Protein AF-A0A6B2RZ34-F1 (afdb_monomer)

Structure (mmCIF, N/CA/C/O backbone):
data_AF-A0A6B2RZ34-F1
#
_entry.id   AF-A0A6B2RZ34-F1
#
loop_
_atom_site.group_PDB
_atom_site.id
_atom_site.type_symbol
_atom_site.label_atom_id
_atom_site.label_alt_id
_atom_site.label_comp_id
_atom_site.label_asym_id
_atom_site.label_entity_id
_atom_site.label_seq_id
_atom_site.pdbx_PDB_ins_code
_atom_site.Cartn_x
_atom_site.Cartn_y
_atom_site.Cartn_z
_atom_site.occupancy
_atom_site.B_iso_or_equiv
_atom_site.auth_seq_id
_atom_site.auth_comp_id
_atom_site.auth_asym_id
_atom_site.auth_atom_id
_atom_site.pdbx_PDB_model_num
ATOM 1 N N . MET A 1 1 ? -0.725 2.834 29.414 1.00 51.84 1 MET A N 1
ATOM 2 C CA . MET A 1 1 ? -1.672 3.782 30.046 1.00 51.84 1 MET A CA 1
ATOM 3 C C . MET A 1 1 ? -1.219 4.079 31.477 1.00 51.84 1 MET A C 1
ATOM 5 O O . MET A 1 1 ? -1.923 3.788 32.427 1.00 51.84 1 MET A O 1
ATOM 9 N N . THR A 1 2 ? -0.010 4.624 31.629 1.00 51.22 2 THR A N 1
ATOM 10 C CA . THR A 1 2 ? 0.683 4.869 32.912 1.00 51.22 2 THR A CA 1
ATOM 11 C C . THR A 1 2 ? 1.041 6.356 33.060 1.00 51.22 2 THR A C 1
ATOM 13 O O . THR A 1 2 ? 2.120 6.701 33.518 1.00 51.22 2 THR A O 1
ATOM 16 N N . GLY A 1 3 ? 0.182 7.255 32.559 1.00 54.38 3 GLY A N 1
ATOM 17 C CA . GLY A 1 3 ? 0.502 8.689 32.447 1.00 54.38 3 GLY A CA 1
ATOM 18 C C . GLY A 1 3 ? 1.488 9.038 31.320 1.00 54.38 3 GLY A C 1
ATOM 19 O O . GLY A 1 3 ? 2.044 10.127 31.305 1.00 54.38 3 GLY A O 1
ATOM 20 N N . HIS A 1 4 ? 1.735 8.115 30.385 1.00 61.62 4 HIS A N 1
ATOM 21 C CA . HIS A 1 4 ? 2.674 8.291 29.261 1.00 61.62 4 HIS A CA 1
ATOM 22 C C . HIS A 1 4 ? 1.990 8.286 27.887 1.00 61.62 4 HIS A C 1
ATOM 24 O O . HIS A 1 4 ? 2.655 8.189 26.861 1.00 61.62 4 HIS A O 1
ATOM 30 N N . THR A 1 5 ? 0.654 8.324 27.848 1.00 70.38 5 THR A N 1
ATOM 31 C CA . THR A 1 5 ? -0.047 8.505 26.572 1.00 70.38 5 THR A CA 1
ATOM 32 C C . THR A 1 5 ? 0.059 9.978 26.168 1.00 70.38 5 THR A C 1
ATOM 34 O O . THR A 1 5 ? -0.217 10.833 27.008 1.00 70.38 5 THR A O 1
ATOM 37 N N . PRO A 1 6 ? 0.440 10.301 24.920 1.00 80.62 6 PRO A N 1
ATOM 38 C CA . PRO A 1 6 ? 0.421 11.679 24.429 1.00 80.62 6 PRO A CA 1
ATOM 39 C C . PRO A 1 6 ? -1.008 12.184 24.160 1.00 80.62 6 PRO A C 1
ATOM 41 O O . PRO A 1 6 ? -1.195 13.336 23.786 1.00 80.62 6 PRO A O 1
ATOM 44 N N . LEU A 1 7 ? -2.017 11.319 24.306 1.00 87.25 7 LEU A N 1
ATOM 45 C CA . LEU A 1 7 ? -3.415 11.622 24.023 1.00 87.25 7 LEU A CA 1
ATOM 46 C C . LEU A 1 7 ? -4.155 12.085 25.278 1.00 87.25 7 LEU A C 1
ATOM 48 O O . LEU A 1 7 ? -3.903 11.599 26.382 1.00 87.25 7 LEU A O 1
ATOM 52 N N . THR A 1 8 ? -5.145 12.955 25.084 1.00 91.56 8 THR A N 1
ATOM 53 C CA . THR A 1 8 ? -6.102 13.329 26.131 1.00 91.56 8 THR A CA 1
ATOM 54 C C . THR A 1 8 ? -6.842 12.093 26.662 1.00 91.56 8 THR A C 1
ATOM 56 O O . THR A 1 8 ? -6.937 11.065 25.971 1.00 91.56 8 THR A O 1
ATOM 59 N N . PRO A 1 9 ? -7.407 12.147 27.883 1.00 91.81 9 PRO A N 1
ATOM 60 C CA . PRO A 1 9 ? -8.259 11.075 28.386 1.00 91.81 9 PRO A CA 1
ATOM 61 C C . PRO A 1 9 ? -9.428 10.743 27.446 1.00 91.81 9 PRO A C 1
ATOM 63 O O . PRO A 1 9 ? -9.697 9.562 27.234 1.00 91.81 9 PRO A O 1
ATOM 66 N N . GLY A 1 10 ? -10.062 11.747 26.826 1.00 93.00 10 GLY A N 1
ATOM 67 C CA . GLY A 1 10 ? -11.171 11.558 25.887 1.00 93.00 10 GLY A CA 1
ATOM 68 C C . GLY A 1 10 ? -10.770 10.857 24.586 1.00 93.00 10 GLY A C 1
ATOM 69 O O . GLY A 1 10 ? -11.451 9.923 24.153 1.00 93.00 10 GLY A O 1
ATOM 70 N N . ALA A 1 11 ? -9.630 11.223 23.991 1.00 90.69 11 ALA A N 1
ATOM 71 C CA . ALA A 1 11 ? -9.105 10.546 22.800 1.00 90.69 11 ALA A CA 1
ATOM 72 C C . ALA A 1 11 ? -8.615 9.124 23.125 1.00 90.69 11 ALA A C 1
ATOM 74 O O . ALA A 1 11 ? -8.838 8.173 22.371 1.00 90.69 11 ALA A O 1
ATOM 75 N N . THR A 1 12 ? -8.003 8.949 24.298 1.00 90.31 12 THR A N 1
ATOM 76 C CA . THR A 1 12 ? -7.606 7.632 24.807 1.00 90.31 12 THR A CA 1
ATOM 77 C C . THR A 1 12 ? -8.830 6.727 25.004 1.00 90.31 12 THR A C 1
ATOM 79 O O . THR A 1 12 ? -8.806 5.562 24.598 1.00 90.31 12 THR A O 1
ATOM 82 N N . ARG A 1 13 ? -9.925 7.265 25.562 1.00 90.38 13 ARG A N 1
ATOM 83 C CA . ARG A 1 13 ? -11.213 6.570 25.685 1.00 90.38 13 ARG A CA 1
ATOM 84 C C . ARG A 1 13 ? -11.746 6.147 24.324 1.00 90.38 13 ARG A C 1
ATOM 86 O O . ARG A 1 13 ? -12.102 4.987 24.152 1.00 90.38 13 ARG A O 1
ATOM 93 N N . ARG A 1 14 ? -11.748 7.054 23.341 1.00 89.81 14 ARG A N 1
ATOM 94 C CA . ARG A 1 14 ? -12.237 6.787 21.981 1.00 89.81 14 ARG A CA 1
ATOM 95 C C . ARG A 1 14 ? -11.513 5.610 21.315 1.00 89.81 14 ARG A C 1
ATOM 97 O O . ARG A 1 14 ? -12.180 4.785 20.684 1.00 89.81 14 ARG A O 1
ATOM 104 N N . LEU A 1 15 ? -10.189 5.502 21.487 1.00 87.38 15 LEU A N 1
ATOM 105 C CA . LEU A 1 15 ? -9.386 4.359 21.020 1.00 87.38 15 LEU A CA 1
ATOM 106 C C . LEU A 1 15 ? -9.736 3.057 21.750 1.00 87.38 15 LEU A C 1
ATOM 108 O O . LEU A 1 15 ? -9.961 2.028 21.105 1.00 87.38 15 LEU A O 1
ATOM 112 N N . ALA A 1 16 ? -9.790 3.094 23.084 1.00 86.19 16 ALA A N 1
ATOM 113 C CA . ALA A 1 16 ? -10.106 1.923 23.901 1.00 86.19 16 ALA A CA 1
ATOM 114 C C . ALA A 1 16 ? -11.516 1.390 23.592 1.00 86.19 16 ALA A C 1
ATOM 116 O O . ALA A 1 16 ? -11.672 0.216 23.256 1.00 86.19 16 ALA A O 1
ATOM 117 N N . SER A 1 17 ? -12.525 2.268 23.586 1.00 84.50 17 SER A N 1
ATOM 118 C CA . SER A 1 17 ? -13.897 1.948 23.181 1.00 84.50 17 SER A CA 1
ATOM 119 C C . SER A 1 17 ? -13.950 1.371 21.767 1.00 84.50 17 SER A C 1
ATOM 121 O O . SER A 1 17 ? -14.640 0.385 21.539 1.00 84.50 17 SER A O 1
ATOM 123 N N . GLY A 1 18 ? -13.210 1.947 20.811 1.00 81.19 18 GLY A N 1
ATOM 124 C CA . GLY A 1 18 ? -13.146 1.439 19.436 1.00 81.19 18 GLY A CA 1
ATOM 125 C C . GLY A 1 18 ? -12.593 0.013 19.340 1.00 81.19 18 GLY A C 1
ATOM 126 O O . GLY A 1 18 ? -13.120 -0.801 18.586 1.00 81.19 18 GLY A O 1
ATOM 127 N N . THR A 1 19 ? -11.581 -0.306 20.151 1.00 81.81 19 THR A N 1
ATOM 128 C CA . THR A 1 19 ? -10.984 -1.649 20.218 1.00 81.81 19 THR A CA 1
ATOM 129 C C . THR A 1 19 ? -11.956 -2.661 20.823 1.00 81.81 19 THR A C 1
ATOM 131 O O . THR A 1 19 ? -12.107 -3.758 20.296 1.00 81.81 19 THR A O 1
ATOM 134 N N . LEU A 1 20 ? -12.664 -2.286 21.892 1.00 82.12 20 LEU A N 1
ATOM 135 C CA . LEU A 1 20 ? -13.646 -3.153 22.551 1.00 82.12 20 LEU A CA 1
ATOM 136 C C . LEU A 1 20 ? -14.896 -3.380 21.692 1.00 82.12 20 LEU A C 1
ATOM 138 O O . LEU A 1 20 ? -15.390 -4.505 21.621 1.00 82.12 20 LEU A O 1
ATOM 142 N N . ARG A 1 21 ? -15.365 -2.340 20.983 1.00 79.44 21 ARG A N 1
ATOM 143 C CA . ARG A 1 21 ? -16.498 -2.430 20.047 1.00 79.44 21 ARG A CA 1
ATOM 144 C C . ARG A 1 21 ? -16.295 -3.545 19.028 1.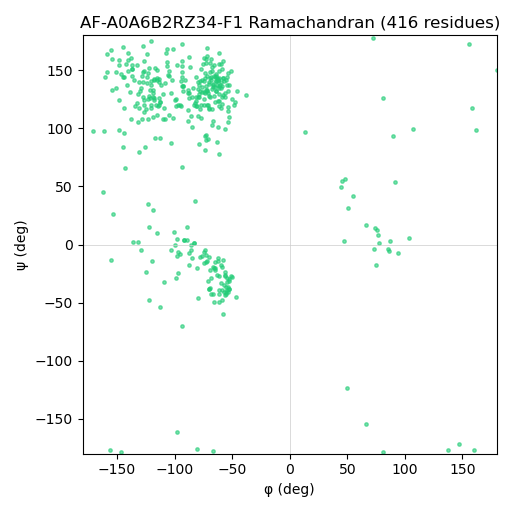00 79.44 21 ARG A C 1
ATOM 146 O O . ARG A 1 21 ? -17.231 -4.287 18.786 1.00 79.44 21 ARG A O 1
ATOM 153 N N . TYR A 1 22 ? -15.072 -3.764 18.533 1.00 76.38 22 TYR A N 1
ATOM 154 C CA . TYR A 1 22 ? -14.780 -4.884 17.629 1.00 76.38 22 TYR A CA 1
ATOM 155 C C . TYR A 1 22 ? -15.359 -6.228 18.107 1.00 76.38 22 TYR A C 1
ATOM 157 O O . TYR A 1 22 ? -15.946 -6.951 17.300 1.00 76.38 22 TYR A O 1
ATOM 165 N N . PHE A 1 23 ? -15.195 -6.538 19.397 1.00 77.06 23 PHE A N 1
ATOM 166 C CA . PHE A 1 23 ? -15.643 -7.788 20.008 1.00 77.06 23 PHE A CA 1
ATOM 167 C C . PHE A 1 23 ? -17.142 -7.761 20.326 1.00 77.06 23 PHE A C 1
ATOM 169 O O . PHE A 1 23 ? -17.855 -8.693 19.959 1.00 77.06 23 PHE A O 1
ATOM 176 N N . LEU A 1 24 ? -17.631 -6.671 20.927 1.00 73.06 24 LEU A N 1
ATOM 177 C CA . LEU A 1 24 ? -19.050 -6.503 21.277 1.00 73.06 24 LEU A CA 1
ATOM 178 C C . LEU A 1 24 ? -19.965 -6.590 20.050 1.00 73.06 24 LEU A C 1
ATOM 180 O O . LEU A 1 24 ? -21.021 -7.209 20.074 1.00 73.06 24 LEU A O 1
ATOM 184 N N . ASP A 1 25 ? -19.510 -6.012 18.947 1.00 69.56 25 ASP A N 1
ATOM 185 C CA . ASP A 1 25 ? -20.252 -5.896 17.698 1.00 69.56 25 ASP A CA 1
ATOM 186 C C . ASP A 1 25 ? -20.270 -7.186 16.867 1.00 69.56 25 ASP A C 1
ATOM 188 O O . ASP A 1 25 ? -20.956 -7.273 15.844 1.00 69.56 25 ASP A O 1
ATOM 192 N N . ARG A 1 26 ? -19.442 -8.165 17.245 1.00 67.94 26 ARG A N 1
ATOM 193 C CA . ARG A 1 26 ? -19.228 -9.421 16.508 1.00 67.94 26 ARG A CA 1
ATOM 194 C C . ARG A 1 26 ? -19.616 -10.641 17.325 1.00 67.94 26 ARG A C 1
ATOM 196 O O . ARG A 1 26 ? -19.074 -11.724 17.093 1.00 67.94 26 ARG A O 1
ATOM 203 N N . ASP A 1 27 ? -20.591 -10.437 18.207 1.00 62.00 27 ASP A N 1
ATOM 204 C CA . ASP A 1 27 ? -21.232 -11.460 19.021 1.00 62.00 27 ASP A CA 1
ATOM 205 C C . ASP A 1 27 ? -20.219 -12.279 19.841 1.00 62.00 27 ASP A C 1
ATOM 207 O O . ASP A 1 27 ? -20.333 -13.504 19.927 1.00 62.00 27 ASP A O 1
ATOM 211 N N . VAL A 1 28 ? -19.203 -11.622 20.425 1.00 55.44 28 VAL A N 1
ATOM 212 C CA . VAL A 1 28 ? -18.519 -12.224 21.575 1.00 55.44 28 VAL A CA 1
ATOM 213 C C . VAL A 1 28 ? -19.540 -12.257 22.696 1.00 55.44 28 VAL A C 1
ATOM 215 O O . VAL A 1 28 ? -19.911 -11.210 23.224 1.00 55.44 28 VAL A O 1
ATOM 218 N N . ASP A 1 29 ? -20.042 -13.455 22.972 1.00 49.03 29 ASP A N 1
ATOM 219 C CA . ASP A 1 29 ? -21.050 -13.669 23.992 1.00 49.03 29 ASP A CA 1
ATOM 220 C C . ASP A 1 29 ? -20.499 -13.211 25.346 1.00 49.03 29 ASP A C 1
ATOM 222 O O . ASP A 1 29 ? -19.458 -13.690 25.802 1.00 49.03 29 ASP A O 1
ATOM 226 N N . LEU A 1 30 ? -21.147 -12.208 25.935 1.00 50.09 30 LEU A N 1
ATOM 227 C CA . LEU A 1 30 ? -20.793 -11.707 27.259 1.00 50.09 30 LEU A CA 1
ATOM 228 C C . LEU A 1 30 ? -21.483 -12.5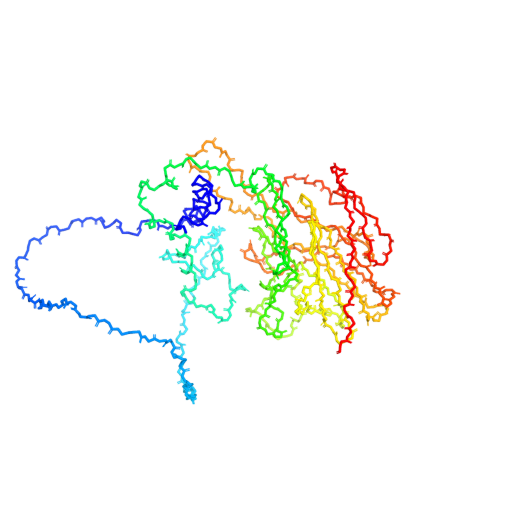08 28.367 1.00 50.09 30 LEU A C 1
ATOM 230 O O . LEU A 1 30 ? -21.173 -12.279 29.534 1.00 50.09 30 LEU A O 1
ATOM 234 N N . ASP A 1 31 ? -22.364 -13.451 28.023 1.00 44.44 31 ASP A N 1
ATOM 235 C CA . ASP A 1 31 ? -23.047 -14.338 28.970 1.00 44.44 31 ASP A CA 1
ATOM 236 C C . ASP A 1 31 ? -22.172 -15.542 29.369 1.00 44.44 31 ASP A C 1
ATOM 238 O O . ASP A 1 31 ? -22.631 -16.664 29.575 1.00 44.44 31 ASP A O 1
ATOM 242 N N . LEU A 1 32 ? -20.865 -15.308 29.524 1.00 44.28 32 LEU A N 1
ATOM 243 C CA . LEU A 1 32 ? -19.989 -16.234 30.233 1.00 44.28 32 LEU A CA 1
ATOM 244 C C . LEU A 1 32 ? -20.288 -16.126 31.737 1.00 44.28 32 LEU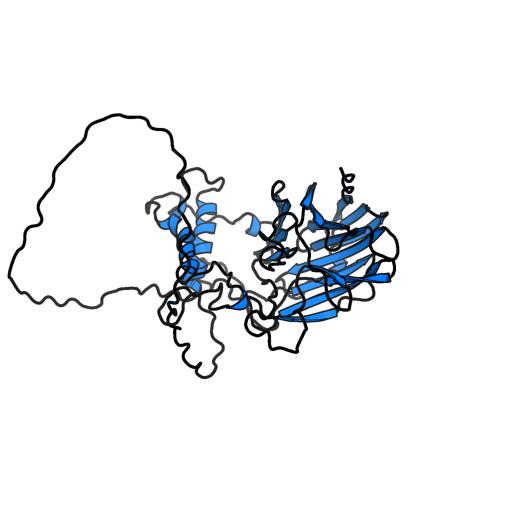 A C 1
ATOM 246 O O . LEU A 1 32 ? -19.587 -15.435 32.473 1.00 44.28 32 LEU A O 1
ATOM 250 N N . GLY A 1 33 ? -21.347 -16.813 32.173 1.00 41.84 33 GLY A N 1
ATOM 251 C CA . GLY A 1 33 ? -21.578 -17.153 33.576 1.00 41.84 33 GLY A CA 1
ATOM 252 C C . GLY A 1 33 ? -22.402 -16.156 34.388 1.00 41.84 33 GLY A C 1
ATOM 253 O O . GLY A 1 33 ? -22.004 -15.786 35.491 1.00 41.84 33 GLY A O 1
ATOM 254 N N . ARG A 1 34 ? -23.603 -15.792 33.924 1.00 38.81 34 ARG A N 1
ATOM 255 C CA . ARG A 1 34 ? -24.705 -15.745 34.891 1.00 38.81 34 ARG A CA 1
ATOM 256 C C . ARG A 1 34 ? -25.056 -17.193 35.196 1.00 38.81 34 ARG A C 1
ATOM 258 O O . ARG A 1 34 ? -25.804 -17.809 34.446 1.00 38.81 34 ARG A O 1
ATOM 265 N N . ASP A 1 35 ? -24.456 -17.735 36.252 1.00 39.28 35 ASP A N 1
ATOM 266 C CA . ASP A 1 35 ? -25.034 -18.890 36.930 1.00 39.28 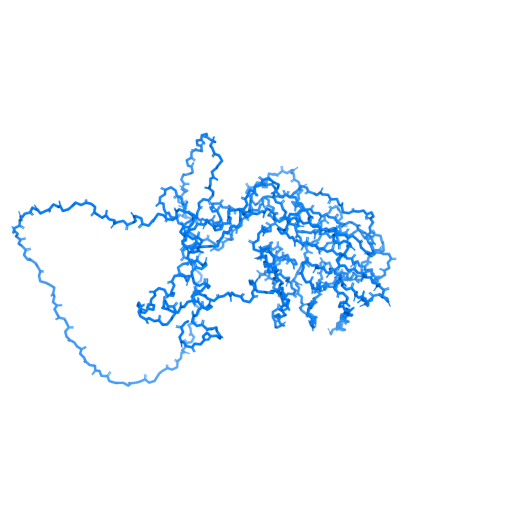35 ASP A CA 1
ATOM 267 C C . ASP A 1 35 ? -26.456 -18.481 37.333 1.00 39.28 35 ASP A C 1
ATOM 269 O O . ASP A 1 35 ? -26.673 -17.715 38.274 1.00 39.28 35 ASP A O 1
ATOM 273 N N . GLU A 1 36 ? -27.432 -18.900 36.534 1.00 38.91 36 GLU A N 1
ATOM 274 C CA . GLU A 1 36 ? -28.816 -18.930 36.961 1.00 38.91 36 GLU A CA 1
ATOM 275 C C . GLU A 1 36 ? -28.945 -20.046 37.998 1.00 38.91 36 GLU A C 1
ATOM 277 O O . GLU A 1 36 ? -28.765 -21.219 37.680 1.00 38.91 36 GLU A O 1
ATOM 282 N N . GLY A 1 37 ? -29.307 -19.669 39.223 1.00 35.03 37 GLY A N 1
ATOM 283 C CA . GLY A 1 37 ? -29.969 -20.574 40.156 1.00 35.03 37 GLY A CA 1
ATOM 284 C C . GLY A 1 37 ? -29.106 -21.055 41.311 1.00 35.03 37 GLY A C 1
ATOM 285 O O . GLY A 1 37 ? -28.370 -22.031 41.213 1.00 35.03 37 GLY A O 1
ATOM 286 N N . GLU A 1 38 ? -29.306 -20.388 42.443 1.00 40.00 38 GLU A N 1
ATOM 287 C CA . GLU A 1 38 ? -29.200 -20.952 43.783 1.00 40.00 38 GLU A CA 1
ATOM 288 C C . GLU A 1 38 ? -29.745 -22.392 43.828 1.00 40.00 38 GLU A C 1
ATOM 290 O O . GLU A 1 38 ? -30.888 -22.640 43.453 1.00 40.00 38 GLU A O 1
ATOM 295 N N . ASN A 1 39 ? -28.953 -23.318 44.363 1.00 30.70 39 ASN A N 1
ATOM 296 C CA . ASN A 1 39 ? -29.489 -24.385 45.199 1.00 30.70 39 ASN A CA 1
ATOM 297 C C . ASN A 1 39 ? -28.856 -24.190 46.576 1.00 30.70 39 ASN A C 1
ATOM 299 O O . ASN A 1 39 ? -27.749 -24.656 46.845 1.00 30.70 39 ASN A O 1
ATOM 303 N N . GLU A 1 40 ? -29.552 -23.433 47.425 1.00 39.66 40 GLU A N 1
ATOM 304 C CA . GLU A 1 40 ? -29.448 -23.621 48.866 1.00 39.66 40 GLU A CA 1
ATOM 305 C C . GLU A 1 40 ? -29.943 -25.038 49.168 1.00 39.66 40 GLU A C 1
ATOM 307 O O . GLU A 1 40 ? -31.143 -25.283 49.204 1.00 39.66 40 GLU A O 1
ATOM 312 N N . ASP A 1 41 ? -29.020 -25.971 49.375 1.00 32.69 41 ASP A N 1
ATOM 313 C CA . ASP A 1 41 ? -29.303 -27.175 50.145 1.00 32.69 41 ASP A CA 1
ATOM 314 C C . ASP A 1 41 ? -28.241 -27.286 51.235 1.00 32.69 41 ASP A C 1
ATOM 316 O O . ASP A 1 41 ? -27.039 -27.404 50.982 1.00 32.69 41 ASP A O 1
ATOM 320 N N . GLY A 1 42 ? -28.714 -27.156 52.472 1.00 38.34 42 GLY A N 1
ATOM 321 C CA . GLY A 1 42 ? -27.913 -27.289 53.672 1.00 38.34 42 GLY A CA 1
ATOM 322 C C . GLY A 1 42 ? -27.373 -28.707 53.825 1.00 38.34 42 GLY A C 1
ATOM 323 O O . GLY A 1 42 ? -28.096 -29.691 53.693 1.00 38.34 42 GLY A O 1
ATOM 324 N N . GLY A 1 43 ? -26.095 -28.789 54.174 1.00 28.34 43 GLY A N 1
ATOM 325 C CA . GLY A 1 43 ? -25.437 -30.014 54.595 1.00 28.34 43 GLY A CA 1
ATOM 326 C C . GLY A 1 43 ? -24.155 -29.669 55.336 1.00 28.34 43 GLY A C 1
ATOM 327 O O . GLY A 1 43 ? -23.135 -29.379 54.717 1.00 28.34 43 GLY A O 1
ATOM 328 N N . GLU A 1 44 ? -24.229 -29.658 56.665 1.00 37.44 44 GLU A N 1
ATOM 329 C CA . GLU A 1 44 ? -23.060 -29.760 57.538 1.00 37.44 44 GLU A CA 1
ATOM 330 C C . GLU A 1 44 ? -22.323 -31.074 57.231 1.00 37.44 44 GLU A C 1
ATOM 332 O O . GLU A 1 44 ? -22.959 -32.122 57.261 1.00 37.44 44 GLU A O 1
ATOM 337 N N . ASP A 1 45 ? -21.017 -31.033 56.943 1.00 30.36 45 ASP A N 1
ATOM 338 C CA . ASP A 1 45 ? -20.005 -31.778 57.712 1.00 30.36 45 ASP A CA 1
ATOM 339 C C . ASP A 1 45 ? -18.570 -31.576 57.187 1.00 30.36 45 ASP A C 1
ATOM 341 O O . ASP A 1 45 ? -18.332 -31.438 55.989 1.00 30.36 45 ASP A O 1
ATOM 345 N N . GLY A 1 46 ? -17.606 -31.675 58.110 1.00 28.34 46 GLY A N 1
ATOM 346 C CA . GLY A 1 46 ? -16.259 -32.193 57.829 1.00 28.34 46 GLY A CA 1
ATOM 347 C C . GLY A 1 46 ? -15.188 -31.193 57.385 1.00 28.34 46 GLY A C 1
ATOM 348 O O . GLY A 1 46 ? -15.001 -30.930 56.202 1.00 28.34 46 GLY A O 1
ATOM 349 N N . GLY A 1 47 ? -14.415 -30.687 58.348 1.00 27.42 47 GLY A N 1
ATOM 350 C CA . GLY A 1 47 ? -13.264 -29.821 58.097 1.00 27.42 47 GLY A CA 1
ATOM 351 C C . GLY A 1 47 ? -12.035 -30.517 57.506 1.00 27.42 47 GLY A C 1
ATOM 352 O O . GLY A 1 47 ? -11.816 -31.704 57.711 1.00 27.42 47 GLY A O 1
ATOM 353 N N . GLU A 1 48 ? -11.156 -29.724 56.892 1.00 28.50 48 GLU A N 1
ATOM 354 C CA . GLU A 1 48 ? -9.717 -29.977 56.935 1.00 28.50 48 GLU A CA 1
ATOM 355 C C . GLU A 1 48 ? -8.934 -28.661 56.820 1.00 28.50 48 GLU A C 1
ATOM 357 O O . GLU A 1 48 ? -9.252 -27.757 56.049 1.00 28.50 48 GLU A O 1
ATOM 362 N N . VAL A 1 49 ? -7.940 -28.543 57.692 1.00 29.33 49 VAL A N 1
ATOM 363 C CA . VAL A 1 49 ? -7.146 -27.354 57.997 1.00 29.33 49 VAL A CA 1
ATOM 364 C C . VAL A 1 49 ? -5.988 -27.236 57.003 1.00 29.33 49 VAL A C 1
ATOM 366 O O . VAL A 1 49 ? -5.178 -28.152 56.898 1.00 29.33 49 VAL A O 1
ATOM 369 N N . LEU A 1 50 ? -5.834 -26.085 56.340 1.00 30.97 50 LEU A N 1
ATOM 370 C CA . LEU A 1 50 ? -4.584 -25.720 55.659 1.00 30.97 50 LEU A CA 1
ATOM 371 C C . LEU A 1 50 ? -3.699 -24.895 56.612 1.00 30.97 50 LEU A C 1
ATOM 373 O O . LEU A 1 50 ? -4.197 -23.951 57.231 1.00 30.97 50 LEU A O 1
ATOM 377 N N . PRO A 1 51 ? -2.398 -25.206 56.763 1.00 32.69 51 PRO A N 1
ATOM 378 C CA . PRO A 1 51 ? -1.553 -24.503 57.715 1.00 32.69 51 PRO A CA 1
ATOM 379 C C . PRO A 1 51 ? -1.120 -23.127 57.196 1.00 32.69 51 PRO A C 1
ATOM 381 O O . PRO A 1 51 ? -0.595 -22.976 56.092 1.00 32.69 51 PRO A O 1
ATOM 384 N N . ASN A 1 52 ? -1.283 -22.131 58.067 1.00 26.80 52 ASN A N 1
ATOM 385 C CA . ASN A 1 52 ? -0.659 -20.816 57.985 1.00 26.80 52 ASN A CA 1
ATOM 386 C C . ASN A 1 52 ? 0.872 -20.938 58.064 1.00 26.80 52 ASN A C 1
ATOM 388 O O . ASN A 1 52 ? 1.410 -21.427 59.056 1.00 26.80 52 ASN A O 1
ATOM 392 N N . GLY A 1 53 ? 1.569 -20.411 57.058 1.00 27.83 53 GLY A N 1
ATOM 393 C CA . GLY A 1 53 ? 3.011 -20.176 57.079 1.00 27.83 53 GLY A CA 1
ATOM 394 C C . GLY A 1 53 ? 3.312 -18.680 57.071 1.00 27.83 53 GLY A C 1
ATOM 395 O O . GLY A 1 53 ? 3.414 -18.062 56.017 1.00 27.83 53 GLY A O 1
ATOM 396 N N . SER A 1 54 ? 3.444 -18.099 58.260 1.00 27.89 54 SER A N 1
ATOM 397 C CA . SER A 1 54 ? 3.926 -16.739 58.501 1.00 27.89 54 SER A CA 1
ATOM 398 C C . SER A 1 54 ? 5.435 -16.618 58.250 1.00 27.89 54 SER A C 1
ATOM 400 O O . SER A 1 54 ? 6.210 -17.384 58.820 1.00 27.89 54 SER A O 1
ATOM 402 N N . GLY A 1 55 ? 5.868 -15.601 57.500 1.00 26.62 55 GLY A N 1
ATOM 403 C CA . GLY A 1 55 ? 7.283 -15.229 57.398 1.00 26.62 55 GLY A CA 1
ATOM 404 C C . GLY A 1 55 ? 7.497 -13.907 56.661 1.00 26.62 55 GLY A C 1
ATOM 405 O O . GLY A 1 55 ? 7.520 -13.872 55.437 1.00 26.62 55 GLY A O 1
ATOM 406 N N . GLN A 1 56 ? 7.651 -12.817 57.416 1.00 27.47 56 GLN A N 1
ATOM 407 C CA . GLN A 1 56 ? 8.094 -11.499 56.935 1.00 27.47 56 GLN A CA 1
ATOM 408 C C . GLN A 1 56 ? 9.638 -11.339 57.083 1.00 27.47 56 GLN A C 1
ATOM 410 O O . GLN A 1 56 ? 10.286 -12.237 57.622 1.00 27.47 56 GLN A O 1
ATOM 415 N N . PRO A 1 57 ? 10.269 -10.263 56.557 1.00 38.28 57 PRO A N 1
ATOM 416 C CA . PRO A 1 57 ? 11.349 -10.341 55.564 1.00 38.28 57 PRO A CA 1
ATOM 417 C C . PRO A 1 57 ? 12.770 -10.145 56.126 1.00 38.28 57 PRO A C 1
ATOM 419 O O . PRO A 1 57 ? 12.954 -9.636 57.231 1.00 38.28 57 PRO A O 1
ATOM 422 N N . LYS A 1 58 ? 13.801 -10.440 55.314 1.00 26.23 58 LYS A N 1
ATOM 423 C CA . LYS A 1 58 ? 15.167 -9.912 55.501 1.00 26.23 58 LYS A CA 1
ATOM 424 C C . LYS A 1 58 ? 15.789 -9.424 54.186 1.00 26.23 58 LYS A C 1
ATOM 426 O O . LYS A 1 58 ? 15.580 -9.999 53.125 1.00 26.23 58 LYS A O 1
ATOM 431 N N . HIS A 1 59 ? 16.515 -8.317 54.316 1.00 27.08 59 HIS A N 1
ATOM 432 C CA . HIS A 1 59 ? 17.084 -7.446 53.288 1.00 27.08 59 HIS A CA 1
ATOM 433 C C . HIS A 1 59 ? 18.322 -7.986 52.539 1.00 27.08 59 HIS A C 1
ATOM 435 O O . HIS A 1 59 ? 19.121 -8.738 53.087 1.00 27.08 59 HIS A O 1
ATOM 441 N N . SER A 1 60 ? 18.538 -7.360 51.371 1.00 27.66 60 SER A N 1
ATOM 442 C CA . SER A 1 60 ? 19.807 -6.979 50.711 1.00 27.66 60 SER A CA 1
ATOM 443 C C . SER A 1 60 ? 20.600 -8.021 49.909 1.00 27.66 60 SER A C 1
ATOM 445 O O . SER A 1 60 ? 21.017 -9.050 50.422 1.00 27.66 60 SER A O 1
ATOM 447 N N . GLY A 1 61 ? 20.885 -7.662 48.651 1.00 25.31 61 GLY A N 1
ATOM 448 C CA . GLY A 1 61 ? 21.864 -8.314 47.779 1.00 25.31 61 GLY A CA 1
ATOM 449 C C . GLY A 1 61 ? 21.631 -7.972 46.305 1.00 25.31 61 GLY A C 1
ATOM 450 O O . GLY A 1 61 ? 20.757 -8.549 45.670 1.00 25.31 61 GLY A O 1
ATOM 451 N N . GLN A 1 62 ? 22.385 -7.008 45.771 1.00 29.91 62 GLN A N 1
ATOM 452 C CA . GLN A 1 62 ? 22.467 -6.715 44.334 1.00 29.91 62 GLN A CA 1
ATOM 453 C C . GLN A 1 62 ? 23.009 -7.933 43.566 1.00 29.91 62 GLN A C 1
ATOM 455 O O . GLN A 1 62 ? 24.015 -8.505 43.978 1.00 29.91 62 GLN A O 1
ATOM 460 N N . ALA A 1 63 ? 22.414 -8.273 42.418 1.00 27.41 63 ALA A N 1
ATOM 461 C CA . ALA A 1 63 ? 23.034 -9.151 41.424 1.00 27.41 63 ALA A CA 1
ATOM 462 C C . ALA A 1 63 ? 22.590 -8.776 39.996 1.00 27.41 63 ALA A C 1
ATOM 464 O O . ALA A 1 63 ? 21.398 -8.714 39.698 1.00 27.41 63 ALA A O 1
ATOM 465 N N . SER A 1 64 ? 23.577 -8.506 39.137 1.00 27.75 64 SER A N 1
ATOM 466 C CA . SER A 1 64 ? 23.455 -8.291 37.686 1.00 27.75 64 SER A CA 1
ATOM 467 C C . SER A 1 64 ? 22.906 -9.524 36.950 1.00 27.75 64 SER A C 1
ATOM 469 O O . SER A 1 64 ? 23.118 -10.646 37.413 1.00 27.75 64 SER A O 1
ATOM 471 N N . PRO A 1 65 ? 22.270 -9.366 35.771 1.00 31.30 65 PRO A N 1
ATOM 472 C CA . PRO A 1 65 ? 21.733 -10.497 35.023 1.00 31.30 65 PRO A CA 1
ATOM 473 C C . PRO A 1 65 ? 22.845 -11.252 34.280 1.00 31.30 65 PRO A C 1
ATOM 475 O O . PRO A 1 65 ? 23.490 -10.715 33.379 1.00 31.30 65 PRO A O 1
ATOM 478 N N . ALA A 1 66 ? 23.052 -12.515 34.655 1.00 28.14 66 ALA A N 1
ATOM 479 C CA . ALA A 1 66 ? 23.848 -13.477 33.901 1.00 28.14 66 ALA A CA 1
ATOM 480 C C . ALA A 1 66 ? 23.038 -14.036 32.715 1.00 28.14 66 ALA A C 1
ATOM 482 O O . ALA A 1 66 ? 21.858 -14.363 32.851 1.00 28.14 66 ALA A O 1
ATOM 483 N N . GLN A 1 67 ? 23.686 -14.152 31.555 1.00 30.31 67 GLN A N 1
ATOM 484 C CA . GLN A 1 67 ? 23.177 -14.859 30.377 1.00 30.31 67 GLN A CA 1
ATOM 485 C C . GLN A 1 67 ? 23.011 -16.363 30.672 1.00 30.31 67 GLN A C 1
ATOM 487 O O . GLN A 1 67 ? 23.900 -16.943 31.300 1.00 30.31 67 GLN A O 1
ATOM 492 N N . PRO A 1 68 ? 21.949 -17.036 30.192 1.00 31.95 68 PRO A N 1
ATOM 493 C CA . PRO A 1 68 ? 21.884 -18.490 30.254 1.00 31.95 68 PRO A CA 1
ATOM 494 C C . PRO A 1 68 ? 22.713 -19.138 29.130 1.00 31.95 68 PRO A C 1
ATOM 496 O O . PRO A 1 68 ? 22.635 -18.751 27.964 1.00 31.95 68 PRO A O 1
ATOM 499 N N . ALA A 1 69 ? 23.505 -20.138 29.521 1.00 26.73 69 ALA A N 1
ATOM 500 C CA . ALA A 1 69 ? 24.308 -21.022 28.675 1.00 26.73 69 ALA A CA 1
ATOM 501 C C . ALA A 1 69 ? 23.433 -21.970 27.813 1.00 26.73 69 ALA A C 1
ATOM 503 O O . ALA A 1 69 ? 22.269 -22.202 28.153 1.00 26.73 69 ALA A O 1
ATOM 504 N N . PRO A 1 70 ? 23.960 -22.535 26.705 1.00 27.11 70 PRO A N 1
ATOM 505 C CA . PRO A 1 70 ? 23.163 -23.293 25.743 1.00 27.11 70 PRO A CA 1
ATOM 506 C C . PRO A 1 70 ? 22.812 -24.696 26.258 1.00 27.11 70 PRO A C 1
ATOM 508 O O . PRO A 1 70 ? 23.670 -25.421 26.759 1.00 27.11 70 PRO A O 1
ATOM 511 N N . VAL A 1 71 ? 21.552 -25.096 26.078 1.00 29.72 71 VAL A N 1
ATOM 512 C CA . VAL A 1 71 ? 21.074 -26.466 26.316 1.00 29.72 71 VAL A CA 1
ATOM 513 C C . VAL A 1 71 ? 21.263 -27.294 25.041 1.00 29.72 71 VAL A C 1
ATOM 515 O O . VAL A 1 71 ? 20.940 -26.847 23.940 1.00 29.72 71 VAL A O 1
ATOM 518 N N . ALA A 1 72 ? 21.824 -28.493 25.203 1.00 27.38 72 ALA A N 1
ATOM 519 C CA . ALA A 1 72 ? 22.119 -29.446 24.139 1.00 27.38 72 ALA A CA 1
ATOM 520 C C . ALA A 1 72 ? 20.849 -29.952 23.423 1.00 27.38 72 ALA A C 1
ATOM 522 O O . ALA A 1 72 ? 19.816 -30.182 24.047 1.00 27.38 72 ALA A O 1
ATOM 523 N N . LYS A 1 73 ? 20.954 -30.148 22.101 1.00 27.89 73 LYS A N 1
ATOM 524 C CA . LYS A 1 73 ? 19.932 -30.780 21.252 1.00 27.89 73 LYS A CA 1
ATOM 525 C C . LYS A 1 73 ? 19.841 -32.280 21.554 1.00 27.89 73 LYS A C 1
ATOM 527 O O . LYS A 1 73 ? 20.776 -33.010 21.238 1.00 27.89 73 LYS A O 1
ATOM 532 N N . GLU A 1 74 ? 18.696 -32.741 22.047 1.00 27.27 74 GLU A N 1
ATOM 533 C CA . GLU A 1 74 ? 18.253 -34.130 21.870 1.00 27.27 74 GLU A CA 1
ATOM 534 C C . GLU A 1 74 ? 17.394 -34.250 20.600 1.00 27.27 74 GLU A C 1
ATOM 536 O O . GLU A 1 74 ? 16.635 -33.344 20.251 1.00 27.27 74 GLU A O 1
ATOM 541 N N . ALA A 1 75 ? 17.566 -35.356 19.873 1.00 28.98 75 ALA A N 1
ATOM 542 C CA . ALA A 1 75 ? 16.864 -35.656 18.626 1.00 28.98 75 ALA A CA 1
ATOM 543 C C . ALA A 1 75 ? 15.376 -35.994 18.875 1.00 28.98 75 ALA A C 1
ATOM 545 O O . ALA A 1 75 ? 15.065 -36.635 19.881 1.00 28.98 75 ALA A O 1
ATOM 546 N N . PRO A 1 76 ? 14.443 -35.614 17.979 1.00 32.78 76 PRO A N 1
ATOM 547 C CA . PRO A 1 76 ? 13.023 -35.857 18.201 1.00 32.78 76 PRO A CA 1
ATOM 548 C C . PRO A 1 76 ? 12.665 -37.322 17.926 1.00 32.78 76 PRO A C 1
ATOM 550 O O . PRO A 1 76 ? 12.829 -37.821 16.814 1.00 32.78 76 PRO A O 1
ATOM 553 N N . GLY A 1 77 ? 12.156 -37.998 18.956 1.00 27.03 77 GLY A N 1
ATOM 554 C CA . GLY A 1 77 ? 11.457 -39.272 18.833 1.00 27.03 77 GLY A CA 1
ATOM 555 C C . GLY A 1 77 ? 10.034 -39.077 18.306 1.00 27.03 77 GLY A C 1
ATOM 556 O O . GLY A 1 77 ? 9.341 -38.131 18.683 1.00 27.03 77 GLY A O 1
ATOM 557 N N . ASP A 1 78 ? 9.616 -39.999 17.446 1.00 32.00 78 ASP A N 1
ATOM 558 C CA . ASP A 1 78 ? 8.292 -40.103 16.835 1.00 32.00 78 ASP A CA 1
ATOM 559 C C . ASP A 1 78 ? 7.174 -40.105 17.900 1.00 32.00 78 ASP A C 1
ATOM 561 O O . ASP A 1 78 ? 6.948 -41.092 18.607 1.00 32.00 78 ASP A O 1
ATOM 565 N N . ARG A 1 79 ? 6.450 -38.990 18.031 1.00 28.81 79 ARG A N 1
ATOM 566 C CA . ARG A 1 79 ? 5.146 -38.936 18.707 1.00 28.81 79 ARG A CA 1
ATOM 567 C C . ARG A 1 79 ? 4.172 -38.179 17.821 1.00 28.81 79 ARG A C 1
ATOM 569 O O . ARG A 1 79 ? 4.228 -36.959 17.719 1.00 28.81 79 ARG A O 1
ATOM 576 N N . ALA A 1 80 ? 3.273 -38.929 17.191 1.00 28.69 80 ALA A N 1
ATOM 577 C CA . ALA A 1 80 ? 2.158 -38.392 16.430 1.00 28.69 80 ALA A CA 1
ATOM 578 C C . ALA A 1 80 ? 1.261 -37.517 17.324 1.00 28.69 80 ALA A C 1
ATOM 580 O O . ALA A 1 80 ? 0.712 -37.978 18.327 1.00 28.69 80 ALA A O 1
ATOM 581 N N . THR A 1 81 ? 1.104 -36.251 16.948 1.00 29.59 81 THR A N 1
ATOM 582 C CA . THR A 1 81 ? 0.118 -35.328 17.519 1.00 29.59 81 THR A CA 1
ATOM 583 C C . THR A 1 81 ? -1.283 -35.748 17.050 1.00 29.59 81 THR A C 1
ATOM 585 O O . THR A 1 81 ? -1.467 -35.946 15.847 1.00 29.59 81 THR A O 1
ATOM 588 N N . PRO A 1 82 ? -2.293 -35.894 17.927 1.00 25.59 82 PRO A N 1
ATOM 589 C CA . PRO A 1 82 ? -3.630 -36.271 17.482 1.00 25.59 82 PRO A CA 1
ATOM 590 C C . PRO A 1 82 ? -4.282 -35.119 16.703 1.00 25.59 82 PRO A C 1
ATOM 592 O O . PRO A 1 82 ? -4.345 -33.985 17.178 1.00 25.59 82 PRO A O 1
ATOM 595 N N . ALA A 1 83 ? -4.771 -35.421 15.500 1.00 27.22 83 ALA A N 1
ATOM 596 C CA . ALA A 1 83 ? -5.540 -34.496 14.676 1.00 27.22 83 ALA A CA 1
ATOM 597 C C . ALA A 1 83 ? -6.905 -34.195 15.322 1.00 27.22 83 ALA A C 1
ATOM 599 O O . ALA A 1 83 ? -7.618 -35.106 15.745 1.00 27.22 83 ALA A O 1
ATOM 600 N N . ILE A 1 84 ? -7.283 -32.915 15.376 1.00 31.66 84 ILE A N 1
ATOM 601 C CA . ILE A 1 84 ? -8.613 -32.479 15.822 1.00 31.66 84 ILE A CA 1
ATOM 602 C C . ILE A 1 84 ? -9.601 -32.680 14.656 1.00 31.66 84 ILE A C 1
ATOM 604 O O . ILE A 1 84 ? -9.331 -32.176 13.563 1.00 31.66 84 ILE A O 1
ATOM 608 N N . PRO A 1 85 ? -10.742 -33.373 14.836 1.00 25.52 85 PRO A N 1
ATOM 609 C CA . PRO A 1 85 ? -11.702 -33.578 13.756 1.00 25.52 85 PRO A CA 1
ATOM 610 C C . PRO A 1 85 ? -12.398 -32.266 13.377 1.00 25.52 85 PRO A C 1
ATOM 612 O O . PRO A 1 85 ? -12.998 -31.598 14.220 1.00 25.52 85 PRO A O 1
ATOM 615 N N . VAL A 1 86 ? -12.372 -31.925 12.089 1.00 34.03 86 VAL A N 1
ATOM 616 C CA . VAL A 1 86 ? -13.215 -30.878 11.501 1.00 34.03 86 VAL A CA 1
ATOM 617 C C . VAL A 1 86 ? -14.559 -31.518 11.140 1.00 34.03 86 VAL A C 1
ATOM 619 O O . VAL A 1 86 ? -14.626 -32.368 10.255 1.00 34.03 86 VAL A O 1
ATOM 622 N N . GLY A 1 87 ? -15.627 -31.159 11.856 1.00 28.69 87 GLY A N 1
ATOM 623 C CA . GLY A 1 87 ? -16.986 -31.632 11.563 1.00 28.69 87 GLY A CA 1
ATOM 624 C C . GLY A 1 87 ? -17.545 -31.055 10.248 1.00 28.69 87 GLY A C 1
ATOM 625 O O . GLY A 1 87 ? -17.098 -29.994 9.806 1.00 28.69 87 GLY A O 1
ATOM 626 N N . PRO A 1 88 ? -18.523 -31.723 9.605 1.00 27.33 88 PRO A N 1
ATOM 627 C CA . PRO A 1 88 ? -19.055 -31.292 8.316 1.00 27.33 88 PRO A CA 1
ATOM 628 C C . PRO A 1 88 ? -19.885 -30.005 8.437 1.00 27.33 88 PRO A C 1
ATOM 630 O O . PRO A 1 88 ? -20.691 -29.840 9.352 1.00 27.33 88 PRO A O 1
ATOM 633 N N . ALA A 1 89 ? -19.704 -29.099 7.475 1.00 33.06 89 ALA A N 1
ATOM 634 C CA . ALA A 1 89 ? -20.462 -27.857 7.365 1.00 33.06 89 ALA A CA 1
ATOM 635 C C . ALA A 1 89 ? -21.913 -28.128 6.917 1.00 33.06 89 ALA A C 1
ATOM 637 O O . ALA A 1 89 ? -22.144 -28.661 5.832 1.00 33.06 89 ALA A O 1
ATOM 638 N N . GLY A 1 90 ? -22.890 -27.745 7.744 1.00 29.22 90 GLY A N 1
ATOM 639 C CA . GLY A 1 90 ? -24.315 -27.738 7.389 1.00 29.22 90 GLY A CA 1
ATOM 640 C C . GLY A 1 90 ? -24.691 -26.624 6.390 1.00 29.22 90 GLY A C 1
ATOM 641 O O . GLY A 1 90 ? -23.885 -25.729 6.120 1.00 29.22 90 GLY A O 1
ATOM 642 N N . PRO A 1 91 ? -25.910 -26.655 5.814 1.00 30.42 91 PRO A N 1
ATOM 643 C CA . PRO A 1 91 ? -26.266 -25.828 4.666 1.00 30.42 91 PRO A CA 1
ATOM 644 C C . PRO A 1 91 ? -26.498 -24.345 5.013 1.00 30.42 91 PRO A C 1
ATOM 646 O O . PRO A 1 91 ? -27.381 -23.978 5.780 1.00 30.42 91 PRO A O 1
ATOM 649 N N . SER A 1 92 ? -25.674 -23.516 4.370 1.00 37.72 92 SER A N 1
ATOM 650 C CA . SER A 1 92 ? -25.852 -22.138 3.881 1.00 37.72 92 SER A CA 1
ATOM 651 C C . SER A 1 92 ? -27.069 -21.311 4.350 1.00 37.72 92 SER A C 1
ATOM 653 O O . SER A 1 92 ? -28.111 -21.259 3.698 1.00 37.72 92 SER A O 1
ATOM 655 N N . SER A 1 93 ? -26.840 -20.486 5.372 1.00 31.03 93 SER A N 1
ATOM 656 C CA . SER A 1 93 ? -27.156 -19.050 5.314 1.00 31.03 93 SER A CA 1
ATOM 657 C C . SER A 1 93 ? -25.816 -18.312 5.421 1.00 31.03 93 SER A C 1
ATOM 659 O O . SER A 1 93 ? -24.925 -18.804 6.110 1.00 31.03 93 SER A O 1
ATOM 661 N N . SER A 1 94 ? -25.595 -17.211 4.689 1.00 37.06 94 SER A N 1
ATOM 662 C CA . SER A 1 94 ? -24.268 -16.570 4.616 1.00 37.06 94 SER A CA 1
ATOM 663 C C . SER A 1 94 ? -23.731 -16.286 6.030 1.00 37.06 94 SER A C 1
ATOM 665 O O . SER A 1 94 ? -24.296 -15.421 6.711 1.00 37.06 94 SER A O 1
ATOM 667 N N . PRO A 1 95 ? -22.687 -16.986 6.509 1.00 41.75 95 PRO A N 1
ATOM 668 C CA . PRO A 1 95 ? -22.341 -16.909 7.913 1.00 41.75 95 PRO A CA 1
ATOM 669 C C . PRO A 1 95 ? -21.762 -15.524 8.178 1.00 41.75 95 PRO A C 1
ATOM 671 O O . PRO A 1 95 ? -20.756 -15.119 7.582 1.00 41.75 95 PRO A O 1
ATOM 674 N N . ARG A 1 96 ? -22.410 -14.777 9.077 1.00 51.62 96 ARG A N 1
ATOM 675 C CA . ARG A 1 96 ? -21.770 -13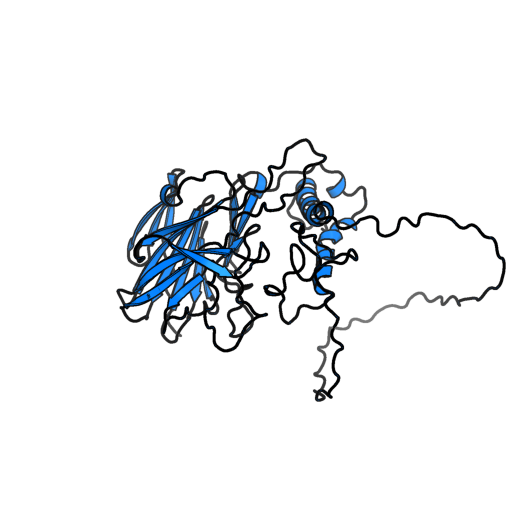.632 9.721 1.00 51.62 96 ARG A CA 1
ATOM 676 C C . ARG A 1 96 ? -20.470 -14.158 10.314 1.00 51.62 96 ARG A C 1
ATOM 678 O O . ARG A 1 96 ? -20.472 -15.072 11.131 1.00 51.62 96 ARG A O 1
ATOM 685 N N . ARG A 1 97 ? -19.353 -13.625 9.837 1.00 56.81 97 ARG A N 1
ATOM 686 C CA . ARG A 1 97 ? -18.019 -13.995 10.301 1.00 56.81 97 ARG A CA 1
ATOM 687 C C . ARG A 1 97 ? -17.833 -13.389 11.695 1.00 56.81 97 ARG A C 1
ATOM 689 O O . ARG A 1 97 ? -17.454 -12.224 11.814 1.00 56.81 97 ARG A O 1
ATOM 696 N N . ARG A 1 98 ? -18.213 -14.159 12.715 1.00 68.44 98 ARG A N 1
ATOM 697 C CA . ARG A 1 98 ? -18.042 -13.843 14.139 1.00 68.44 98 ARG A CA 1
ATOM 698 C C . ARG A 1 98 ? -16.559 -13.863 14.497 1.00 68.44 98 ARG A C 1
ATOM 700 O O . ARG A 1 98 ? -15.771 -14.529 13.828 1.00 68.44 98 ARG A O 1
ATOM 707 N N . ALA A 1 99 ? -16.175 -13.098 15.517 1.00 75.44 99 ALA A N 1
ATOM 708 C CA . ALA A 1 99 ? -14.810 -13.166 16.047 1.00 75.44 99 ALA A CA 1
ATOM 709 C C . ALA A 1 99 ? -14.554 -14.520 16.743 1.00 75.44 99 ALA A C 1
ATOM 711 O O . ALA A 1 99 ? -13.429 -15.029 16.735 1.00 75.44 99 ALA A O 1
ATOM 712 N N . THR A 1 100 ? -15.620 -15.108 17.288 1.00 82.69 100 THR A N 1
ATOM 713 C CA . THR A 1 100 ? -15.636 -16.365 18.033 1.00 82.69 100 THR A CA 1
ATOM 714 C C . THR A 1 100 ? -16.247 -17.522 17.237 1.00 82.69 100 THR A C 1
ATOM 716 O O . THR A 1 100 ? -17.012 -17.315 16.290 1.00 82.69 100 THR A O 1
ATOM 719 N N . ASP A 1 101 ? -15.887 -18.753 17.602 1.00 83.81 101 ASP A N 1
ATOM 720 C CA . ASP A 1 101 ? -16.542 -19.974 17.131 1.00 83.81 101 ASP A CA 1
ATOM 721 C C . ASP A 1 101 ? -17.846 -20.261 17.903 1.00 83.81 101 ASP A C 1
ATOM 723 O O . ASP A 1 101 ? -18.277 -19.487 18.757 1.00 83.81 101 ASP A O 1
ATOM 727 N N . ALA A 1 102 ? -18.485 -21.397 17.608 1.00 82.75 102 ALA A N 1
ATOM 728 C CA . ALA A 1 102 ? -19.722 -21.822 18.266 1.00 82.75 102 ALA A CA 1
ATOM 729 C C . ALA A 1 102 ? -19.584 -22.075 19.783 1.00 82.75 102 ALA A C 1
ATOM 731 O O . ALA A 1 102 ? -20.595 -22.224 20.459 1.00 82.75 102 ALA A O 1
ATOM 732 N N . ARG A 1 103 ? -18.357 -22.133 20.318 1.00 83.31 103 ARG A N 1
ATOM 733 C CA . ARG A 1 103 ? -18.063 -22.287 21.751 1.00 83.31 103 ARG A CA 1
ATOM 734 C C . ARG A 1 103 ? -17.745 -20.946 22.420 1.00 83.31 103 ARG A C 1
ATOM 736 O O . ARG A 1 103 ? -17.324 -20.930 23.570 1.00 83.31 103 ARG A O 1
ATOM 743 N N . GLY A 1 104 ? -17.864 -19.832 21.693 1.00 82.56 104 GLY A N 1
ATOM 744 C CA . GLY A 1 104 ? -17.486 -18.509 22.189 1.00 82.56 104 GLY A CA 1
ATOM 745 C C . GLY A 1 104 ? -15.972 -18.261 22.216 1.00 82.56 104 GLY A C 1
ATOM 746 O O . GLY A 1 104 ? -15.533 -17.271 22.795 1.00 82.56 104 GLY A O 1
ATOM 747 N N . LEU A 1 105 ? -15.152 -19.113 21.585 1.00 86.06 105 LEU A N 1
ATOM 748 C CA . LEU A 1 105 ? -13.689 -18.992 21.612 1.00 86.06 105 LEU A CA 1
ATOM 749 C C . LEU A 1 105 ? -13.164 -18.224 20.400 1.00 86.06 105 LEU A C 1
ATOM 751 O O . LEU A 1 105 ? -13.647 -18.416 19.285 1.00 86.06 105 LEU A O 1
ATOM 755 N N . LEU A 1 106 ? -12.151 -17.373 20.596 1.00 88.62 106 LEU A N 1
ATOM 756 C CA . LEU A 1 106 ? -11.527 -16.627 19.500 1.00 88.62 106 LEU A CA 1
ATOM 757 C C . LEU A 1 106 ? -10.902 -17.580 18.476 1.00 88.62 106 LEU A C 1
ATOM 759 O O . LEU A 1 106 ? -10.202 -18.530 18.823 1.00 88.62 106 LEU A O 1
ATOM 763 N N . THR A 1 107 ? -11.142 -17.301 17.198 1.00 87.69 107 THR A N 1
ATOM 764 C CA . THR A 1 107 ? -10.701 -18.171 16.098 1.00 87.69 107 THR A CA 1
ATOM 765 C C . THR A 1 107 ? -9.346 -17.763 15.522 1.00 87.69 107 THR A C 1
ATOM 767 O O . THR A 1 107 ? -8.932 -16.610 15.627 1.00 87.69 107 THR A O 1
ATOM 770 N N . LEU A 1 108 ? -8.659 -18.706 14.865 1.00 88.62 108 LEU A N 1
ATOM 771 C CA . LEU A 1 108 ? -7.469 -18.418 14.059 1.00 88.62 108 LEU A CA 1
ATOM 772 C C . LEU A 1 108 ? -7.871 -17.674 12.779 1.00 88.62 108 LEU A C 1
ATOM 774 O O . LEU A 1 108 ? -8.221 -18.263 11.753 1.00 88.62 108 LEU A O 1
ATOM 778 N N . GLY A 1 109 ? -7.867 -16.351 12.881 1.00 84.19 109 GLY A N 1
ATOM 779 C CA . GLY A 1 109 ? -8.211 -15.420 11.822 1.00 84.19 109 GLY A CA 1
ATOM 780 C C . GLY A 1 109 ? -8.579 -14.057 12.400 1.00 84.19 109 GLY A C 1
ATOM 781 O O . GLY A 1 109 ? -8.500 -13.833 13.605 1.00 84.19 109 GLY A O 1
ATOM 782 N N . TRP A 1 110 ? -8.976 -13.127 11.534 1.00 78.44 110 TRP A N 1
ATOM 783 C CA . TRP A 1 110 ? -9.416 -11.800 11.971 1.00 78.44 110 TRP A CA 1
ATOM 784 C C . TRP A 1 110 ? -10.936 -11.779 12.141 1.00 78.44 110 TRP A C 1
ATOM 786 O O . TRP A 1 110 ? -11.457 -11.786 13.252 1.00 78.44 110 TRP A O 1
ATOM 796 N N . HIS A 1 111 ? -11.670 -11.851 11.030 1.00 76.75 111 HIS A N 1
ATOM 797 C CA . HIS A 1 111 ? -13.128 -11.952 11.018 1.00 76.75 111 HIS A CA 1
ATOM 798 C C . HIS A 1 111 ? -13.549 -13.425 10.942 1.00 76.75 111 HIS A C 1
ATOM 800 O O . HIS A 1 111 ? -14.038 -13.876 9.908 1.00 76.75 111 HIS A O 1
ATOM 806 N N . GLY A 1 112 ? -13.290 -14.210 11.980 1.00 81.38 112 GLY A N 1
ATOM 807 C CA . GLY A 1 112 ? -13.524 -15.656 11.957 1.00 81.38 112 GLY A CA 1
ATOM 808 C C . GLY A 1 112 ? -12.397 -16.446 11.270 1.00 81.38 112 GLY A C 1
ATOM 809 O O . GLY A 1 112 ? -11.451 -15.837 10.757 1.00 81.38 112 GLY A O 1
ATOM 810 N N . PRO A 1 113 ? -12.519 -17.786 11.172 1.00 84.50 113 PRO A N 1
ATOM 811 C CA . PRO A 1 113 ? -11.450 -18.660 10.693 1.00 84.50 113 PRO A CA 1
ATOM 812 C C . PRO A 1 113 ? -10.938 -18.273 9.303 1.00 84.50 113 PRO A C 1
ATOM 814 O O . PRO A 1 113 ? -11.717 -18.120 8.352 1.00 84.50 113 PRO A O 1
ATOM 817 N N . CYS A 1 114 ? -9.631 -18.083 9.174 1.00 83.81 114 CYS A N 1
ATOM 818 C CA . CYS A 1 114 ? -8.987 -17.737 7.913 1.00 83.81 114 CYS A CA 1
ATOM 819 C C . CYS A 1 114 ? -7.620 -18.415 7.850 1.00 83.81 114 CYS A C 1
ATOM 821 O O . CYS A 1 114 ? -6.604 -17.822 8.187 1.00 83.81 114 CYS A O 1
ATOM 823 N N . GLU A 1 115 ? -7.620 -19.673 7.420 1.00 82.94 115 GLU A N 1
ATOM 824 C CA . GLU A 1 115 ? -6.411 -20.492 7.315 1.00 82.94 115 GLU A CA 1
ATOM 825 C C . GLU A 1 115 ? -5.282 -19.850 6.489 1.00 82.94 115 GLU A C 1
ATOM 827 O O . GLU A 1 115 ? -4.150 -19.857 6.964 1.00 82.94 115 GLU A O 1
ATOM 832 N N . PRO A 1 116 ? -5.543 -19.188 5.341 1.00 79.62 116 PRO A N 1
ATOM 833 C CA . PRO A 1 116 ? -4.458 -18.661 4.513 1.00 79.62 116 PRO A CA 1
ATOM 834 C C . PRO A 1 116 ? -3.617 -17.542 5.146 1.00 79.62 116 PRO A C 1
ATOM 836 O O . PRO A 1 116 ? -2.559 -17.217 4.618 1.00 79.62 116 PRO A O 1
ATOM 839 N N . ILE A 1 117 ? -4.082 -16.917 6.236 1.00 82.19 117 ILE A N 1
ATOM 840 C CA . ILE A 1 117 ? -3.324 -15.873 6.951 1.00 82.19 117 ILE A CA 1
ATOM 841 C C . ILE A 1 117 ? -2.613 -16.407 8.202 1.00 82.19 117 ILE A C 1
ATOM 843 O O . ILE A 1 117 ? -1.978 -15.632 8.918 1.00 82.19 117 ILE A O 1
ATOM 847 N N . ILE A 1 118 ? -2.756 -17.701 8.505 1.00 86.25 118 ILE A N 1
ATOM 848 C CA . ILE A 1 118 ? -2.118 -18.334 9.657 1.00 86.25 118 ILE A CA 1
ATOM 849 C C . ILE A 1 118 ? -0.628 -18.494 9.360 1.00 86.25 118 ILE A C 1
ATOM 851 O O . ILE A 1 118 ? -0.232 -19.003 8.317 1.00 86.25 118 ILE A O 1
ATOM 855 N N . GLN A 1 119 ? 0.193 -18.060 10.308 1.00 85.00 119 GLN A N 1
ATOM 856 C CA . GLN A 1 119 ? 1.647 -18.156 10.227 1.00 85.00 119 GLN A CA 1
ATOM 857 C C . GLN A 1 119 ? 2.148 -19.442 10.903 1.00 85.00 119 GLN A C 1
ATOM 859 O O . GLN A 1 119 ? 1.496 -19.882 11.853 1.00 85.00 119 GLN A O 1
ATOM 864 N N . PRO A 1 120 ? 3.311 -20.011 10.523 1.00 84.06 120 PRO A N 1
ATOM 865 C CA . PRO A 1 120 ? 3.826 -21.264 11.098 1.00 84.06 120 PRO A CA 1
ATOM 866 C C . PRO A 1 120 ? 3.982 -21.254 12.626 1.00 84.06 120 PRO A C 1
ATOM 868 O O . PRO A 1 120 ? 3.888 -22.291 13.274 1.00 84.06 120 PRO A O 1
ATOM 871 N N . TYR A 1 121 ? 4.197 -20.075 13.213 1.00 84.62 121 TYR A N 1
ATOM 872 C CA . TYR A 1 121 ? 4.301 -19.882 14.661 1.00 84.62 121 TYR A CA 1
ATOM 873 C C . TYR A 1 121 ? 2.944 -19.688 15.365 1.00 84.62 121 TYR A C 1
ATOM 875 O O . TYR A 1 121 ? 2.895 -19.464 16.575 1.00 84.62 121 TYR A O 1
ATOM 883 N N . SER A 1 122 ? 1.832 -19.709 14.628 1.00 88.44 122 SER A N 1
ATOM 884 C CA . SER A 1 122 ? 0.496 -19.515 15.190 1.00 88.44 122 SER A CA 1
ATOM 885 C C . SER A 1 122 ? 0.017 -20.800 15.855 1.00 88.44 122 SER A C 1
ATOM 887 O O . SER A 1 122 ? -0.023 -21.857 15.233 1.00 88.44 122 SER A O 1
ATOM 889 N N . GLY A 1 123 ? -0.394 -20.698 17.115 1.00 89.94 123 GLY A N 1
ATOM 890 C CA . GLY A 1 123 ? -0.975 -21.798 17.875 1.00 89.94 123 GLY A CA 1
ATOM 891 C C . GLY A 1 123 ? -2.390 -21.477 18.361 1.00 89.94 123 GLY A C 1
ATOM 892 O O . GLY A 1 123 ? -2.846 -20.339 18.237 1.00 89.94 123 GLY A O 1
ATOM 893 N N . PRO A 1 124 ? -3.083 -22.443 18.987 1.00 88.50 124 PRO A N 1
ATOM 894 C CA . PRO A 1 124 ? -4.453 -22.261 19.480 1.00 88.50 124 PRO A CA 1
ATOM 895 C C . PRO A 1 124 ? -4.640 -21.054 20.415 1.00 88.50 124 PRO A C 1
ATOM 897 O O . PRO A 1 124 ? -5.710 -20.456 20.446 1.00 88.50 124 PRO A O 1
ATOM 900 N N . ALA A 1 125 ? -3.593 -20.663 21.150 1.00 91.19 125 ALA A N 1
ATOM 901 C CA . ALA A 1 125 ? -3.615 -19.513 22.052 1.00 91.19 125 ALA A CA 1
ATOM 902 C C . ALA A 1 125 ? -3.316 -18.162 21.365 1.00 91.19 125 ALA A C 1
ATOM 904 O O . ALA A 1 125 ? -3.527 -17.112 21.970 1.00 91.19 125 ALA A O 1
ATOM 905 N N . SER A 1 126 ? -2.837 -18.149 20.114 1.00 92.19 126 SER A N 1
ATOM 906 C CA . SER A 1 126 ? -2.445 -16.919 19.408 1.00 92.19 126 SER A CA 1
ATOM 907 C C . SER A 1 126 ? -3.551 -15.855 19.343 1.00 92.19 126 SER A C 1
ATOM 909 O O . SER A 1 126 ? -3.239 -14.690 19.601 1.00 92.19 126 SER A O 1
ATOM 911 N N . PRO A 1 127 ? -4.835 -16.192 19.098 1.00 91.00 127 PRO A N 1
ATOM 912 C CA . PRO A 1 127 ? -5.905 -15.192 19.087 1.00 91.00 127 PRO A CA 1
ATOM 913 C C . PRO A 1 127 ? -6.091 -14.461 20.428 1.00 91.00 127 PRO A C 1
ATOM 915 O O . PRO A 1 127 ? -6.495 -13.300 20.447 1.00 91.00 127 PRO A O 1
ATOM 918 N N . TYR A 1 128 ? -5.737 -15.085 21.557 1.00 90.06 128 TYR A N 1
ATOM 919 C CA . TYR A 1 128 ? -5.918 -14.511 22.896 1.00 90.06 128 TYR A CA 1
ATOM 920 C C . TYR A 1 128 ? -4.914 -13.405 23.243 1.00 90.06 128 TYR A C 1
ATOM 922 O O . TYR A 1 128 ? -5.104 -12.697 24.234 1.00 90.06 128 TYR A O 1
ATOM 930 N N . TRP A 1 129 ? -3.914 -13.144 22.392 1.00 89.00 129 TRP A N 1
ATOM 931 C CA . TRP A 1 129 ? -3.129 -11.902 22.464 1.00 89.00 129 TRP A CA 1
ATOM 932 C C . TRP A 1 129 ? -3.995 -10.643 22.288 1.00 89.00 129 TRP A C 1
ATOM 934 O O . TRP A 1 129 ? -3.590 -9.561 22.721 1.00 89.00 129 TRP A O 1
ATOM 944 N N . ALA A 1 130 ? -5.211 -10.787 21.745 1.00 87.69 130 ALA A N 1
ATOM 945 C CA . ALA A 1 130 ? -6.259 -9.769 21.770 1.00 87.69 130 ALA A CA 1
ATOM 946 C C . ALA A 1 130 ? -6.538 -9.203 23.176 1.00 87.69 130 ALA A C 1
ATOM 948 O O . ALA A 1 130 ? -6.920 -8.038 23.286 1.00 87.69 130 ALA A O 1
ATOM 949 N N . SER A 1 131 ? -6.281 -9.972 24.244 1.00 87.81 131 SER A N 1
ATOM 950 C CA . SER A 1 131 ? -6.373 -9.533 25.649 1.00 87.81 131 SER A CA 1
ATOM 951 C C . SER A 1 131 ? -5.622 -8.226 25.935 1.00 87.81 131 SER A C 1
ATOM 953 O O . SER A 1 131 ? -6.057 -7.439 26.774 1.00 87.81 131 SER A O 1
ATOM 955 N N . LYS A 1 132 ? -4.558 -7.914 25.179 1.00 87.62 132 LYS A N 1
ATOM 956 C CA . LYS A 1 132 ? -3.852 -6.624 25.260 1.00 87.62 132 LYS A CA 1
ATOM 957 C C . LYS A 1 132 ? -4.772 -5.419 25.051 1.00 87.62 132 LYS A C 1
ATOM 959 O O . LYS A 1 132 ? -4.594 -4.403 25.718 1.00 87.62 132 LYS A O 1
ATOM 964 N N . GLY A 1 133 ? -5.763 -5.535 24.165 1.00 84.19 133 GLY A N 1
ATOM 965 C CA . GLY A 1 133 ? -6.759 -4.487 23.922 1.00 84.19 133 GLY A CA 1
ATOM 966 C C . GLY A 1 133 ? -7.672 -4.224 25.123 1.00 84.19 133 GLY A C 1
ATOM 967 O O . GLY A 1 133 ? -8.239 -3.141 25.236 1.00 84.19 133 GLY A O 1
ATOM 968 N N . PHE A 1 134 ? -7.763 -5.180 26.051 1.00 85.88 134 PHE A N 1
ATOM 969 C CA . PHE A 1 134 ? -8.578 -5.102 27.262 1.00 85.88 134 PHE A CA 1
ATOM 970 C C . PHE A 1 134 ? -7.793 -4.613 28.483 1.00 85.88 134 PHE A C 1
ATOM 972 O O . PHE A 1 134 ? -8.408 -4.304 29.499 1.00 85.88 134 PHE A O 1
ATOM 979 N N . LEU A 1 135 ? -6.461 -4.467 28.400 1.00 85.69 135 LEU A N 1
ATOM 980 C CA . LEU A 1 135 ? -5.625 -4.019 29.527 1.00 85.69 135 LEU A CA 1
ATOM 981 C C . LEU A 1 135 ? -6.066 -2.671 30.105 1.00 85.69 135 LEU A C 1
ATOM 983 O O . LEU A 1 135 ? -5.850 -2.410 31.286 1.00 85.69 135 LEU A O 1
ATOM 987 N N . GLY A 1 136 ? -6.706 -1.825 29.291 1.00 83.31 136 GLY A N 1
ATOM 988 C CA . GLY A 1 136 ? -7.272 -0.569 29.765 1.00 83.31 136 GLY A CA 1
ATOM 989 C C . GLY A 1 136 ? -8.285 -0.763 30.898 1.00 83.31 136 GLY A C 1
ATOM 990 O O . GLY A 1 136 ? -8.298 0.042 31.824 1.00 83.31 136 GLY A O 1
ATOM 991 N N . LEU A 1 137 ? -9.063 -1.853 30.888 1.00 87.50 137 LEU A N 1
ATOM 992 C CA . LEU A 1 137 ? -10.101 -2.158 31.887 1.00 87.50 137 LEU A CA 1
ATOM 993 C C . LEU A 1 137 ? -9.563 -2.347 33.312 1.00 87.50 137 LEU A C 1
ATOM 995 O O . LEU A 1 137 ? -10.339 -2.300 34.258 1.00 87.50 137 LEU A O 1
ATOM 999 N N . LEU A 1 138 ? -8.247 -2.504 33.480 1.00 89.25 138 LEU A N 1
ATOM 1000 C CA . LEU A 1 138 ? -7.605 -2.541 34.796 1.00 89.25 138 LEU A CA 1
ATOM 1001 C C . LEU A 1 138 ? -7.574 -1.167 35.490 1.00 89.25 138 LEU A C 1
ATOM 1003 O O . LEU A 1 138 ? -7.288 -1.090 36.683 1.00 89.25 138 LEU A O 1
ATOM 1007 N N . MET A 1 139 ? -7.834 -0.071 34.769 1.00 88.56 139 MET A N 1
ATOM 1008 C CA . MET A 1 139 ? -7.904 1.259 35.375 1.00 88.56 139 MET A CA 1
ATOM 1009 C C . MET A 1 139 ? -9.158 1.392 36.257 1.00 88.56 139 MET A C 1
ATOM 1011 O O . MET A 1 139 ? -10.234 0.970 35.826 1.00 88.56 139 MET A O 1
ATOM 1015 N N . PRO A 1 140 ? -9.065 2.042 37.438 1.00 91.50 140 PRO A N 1
ATOM 1016 C CA . PRO A 1 140 ? -10.204 2.227 38.340 1.00 91.50 140 PRO A CA 1
ATOM 1017 C C . PRO A 1 140 ? -11.404 2.870 37.645 1.00 91.50 140 PRO A C 1
ATOM 1019 O O . PRO A 1 140 ? -11.221 3.746 36.805 1.00 91.50 140 PRO A O 1
ATOM 1022 N N . ALA A 1 141 ? -12.629 2.530 38.054 1.00 90.88 141 ALA A N 1
ATOM 1023 C CA . ALA A 1 141 ? -13.855 3.055 37.439 1.00 90.88 141 ALA A CA 1
ATOM 1024 C C . ALA A 1 141 ? -13.928 4.599 37.400 1.00 90.88 141 ALA A C 1
ATOM 1026 O O . ALA A 1 141 ? -14.466 5.167 36.455 1.00 90.88 141 ALA A O 1
ATOM 1027 N N . GLY A 1 142 ? -13.343 5.283 38.393 1.00 92.00 142 GLY A N 1
ATOM 1028 C CA . GLY A 1 142 ? -13.262 6.749 38.453 1.00 92.00 142 GLY A CA 1
ATOM 1029 C C . GLY A 1 142 ? -12.112 7.382 37.656 1.00 92.00 142 GLY A C 1
ATOM 1030 O O . GLY A 1 142 ? -11.944 8.599 37.703 1.00 92.00 142 GLY A O 1
ATOM 1031 N N . HIS A 1 143 ? -11.291 6.596 36.953 1.00 92.69 143 HIS A N 1
ATOM 1032 C CA . HIS A 1 143 ? -10.151 7.110 36.197 1.00 92.69 143 HIS A CA 1
ATOM 1033 C C . HIS A 1 143 ? -10.616 8.068 35.076 1.00 92.69 143 HIS A C 1
ATOM 1035 O O . HIS A 1 143 ? -11.593 7.755 34.390 1.00 92.69 143 HIS A O 1
ATOM 1041 N N . PRO A 1 144 ? -9.911 9.191 34.808 1.00 91.75 144 PRO A N 1
ATOM 1042 C CA . PRO A 1 144 ? -10.324 10.192 33.815 1.00 91.75 144 PRO A CA 1
ATOM 1043 C C . PRO A 1 144 ? -10.623 9.642 32.420 1.00 91.75 144 PRO A C 1
ATOM 1045 O O . PRO A 1 144 ? -11.456 10.177 31.703 1.00 91.75 144 PRO A O 1
ATOM 1048 N N . VAL A 1 145 ? -9.971 8.550 32.026 1.00 90.31 145 VAL A N 1
ATOM 1049 C CA . VAL A 1 145 ? -10.230 7.881 30.740 1.00 90.31 145 VAL A CA 1
ATOM 1050 C C . VAL A 1 145 ? -11.657 7.326 30.621 1.00 90.31 145 VAL A C 1
ATOM 1052 O O . VAL A 1 145 ? -12.158 7.173 29.519 1.00 90.31 145 VAL A O 1
ATOM 1055 N N . TRP A 1 146 ? -12.322 7.007 31.734 1.00 89.31 146 TRP A N 1
ATOM 1056 C CA . TRP A 1 146 ? -13.675 6.447 31.747 1.00 89.31 146 TRP A CA 1
ATOM 1057 C C . TRP A 1 146 ? -14.739 7.511 31.970 1.00 89.31 146 TRP A C 1
ATOM 1059 O O . TRP A 1 146 ? -15.884 7.339 31.552 1.00 89.31 146 TRP A O 1
ATOM 1069 N N . THR A 1 147 ? -14.361 8.622 32.596 1.00 92.00 147 THR A N 1
ATOM 1070 C CA . THR A 1 147 ? -15.277 9.705 32.955 1.00 92.00 147 THR A CA 1
ATOM 1071 C C . THR A 1 147 ? -15.245 10.868 31.963 1.00 92.00 147 THR A C 1
ATOM 1073 O O . THR A 1 147 ? -16.280 11.495 31.756 1.00 92.00 147 THR A O 1
ATOM 1076 N N . ALA A 1 148 ? -14.118 11.126 31.288 1.00 93.81 148 ALA A N 1
ATOM 1077 C CA . ALA A 1 148 ? -14.025 12.150 30.247 1.00 93.81 148 ALA A CA 1
ATOM 1078 C C . ALA A 1 148 ? -14.918 11.820 29.041 1.00 93.81 148 ALA A C 1
ATOM 1080 O O . ALA A 1 148 ? -15.091 10.652 28.678 1.00 93.81 148 ALA A O 1
ATOM 1081 N N . ALA A 1 149 ? -15.468 12.852 28.398 1.00 94.38 149 ALA A N 1
ATOM 1082 C CA . ALA A 1 149 ? -16.199 12.699 27.144 1.00 94.38 149 ALA A CA 1
ATOM 1083 C C . ALA A 1 149 ? -15.279 12.128 26.050 1.00 94.38 149 ALA A C 1
ATOM 1085 O O . ALA A 1 149 ? -14.097 12.459 26.005 1.00 94.38 149 ALA A O 1
ATOM 1086 N N . GLU A 1 150 ? -15.806 11.260 25.179 1.00 93.12 150 GLU A N 1
ATOM 1087 C CA . GLU A 1 150 ? -15.035 10.790 24.021 1.00 93.12 150 GLU A CA 1
ATOM 1088 C C . GLU A 1 150 ? -14.733 11.970 23.089 1.00 93.12 150 GLU A C 1
ATOM 1090 O O . GLU A 1 150 ? -15.626 12.736 22.728 1.00 93.12 150 GLU A O 1
ATOM 1095 N N . GLU A 1 151 ? -13.471 12.083 22.685 1.00 92.69 151 GLU A N 1
ATOM 1096 C CA . GLU A 1 151 ? -13.007 13.059 21.699 1.00 92.69 151 GLU A CA 1
ATOM 1097 C C . GLU A 1 151 ? -12.752 12.348 20.367 1.00 92.69 151 GLU A C 1
ATOM 1099 O O . GLU A 1 151 ? -12.393 11.167 20.346 1.00 92.69 151 GLU A O 1
ATOM 1104 N N . ALA A 1 152 ? -12.938 13.056 19.253 1.00 89.75 152 ALA A N 1
ATOM 1105 C CA . ALA A 1 152 ? -12.629 12.516 17.933 1.00 89.75 152 ALA A CA 1
ATOM 1106 C C . ALA A 1 152 ? -11.121 12.244 17.794 1.00 89.75 152 ALA A C 1
ATOM 1108 O O . ALA A 1 152 ? -10.289 13.032 18.249 1.00 89.75 152 ALA A O 1
ATOM 1109 N N . LEU A 1 153 ? -10.759 11.134 17.150 1.00 87.19 153 LEU A N 1
ATOM 1110 C CA . LEU A 1 153 ? -9.361 10.841 16.828 1.00 87.19 153 LEU A CA 1
ATOM 1111 C C . LEU A 1 153 ? -8.875 11.750 15.693 1.00 87.19 153 LEU A C 1
ATOM 1113 O O . LEU A 1 153 ? -9.687 12.151 14.862 1.00 87.19 153 LEU A O 1
ATOM 1117 N N . PRO A 1 154 ? -7.558 12.005 15.568 1.00 84.12 154 PRO A N 1
ATOM 1118 C CA . PRO A 1 154 ? -7.024 12.795 14.456 1.00 84.12 154 PRO A CA 1
ATOM 1119 C C . PRO A 1 154 ? -7.471 12.294 13.072 1.00 84.12 154 PRO A C 1
ATOM 1121 O O . PRO A 1 154 ? -7.827 13.086 12.210 1.00 84.12 154 PRO A O 1
ATOM 1124 N N . ALA A 1 155 ? -7.546 10.972 12.888 1.00 86.19 155 ALA A N 1
ATOM 1125 C CA . ALA A 1 155 ? -8.013 10.358 11.642 1.00 86.19 155 ALA A CA 1
ATOM 1126 C C . ALA A 1 155 ? -9.525 10.533 11.375 1.00 86.19 155 ALA A C 1
ATOM 1128 O O . ALA A 1 155 ? -9.996 10.190 10.297 1.00 86.19 155 ALA A O 1
ATOM 1129 N N . GLU A 1 156 ? -10.299 11.014 12.352 1.00 88.75 156 GLU A N 1
ATOM 1130 C CA . GLU A 1 156 ? -11.740 11.274 12.229 1.00 88.75 156 GLU A CA 1
ATOM 1131 C C . GLU A 1 156 ? -12.045 12.749 11.929 1.00 88.75 156 GLU A C 1
ATOM 1133 O O . GLU A 1 156 ? -13.198 13.084 11.653 1.00 88.75 156 GLU A O 1
ATOM 1138 N N . THR A 1 157 ? -11.048 13.637 12.013 1.00 90.75 157 THR A N 1
ATOM 1139 C CA . THR A 1 157 ? -11.234 15.086 11.847 1.00 90.75 157 THR A CA 1
ATOM 1140 C C . THR A 1 157 ? -10.644 15.624 10.552 1.00 90.75 157 THR A C 1
ATOM 1142 O O . THR A 1 157 ? -11.201 16.567 9.995 1.00 90.75 157 THR A O 1
ATOM 1145 N N . ALA A 1 158 ? -9.550 15.040 10.061 1.00 94.00 158 ALA A N 1
ATOM 1146 C CA . ALA A 1 158 ? -8.922 15.437 8.809 1.00 94.00 158 ALA A CA 1
ATOM 1147 C C . ALA A 1 158 ? -8.139 14.282 8.175 1.00 94.00 158 ALA A C 1
ATOM 1149 O O . ALA A 1 158 ? -7.737 13.327 8.847 1.00 94.00 158 ALA A O 1
ATOM 1150 N N . ASP A 1 159 ? -7.902 14.400 6.873 1.00 96.25 159 ASP A N 1
ATOM 1151 C CA . ASP A 1 159 ? -6.959 13.538 6.176 1.00 96.25 159 ASP A CA 1
ATOM 1152 C C . ASP A 1 159 ? -5.545 13.785 6.714 1.00 96.25 159 ASP A C 1
ATOM 1154 O O . ASP A 1 159 ? -5.169 14.912 7.046 1.00 96.25 159 ASP A O 1
ATOM 1158 N N . ALA A 1 160 ? -4.746 12.725 6.802 1.00 96.19 160 ALA A N 1
ATOM 1159 C CA . ALA A 1 160 ? -3.378 12.824 7.287 1.00 96.19 160 ALA A CA 1
ATOM 1160 C C . ALA A 1 160 ? -2.458 11.858 6.549 1.00 96.19 160 ALA A C 1
ATOM 1162 O O . ALA A 1 160 ? -2.832 10.726 6.236 1.00 96.19 160 ALA A O 1
ATOM 1163 N N . VAL A 1 161 ? -1.225 12.307 6.324 1.00 97.56 161 VAL A N 1
ATOM 1164 C CA . VAL A 1 161 ? -0.134 11.489 5.802 1.00 97.56 161 VAL A CA 1
ATOM 1165 C C . VAL A 1 161 ? 1.066 11.646 6.733 1.00 97.56 161 VAL A C 1
ATOM 1167 O O . VAL A 1 161 ? 1.706 12.694 6.780 1.00 97.56 161 VAL A O 1
ATOM 1170 N N . THR A 1 162 ? 1.360 10.595 7.491 1.00 96.19 162 THR A N 1
ATOM 1171 C CA . THR A 1 162 ? 2.365 10.588 8.556 1.00 96.19 162 THR A CA 1
ATOM 1172 C C . THR A 1 162 ? 3.508 9.653 8.198 1.00 96.19 162 THR A C 1
ATOM 1174 O O . THR A 1 162 ? 3.325 8.445 8.045 1.00 96.19 162 THR A O 1
ATOM 1177 N N . VAL A 1 163 ? 4.712 10.211 8.105 1.00 97.31 163 VAL A N 1
ATOM 1178 C CA . VAL A 1 163 ? 5.942 9.456 7.855 1.00 97.31 163 VAL A CA 1
ATOM 1179 C C . VAL A 1 163 ? 6.446 8.856 9.164 1.00 97.31 163 VAL A C 1
ATOM 1181 O O . VAL A 1 163 ? 6.682 9.566 10.140 1.00 97.31 163 VAL A O 1
ATOM 1184 N N . LEU A 1 164 ? 6.673 7.547 9.166 1.00 95.19 164 LEU A N 1
ATOM 1185 C CA . LEU A 1 164 ? 7.404 6.834 10.205 1.00 95.19 164 LEU A CA 1
ATOM 1186 C C . LEU A 1 164 ? 8.806 6.545 9.655 1.00 95.19 164 LEU A C 1
ATOM 1188 O O . LEU A 1 164 ? 9.043 5.507 9.038 1.00 95.19 164 LEU A O 1
ATOM 1192 N N . GLY A 1 165 ? 9.716 7.505 9.844 1.00 90.00 165 GLY A N 1
ATOM 1193 C CA . GLY A 1 165 ? 11.034 7.529 9.198 1.00 90.00 165 GLY A CA 1
ATOM 1194 C C . GLY A 1 165 ? 11.899 6.291 9.472 1.00 90.00 165 GLY A C 1
ATOM 1195 O O . GLY A 1 165 ? 12.227 5.590 8.520 1.00 90.00 165 GLY A O 1
ATOM 1196 N N . PRO A 1 166 ? 12.242 5.974 10.740 1.00 90.06 166 PRO A N 1
ATOM 1197 C CA . PRO A 1 166 ? 13.117 4.843 11.058 1.00 90.06 166 PRO A CA 1
ATOM 1198 C C . PRO A 1 166 ? 12.663 3.479 10.504 1.00 90.06 166 PRO A C 1
ATOM 1200 O O . PRO A 1 166 ? 13.510 2.764 9.976 1.00 90.06 166 PRO A O 1
ATOM 1203 N N . PRO A 1 167 ? 11.368 3.097 10.552 1.00 91.69 167 PRO A N 1
ATOM 1204 C CA . PRO A 1 167 ? 10.909 1.864 9.909 1.00 91.69 167 PRO A CA 1
ATOM 1205 C C . PRO A 1 167 ? 10.604 2.009 8.405 1.00 91.69 167 PRO A C 1
ATOM 1207 O O . PRO A 1 167 ? 10.143 1.046 7.798 1.00 91.69 167 PRO A O 1
ATOM 1210 N N . ALA A 1 168 ? 10.807 3.193 7.815 1.00 94.94 168 ALA A N 1
ATOM 1211 C CA . ALA A 1 168 ? 10.452 3.538 6.437 1.00 94.94 168 ALA A CA 1
ATOM 1212 C C . ALA A 1 168 ? 9.018 3.138 6.072 1.00 94.94 168 ALA A C 1
ATOM 1214 O O . ALA A 1 168 ? 8.759 2.390 5.127 1.00 94.94 168 ALA A O 1
ATOM 1215 N N . MET A 1 169 ? 8.070 3.638 6.858 1.00 97.44 169 MET A N 1
ATOM 1216 C CA . MET A 1 169 ? 6.646 3.422 6.630 1.00 97.44 169 MET A CA 1
ATOM 1217 C C . MET A 1 169 ? 5.916 4.754 6.479 1.00 97.44 169 MET A C 1
ATOM 1219 O O . MET A 1 169 ? 6.316 5.762 7.059 1.00 97.44 169 MET A O 1
ATOM 1223 N N . LEU A 1 170 ? 4.817 4.752 5.731 1.00 98.25 170 LEU A N 1
ATOM 1224 C CA . LEU A 1 170 ? 3.927 5.903 5.584 1.00 98.25 170 LEU A CA 1
ATOM 1225 C C . LEU A 1 170 ? 2.516 5.499 6.001 1.00 98.25 170 LEU A C 1
ATOM 1227 O O . LEU A 1 170 ? 1.970 4.533 5.473 1.00 98.25 170 LEU A O 1
ATOM 1231 N N . ILE A 1 171 ? 1.924 6.237 6.934 1.00 97.94 171 ILE A N 1
ATOM 1232 C CA . ILE A 1 171 ? 0.527 6.066 7.334 1.00 97.94 171 ILE A CA 1
ATOM 1233 C C . ILE A 1 171 ? -0.308 7.122 6.623 1.00 97.94 171 ILE A C 1
ATOM 1235 O O . ILE A 1 171 ? -0.036 8.308 6.763 1.00 97.94 171 ILE A O 1
ATOM 1239 N N . GLN A 1 172 ? -1.332 6.697 5.895 1.00 98.19 172 GLN A N 1
ATOM 1240 C CA . GLN A 1 172 ? -2.274 7.568 5.197 1.00 98.19 172 GLN A CA 1
ATOM 1241 C C . GLN A 1 172 ? -3.686 7.297 5.717 1.00 98.19 172 GLN A C 1
ATOM 1243 O O . GLN A 1 172 ? -4.179 6.174 5.591 1.00 98.19 172 GLN A O 1
ATOM 1248 N N . SER A 1 173 ? -4.347 8.310 6.271 1.00 96.81 173 SER A N 1
ATOM 1249 C CA . SER A 1 173 ? -5.732 8.225 6.737 1.00 96.81 173 SER A CA 1
ATOM 1250 C C . SER A 1 173 ? -6.634 9.221 6.026 1.00 96.81 173 SER A C 1
ATOM 1252 O O . SER A 1 173 ? -6.239 10.366 5.823 1.00 96.81 173 SER A O 1
ATOM 1254 N N . THR A 1 174 ? -7.849 8.786 5.708 1.00 95.62 174 THR A N 1
ATOM 1255 C CA . THR A 1 174 ? -8.891 9.605 5.081 1.00 95.62 174 THR A CA 1
ATOM 1256 C C . THR A 1 174 ? -10.077 9.751 6.031 1.00 95.62 174 THR A C 1
ATOM 1258 O O . THR A 1 174 ? -10.681 8.755 6.431 1.00 95.62 174 THR A O 1
ATOM 1261 N N . ALA A 1 175 ? -10.417 10.982 6.417 1.00 93.19 175 ALA A N 1
ATOM 1262 C CA . ALA A 1 175 ? -11.477 11.251 7.390 1.00 93.19 175 ALA A CA 1
ATOM 1263 C C . ALA A 1 175 ? -12.873 10.962 6.823 1.00 93.19 175 ALA A C 1
ATOM 1265 O O . ALA A 1 175 ? -13.761 10.535 7.561 1.00 93.19 175 ALA A O 1
ATOM 1266 N N . ALA A 1 176 ? -13.052 11.145 5.510 1.00 90.56 176 ALA A N 1
ATOM 1267 C CA . ALA A 1 176 ? -14.327 10.935 4.825 1.00 90.56 176 ALA A CA 1
ATOM 1268 C C . ALA A 1 176 ? -14.859 9.496 4.958 1.00 90.56 176 ALA A C 1
ATOM 1270 O O . ALA A 1 176 ? -16.069 9.285 5.028 1.00 90.56 176 ALA A O 1
ATOM 1271 N N . ASP A 1 177 ? -13.967 8.504 5.023 1.00 89.56 177 ASP A N 1
ATOM 1272 C CA . ASP A 1 177 ? -14.330 7.084 5.038 1.00 89.56 177 ASP A CA 1
ATOM 1273 C C . ASP A 1 177 ? -13.688 6.273 6.183 1.00 89.56 177 ASP A C 1
ATOM 1275 O O . ASP A 1 177 ? -14.007 5.090 6.378 1.00 89.56 177 ASP A O 1
ATOM 1279 N N . GLY A 1 178 ? -12.809 6.906 6.965 1.00 89.25 178 GLY A N 1
ATOM 1280 C CA . GLY A 1 178 ? -12.079 6.308 8.078 1.00 89.25 178 GLY A CA 1
ATOM 1281 C C . GLY A 1 178 ? -11.071 5.234 7.655 1.00 89.25 178 GLY A C 1
ATOM 1282 O O . GLY A 1 178 ? -10.684 4.404 8.484 1.00 89.25 178 GLY A O 1
ATOM 1283 N N . LEU A 1 179 ? -10.683 5.173 6.376 1.00 92.00 179 LEU A N 1
ATOM 1284 C CA . LEU A 1 179 ? -9.672 4.229 5.909 1.00 92.00 179 LEU A CA 1
ATOM 1285 C C . LEU A 1 179 ? -8.285 4.656 6.374 1.00 92.00 179 LEU A C 1
ATOM 1287 O O . LEU A 1 179 ? -7.897 5.813 6.236 1.00 92.00 179 LEU A O 1
ATOM 1291 N N . VAL A 1 180 ? -7.512 3.682 6.853 1.00 95.62 180 VAL A N 1
ATOM 1292 C CA . VAL A 1 180 ? -6.089 3.845 7.152 1.00 95.62 180 VAL A CA 1
ATOM 1293 C C . VAL A 1 180 ? -5.313 2.874 6.280 1.00 95.62 180 VAL A C 1
ATOM 1295 O O . VAL A 1 180 ? -5.646 1.688 6.210 1.00 95.62 180 VAL A O 1
ATOM 1298 N N . ARG A 1 181 ? -4.289 3.392 5.609 1.00 97.75 181 ARG A N 1
ATOM 1299 C CA . ARG A 1 181 ? -3.364 2.658 4.752 1.00 97.75 181 ARG A CA 1
ATOM 1300 C C . ARG A 1 181 ? -1.965 2.782 5.326 1.00 97.75 181 ARG A C 1
ATOM 1302 O O . ARG A 1 181 ? -1.578 3.839 5.819 1.00 97.75 181 ARG A O 1
ATOM 1309 N N . LEU A 1 182 ? -1.228 1.693 5.247 1.00 98.12 182 LEU A N 1
ATOM 1310 C CA . LEU A 1 182 ? 0.175 1.597 5.595 1.00 98.12 182 LEU A CA 1
ATOM 1311 C C . LEU A 1 182 ? 0.939 1.314 4.309 1.00 98.12 182 LEU A C 1
ATOM 1313 O O . LEU A 1 182 ? 0.701 0.270 3.710 1.00 98.12 182 LEU A O 1
ATOM 1317 N N . HIS A 1 183 ? 1.866 2.187 3.924 1.00 98.50 183 HIS A N 1
ATOM 1318 C CA . HIS A 1 183 ? 2.815 1.934 2.840 1.00 98.50 183 HIS A CA 1
ATOM 1319 C C . HIS A 1 183 ? 4.147 1.487 3.426 1.00 98.50 183 HIS A C 1
ATOM 1321 O O . HIS A 1 183 ? 4.711 2.158 4.292 1.00 98.50 183 HIS A O 1
ATOM 1327 N N . ASN A 1 184 ? 4.628 0.336 2.975 1.00 97.44 184 ASN A N 1
ATOM 1328 C CA . ASN A 1 184 ? 5.726 -0.403 3.572 1.00 97.44 184 ASN A CA 1
ATOM 1329 C C . ASN A 1 184 ? 6.973 -0.373 2.681 1.00 97.44 184 ASN A C 1
ATOM 1331 O O . ASN A 1 184 ? 7.043 -1.062 1.661 1.00 97.44 184 ASN A O 1
ATOM 1335 N N . HIS A 1 185 ? 7.980 0.375 3.126 1.00 97.44 185 HIS A N 1
ATOM 1336 C CA . HIS A 1 185 ? 9.276 0.529 2.469 1.00 97.44 185 HIS A CA 1
ATOM 1337 C C . HIS A 1 185 ? 10.449 0.106 3.378 1.00 97.44 185 HIS A C 1
ATOM 1339 O O . HIS A 1 185 ? 11.604 0.398 3.076 1.00 97.44 185 HIS A O 1
ATOM 1345 N N . GLY A 1 186 ? 10.186 -0.611 4.476 1.00 93.12 186 GLY A N 1
ATOM 1346 C CA . GLY A 1 186 ? 11.252 -1.045 5.390 1.00 93.12 186 GLY A CA 1
ATOM 1347 C C . GLY A 1 186 ? 10.965 -2.281 6.236 1.00 93.12 186 GLY A C 1
ATOM 1348 O O . GLY A 1 186 ? 11.898 -2.851 6.794 1.00 93.12 186 GLY A O 1
ATOM 1349 N N . SER A 1 187 ? 9.714 -2.740 6.320 1.00 89.06 187 SER A N 1
ATOM 1350 C CA . SER A 1 187 ? 9.387 -4.014 6.959 1.00 89.06 187 SER A CA 1
ATOM 1351 C C . SER A 1 187 ? 9.570 -5.168 5.978 1.00 89.06 187 SER A C 1
ATOM 1353 O O . SER A 1 187 ? 9.134 -5.092 4.823 1.00 89.06 187 SER A O 1
ATOM 1355 N N . ASN A 1 188 ? 10.211 -6.231 6.463 1.00 90.00 188 ASN A N 1
ATOM 1356 C CA . ASN A 1 188 ? 10.543 -7.441 5.724 1.00 90.00 188 ASN A CA 1
ATOM 1357 C C . ASN A 1 188 ? 10.261 -8.675 6.581 1.00 90.00 188 ASN A C 1
ATOM 1359 O O . ASN A 1 188 ? 10.295 -8.604 7.811 1.00 90.00 188 ASN A O 1
ATOM 1363 N N . HIS A 1 189 ? 10.013 -9.801 5.917 1.00 84.44 189 HIS A N 1
ATOM 1364 C CA . HIS A 1 189 ? 9.974 -11.100 6.573 1.00 84.44 189 HIS A CA 1
ATOM 1365 C C . HIS A 1 189 ? 11.390 -11.498 7.022 1.00 84.44 189 HIS A C 1
ATOM 1367 O O . HIS A 1 189 ? 12.378 -11.129 6.385 1.00 84.44 189 HIS A O 1
ATOM 1373 N N . VAL A 1 190 ? 11.496 -12.242 8.125 1.00 76.44 190 VAL A N 1
ATOM 1374 C CA . VAL A 1 190 ? 12.775 -12.805 8.570 1.00 76.44 190 VAL A CA 1
ATOM 1375 C C . VAL A 1 190 ? 12.993 -14.121 7.826 1.00 76.44 190 VAL A C 1
ATOM 1377 O O . VAL A 1 190 ? 12.398 -15.135 8.172 1.00 76.44 190 VAL A O 1
ATOM 1380 N N . GLY A 1 191 ? 13.832 -14.096 6.793 1.00 71.50 191 GLY A N 1
ATOM 1381 C CA . GLY A 1 191 ? 14.129 -15.249 5.940 1.00 71.50 191 GLY A CA 1
ATOM 1382 C C . GLY A 1 191 ? 14.164 -14.865 4.462 1.00 71.50 191 GLY A C 1
ATOM 1383 O O . GLY A 1 191 ? 14.028 -13.692 4.120 1.00 71.50 191 GLY A O 1
ATOM 1384 N N . GLU A 1 192 ? 14.354 -15.855 3.592 1.00 64.06 192 GLU A N 1
ATOM 1385 C CA . GLU A 1 192 ? 14.452 -15.639 2.139 1.00 64.06 192 GLU A CA 1
ATOM 1386 C C . GLU A 1 192 ? 13.082 -15.650 1.433 1.00 64.06 192 GLU A C 1
ATOM 1388 O O . GLU A 1 192 ? 12.953 -15.121 0.328 1.00 64.06 192 GLU A O 1
ATOM 1393 N N . ASP A 1 193 ? 12.044 -16.185 2.085 1.00 69.50 193 ASP A N 1
ATOM 1394 C CA . ASP A 1 193 ? 10.705 -16.320 1.507 1.00 69.50 193 ASP A CA 1
ATOM 1395 C C . ASP A 1 193 ? 9.898 -15.008 1.504 1.00 69.50 193 ASP A C 1
ATOM 1397 O O . ASP A 1 193 ? 9.879 -14.239 2.471 1.00 69.50 193 ASP A O 1
ATOM 1401 N N . ASP A 1 194 ? 9.162 -14.782 0.409 1.00 78.12 194 ASP A N 1
ATOM 1402 C CA . ASP A 1 194 ? 8.253 -13.644 0.230 1.00 78.12 194 ASP A CA 1
ATOM 1403 C C . ASP A 1 194 ? 6.923 -13.871 0.971 1.00 78.12 194 ASP A C 1
ATOM 1405 O O . ASP A 1 194 ? 5.949 -14.350 0.386 1.00 78.12 194 ASP A O 1
ATOM 1409 N N . ASP A 1 195 ? 6.866 -13.513 2.256 1.00 85.75 195 ASP A N 1
ATOM 1410 C CA . ASP A 1 195 ? 5.629 -13.597 3.040 1.00 85.75 195 ASP A CA 1
ATOM 1411 C C . ASP A 1 195 ? 4.711 -12.374 2.798 1.00 85.75 195 ASP A C 1
ATOM 1413 O O . ASP A 1 195 ? 5.120 -11.230 3.039 1.00 85.75 195 ASP A O 1
ATOM 1417 N N . PRO A 1 196 ? 3.448 -12.572 2.367 1.00 88.12 196 PRO A N 1
ATOM 1418 C CA . PRO A 1 196 ? 2.524 -11.483 2.049 1.00 88.12 196 PRO A CA 1
ATOM 1419 C C . PRO A 1 196 ? 2.128 -10.607 3.245 1.00 88.12 196 PRO A C 1
ATOM 1421 O O . PRO A 1 196 ? 1.672 -9.490 3.031 1.00 88.12 196 PRO A O 1
ATOM 1424 N N . GLY A 1 197 ? 2.281 -11.074 4.483 1.00 88.50 197 GLY A N 1
ATOM 1425 C CA . GLY A 1 197 ? 2.078 -10.279 5.693 1.00 88.50 197 GLY A CA 1
ATOM 1426 C C . GLY A 1 197 ? 3.190 -9.256 5.943 1.00 88.50 197 GLY A C 1
ATOM 1427 O O . GLY A 1 197 ? 2.992 -8.323 6.720 1.00 88.50 197 GLY A O 1
ATOM 1428 N N . TYR A 1 198 ? 4.334 -9.395 5.265 1.00 89.38 198 TYR A N 1
ATOM 1429 C CA . TYR A 1 198 ? 5.500 -8.528 5.445 1.00 89.38 198 TYR A CA 1
ATOM 1430 C C . TYR A 1 198 ? 5.988 -7.879 4.149 1.00 89.38 198 TYR A C 1
ATOM 1432 O O . TYR A 1 198 ? 6.615 -6.822 4.199 1.00 89.38 198 TYR A O 1
ATOM 1440 N N . SER A 1 199 ? 5.698 -8.462 2.985 1.00 90.44 199 SER A N 1
ATOM 1441 C CA . SER A 1 199 ? 6.345 -8.078 1.731 1.00 90.44 199 SER A CA 1
ATOM 1442 C C . SER A 1 199 ? 5.516 -7.206 0.793 1.00 90.44 199 SER A C 1
ATOM 1444 O O . SER A 1 199 ? 6.040 -6.755 -0.224 1.00 90.44 199 SER A O 1
ATOM 1446 N N . ARG A 1 200 ? 4.242 -6.917 1.086 1.00 94.31 200 ARG A N 1
ATOM 1447 C CA . ARG A 1 200 ? 3.462 -6.000 0.235 1.00 94.31 200 ARG A CA 1
ATOM 1448 C C . ARG A 1 200 ? 3.901 -4.559 0.431 1.00 94.31 200 ARG A C 1
ATOM 1450 O O . ARG A 1 200 ? 4.278 -4.163 1.535 1.00 94.31 200 ARG A O 1
ATOM 1457 N N . TYR A 1 201 ? 3.818 -3.767 -0.642 1.00 97.44 201 TYR A N 1
ATOM 1458 C CA . TYR A 1 201 ? 4.079 -2.327 -0.577 1.00 97.44 201 TYR A CA 1
ATOM 1459 C C . TYR A 1 201 ? 2.998 -1.578 0.193 1.00 97.44 201 TYR A C 1
ATOM 1461 O O . TYR A 1 201 ? 3.281 -0.488 0.676 1.00 97.44 201 TYR A O 1
ATOM 1469 N N . ALA A 1 202 ? 1.786 -2.127 0.328 1.00 97.69 202 ALA A N 1
ATOM 1470 C CA . ALA A 1 202 ? 0.733 -1.466 1.082 1.00 97.69 202 ALA A CA 1
ATOM 1471 C C . ALA A 1 202 ? -0.271 -2.428 1.737 1.00 97.69 202 ALA A C 1
ATOM 1473 O O . ALA A 1 202 ? -0.590 -3.483 1.187 1.00 97.69 202 ALA A O 1
ATOM 1474 N N . TYR A 1 203 ? -0.807 -2.011 2.887 1.00 96.62 203 TYR A N 1
ATOM 1475 C CA . TYR A 1 203 ? -1.863 -2.673 3.665 1.00 96.62 203 TYR A CA 1
ATOM 1476 C C . TYR A 1 203 ? -2.939 -1.660 4.061 1.00 96.62 203 TYR A C 1
ATOM 1478 O O . TYR A 1 203 ? -2.648 -0.472 4.173 1.00 96.62 203 TYR A O 1
ATOM 1486 N N . SER A 1 204 ? -4.177 -2.097 4.301 1.00 94.88 204 SER A N 1
ATOM 1487 C CA . SER A 1 204 ? -5.228 -1.195 4.785 1.00 94.88 204 SER A CA 1
ATOM 1488 C C . SER A 1 204 ? -6.128 -1.844 5.825 1.00 94.88 204 SER A C 1
ATOM 1490 O O . SER A 1 204 ? -6.173 -3.063 5.971 1.00 94.88 204 SER A O 1
ATOM 1492 N N . THR A 1 205 ? -6.898 -1.017 6.527 1.00 90.81 205 THR A N 1
ATOM 1493 C CA . THR A 1 205 ? -7.878 -1.475 7.519 1.00 90.81 205 THR A CA 1
ATOM 1494 C C . THR A 1 205 ? -9.123 -2.133 6.916 1.00 90.81 205 THR A C 1
ATOM 1496 O O . THR A 1 205 ? -9.918 -2.700 7.668 1.00 90.81 205 THR A O 1
ATOM 1499 N N . ARG A 1 206 ? -9.328 -2.084 5.588 1.00 88.12 206 ARG A N 1
ATOM 1500 C CA . ARG A 1 206 ? -10.520 -2.666 4.925 1.00 88.12 206 ARG A CA 1
ATOM 1501 C C . ARG A 1 206 ? -10.240 -3.548 3.711 1.00 88.12 206 ARG A C 1
ATOM 1503 O O . ARG A 1 206 ? -11.182 -4.058 3.107 1.00 88.12 206 ARG A O 1
ATOM 1510 N N . THR A 1 207 ? -8.977 -3.759 3.369 1.00 89.44 207 THR A N 1
ATOM 1511 C CA . THR A 1 207 ? -8.545 -4.731 2.360 1.00 89.44 207 THR A CA 1
ATOM 1512 C C . THR A 1 207 ? -7.558 -5.690 3.001 1.00 89.44 207 THR A C 1
ATOM 1514 O O . THR A 1 207 ? -6.801 -5.303 3.885 1.00 89.44 207 THR A O 1
ATOM 1517 N N . GLY A 1 208 ? -7.551 -6.943 2.561 1.00 86.44 208 GLY A N 1
ATOM 1518 C CA . GLY A 1 208 ? -6.595 -7.941 3.035 1.00 86.44 208 GLY A CA 1
ATOM 1519 C C . GLY A 1 208 ? -5.568 -8.222 1.956 1.00 86.44 208 GLY A C 1
ATOM 1520 O O . GLY A 1 208 ? -5.885 -8.088 0.775 1.00 86.44 208 GLY A O 1
ATOM 1521 N N . PHE A 1 209 ? -4.374 -8.643 2.362 1.00 89.56 209 PHE A N 1
ATOM 1522 C CA . PHE A 1 209 ? -3.399 -9.148 1.407 1.00 89.56 209 PHE A CA 1
ATOM 1523 C C . PHE A 1 209 ? -3.912 -10.443 0.776 1.00 89.56 209 PHE A C 1
ATOM 1525 O O . PHE A 1 209 ? -4.607 -11.258 1.393 1.00 89.56 209 PHE A O 1
ATOM 1532 N N . THR A 1 210 ? -3.576 -10.610 -0.490 1.00 89.00 210 THR A N 1
ATOM 1533 C CA . THR A 1 210 ? -3.845 -11.814 -1.263 1.00 89.00 210 THR A CA 1
ATOM 1534 C C . THR A 1 210 ? -2.897 -12.913 -0.829 1.00 89.00 210 THR A C 1
ATOM 1536 O O . THR A 1 210 ? -1.679 -12.729 -0.738 1.00 89.00 210 THR A O 1
ATOM 1539 N N . THR A 1 211 ? -3.477 -14.074 -0.568 1.00 78.19 211 THR A N 1
ATOM 1540 C CA . THR A 1 211 ? -2.734 -15.277 -0.215 1.00 78.19 211 THR A CA 1
ATOM 1541 C C . THR A 1 211 ? -2.664 -16.188 -1.433 1.00 78.19 211 THR A C 1
ATOM 1543 O O . THR A 1 211 ? -3.608 -16.287 -2.231 1.00 78.19 211 THR A O 1
ATOM 1546 N N . THR A 1 212 ? -1.517 -16.829 -1.623 1.00 64.81 212 THR A N 1
ATOM 1547 C CA . THR A 1 212 ? -1.479 -18.062 -2.402 1.00 64.81 212 THR A CA 1
ATOM 1548 C C . THR A 1 212 ? -2.202 -19.120 -1.580 1.00 64.81 212 THR A C 1
ATOM 1550 O O . THR A 1 212 ? -2.156 -19.091 -0.353 1.00 64.81 212 THR A O 1
ATOM 1553 N N . ASP A 1 213 ? -2.937 -20.007 -2.238 1.00 52.06 213 ASP A N 1
ATOM 1554 C CA . ASP A 1 213 ? -3.597 -21.119 -1.563 1.00 52.06 213 ASP A CA 1
ATOM 1555 C C . ASP A 1 213 ? -2.534 -22.040 -0.932 1.00 52.06 213 ASP A C 1
ATOM 1557 O O . ASP A 1 213 ? -2.042 -22.963 -1.574 1.00 52.06 213 ASP A O 1
ATOM 1561 N N . GLN A 1 214 ? -2.125 -21.749 0.307 1.00 42.31 214 GLN A N 1
ATOM 1562 C CA . GLN A 1 214 ? -1.230 -22.602 1.097 1.00 42.31 214 GLN A CA 1
ATOM 1563 C C . GLN A 1 214 ? -1.910 -23.945 1.426 1.00 42.31 214 GLN A C 1
ATOM 1565 O O . GLN A 1 214 ? -1.231 -24.940 1.648 1.00 42.31 214 GLN A O 1
ATOM 1570 N N . ALA A 1 215 ? -3.247 -24.003 1.386 1.00 36.28 215 ALA A N 1
ATOM 1571 C CA . ALA A 1 215 ? -4.044 -25.180 1.729 1.00 36.28 215 ALA A CA 1
ATOM 1572 C C . ALA A 1 215 ? -4.369 -26.088 0.521 1.00 36.28 215 ALA A C 1
ATOM 1574 O O . ALA A 1 215 ? -5.082 -27.083 0.664 1.00 36.28 215 ALA A O 1
ATOM 1575 N N . GLY A 1 216 ? -3.854 -25.782 -0.676 1.00 36.59 216 GLY A N 1
ATOM 1576 C CA . GLY A 1 216 ? -4.332 -26.417 -1.905 1.00 36.59 216 GLY A CA 1
ATOM 1577 C C . GLY A 1 216 ? -3.332 -26.496 -3.050 1.00 36.59 216 GLY A C 1
ATOM 1578 O O . GLY A 1 216 ? -3.761 -26.602 -4.202 1.00 36.59 216 GLY A O 1
ATOM 1579 N N . ALA A 1 217 ? -2.023 -26.504 -2.770 1.00 38.75 217 ALA A N 1
ATOM 1580 C CA . ALA A 1 217 ? -0.993 -26.849 -3.751 1.00 38.75 217 ALA A CA 1
ATOM 1581 C C . ALA A 1 217 ? -1.183 -28.299 -4.254 1.00 38.75 217 ALA A C 1
ATOM 1583 O O . ALA A 1 217 ? -0.514 -29.238 -3.830 1.00 38.75 217 ALA A O 1
ATOM 1584 N N . ARG A 1 218 ? -2.143 -28.502 -5.161 1.00 36.34 218 ARG A N 1
ATOM 1585 C CA . ARG A 1 218 ? -2.285 -29.733 -5.934 1.00 36.34 218 ARG A CA 1
ATOM 1586 C C . ARG A 1 218 ? -1.140 -29.773 -6.950 1.00 36.34 218 ARG A C 1
ATOM 1588 O O . ARG A 1 218 ? -0.927 -28.772 -7.641 1.00 36.34 218 ARG A O 1
ATOM 1595 N N . PRO A 1 219 ? -0.431 -30.902 -7.096 1.00 31.27 219 PRO A N 1
ATOM 1596 C CA . PRO A 1 219 ? 0.588 -31.030 -8.129 1.00 31.27 219 PRO A CA 1
ATOM 1597 C C . PRO A 1 219 ? -0.037 -30.788 -9.513 1.00 31.27 219 PRO A C 1
ATOM 1599 O O . PRO A 1 219 ? -1.064 -31.376 -9.849 1.00 31.27 219 PRO A O 1
ATOM 1602 N N . GLY A 1 220 ? 0.566 -29.893 -10.304 1.00 38.97 220 GLY A N 1
ATOM 1603 C CA . GLY A 1 220 ? 0.200 -29.664 -11.708 1.00 38.97 220 GLY A CA 1
ATOM 1604 C C . GLY A 1 220 ? -0.631 -28.414 -12.032 1.00 38.97 220 GLY A C 1
ATOM 1605 O O . GLY A 1 220 ? -0.999 -28.244 -13.192 1.00 38.97 220 GLY A O 1
ATOM 1606 N N . ARG A 1 221 ? -0.911 -27.511 -11.076 1.00 38.56 221 ARG A N 1
ATOM 1607 C CA . ARG A 1 221 ? -1.519 -26.200 -11.388 1.00 38.56 221 ARG A CA 1
ATOM 1608 C C . ARG A 1 221 ? -0.693 -25.033 -10.834 1.00 38.56 221 ARG A C 1
ATOM 1610 O O . ARG A 1 221 ? -1.021 -24.513 -9.770 1.00 38.56 221 ARG A O 1
ATOM 1617 N N . PRO A 1 222 ? 0.342 -24.570 -11.551 1.00 40.69 222 PRO A N 1
ATOM 1618 C CA . PRO A 1 222 ? 0.964 -23.300 -11.237 1.00 40.69 222 PRO A CA 1
ATOM 1619 C C . PRO A 1 222 ? 0.056 -22.184 -11.755 1.00 40.69 222 PRO A C 1
ATOM 1621 O O . PRO A 1 222 ? -0.085 -21.966 -12.955 1.00 40.69 222 PRO A O 1
ATOM 1624 N N . LEU A 1 223 ? -0.586 -21.468 -10.843 1.00 47.09 223 LEU A N 1
ATOM 1625 C CA . LEU A 1 223 ? -0.738 -20.035 -11.040 1.00 47.09 223 LEU A CA 1
ATOM 1626 C C . LEU A 1 223 ? -0.737 -19.401 -9.660 1.00 47.09 223 LEU A C 1
ATOM 1628 O O . LEU A 1 223 ? -1.746 -19.430 -8.955 1.00 47.09 223 LEU A O 1
ATOM 1632 N N . ALA A 1 224 ? 0.421 -18.881 -9.254 1.00 61.25 224 ALA A N 1
ATOM 1633 C CA . ALA A 1 224 ? 0.510 -18.041 -8.074 1.00 61.25 224 ALA A CA 1
ATOM 1634 C C . ALA A 1 224 ? -0.598 -16.980 -8.162 1.00 61.25 224 ALA A C 1
ATOM 1636 O O . ALA A 1 224 ? -0.664 -16.227 -9.139 1.00 61.25 224 ALA A O 1
ATOM 1637 N N . SER A 1 225 ? -1.503 -16.963 -7.179 1.00 72.94 225 SER A N 1
ATOM 1638 C CA . SER A 1 225 ? -2.525 -15.924 -7.060 1.00 72.94 225 SER A CA 1
ATOM 1639 C C . SER A 1 225 ? -1.868 -14.553 -7.257 1.00 72.94 225 SER A C 1
ATOM 1641 O O . SER A 1 225 ? -0.827 -14.303 -6.640 1.00 72.94 225 SER A O 1
ATOM 1643 N N . PRO A 1 226 ? -2.431 -13.665 -8.100 1.00 87.81 226 PRO A N 1
ATOM 1644 C CA . PRO A 1 226 ? -1.932 -12.308 -8.253 1.00 87.81 226 PRO A CA 1
ATOM 1645 C C . PRO A 1 226 ? -1.691 -11.656 -6.894 1.00 87.81 226 PRO A C 1
ATOM 1647 O O . PRO A 1 226 ? -2.614 -11.568 -6.086 1.00 87.81 226 PRO A O 1
ATOM 1650 N N . ARG A 1 227 ? -0.449 -11.220 -6.670 1.00 91.31 227 ARG A N 1
ATOM 1651 C CA . ARG A 1 227 ? -0.028 -10.512 -5.459 1.00 91.31 227 ARG A CA 1
ATOM 1652 C C . ARG A 1 227 ? -0.579 -9.094 -5.530 1.00 91.31 227 ARG A C 1
ATOM 1654 O O . ARG A 1 227 ? -0.344 -8.419 -6.528 1.00 91.31 227 ARG A O 1
ATOM 1661 N N . ASP A 1 228 ? -1.325 -8.649 -4.533 1.00 94.56 228 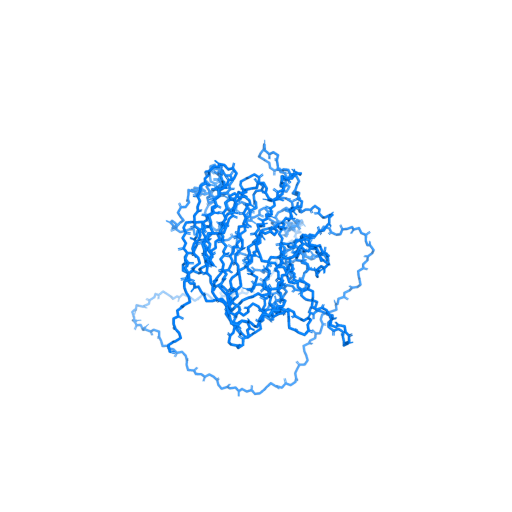ASP A N 1
ATOM 1662 C CA . ASP A 1 228 ? -1.791 -7.266 -4.398 1.00 94.56 228 ASP A CA 1
ATOM 1663 C C . ASP A 1 228 ? -0.662 -6.337 -3.951 1.00 94.56 228 ASP A C 1
ATOM 1665 O O . ASP A 1 228 ? 0.300 -6.793 -3.341 1.00 94.56 228 ASP A O 1
ATOM 1669 N N . ASN A 1 229 ? -0.773 -5.042 -4.260 1.00 97.44 229 ASN A N 1
ATOM 1670 C CA . ASN A 1 229 ? 0.211 -4.020 -3.885 1.00 97.44 229 ASN A CA 1
ATOM 1671 C C . ASN A 1 229 ? 1.670 -4.461 -4.119 1.00 97.44 229 ASN A C 1
ATOM 1673 O O . ASN A 1 229 ? 2.516 -4.359 -3.227 1.00 97.44 229 ASN A O 1
ATOM 1677 N N . HIS A 1 230 ? 1.947 -4.980 -5.316 1.00 97.19 230 HIS A N 1
ATOM 1678 C CA . HIS A 1 230 ? 3.231 -5.563 -5.697 1.00 97.19 230 HIS A CA 1
ATOM 1679 C C . HIS A 1 230 ? 3.762 -4.935 -6.986 1.00 97.19 230 HIS A C 1
ATOM 1681 O O . HIS A 1 230 ? 2.982 -4.568 -7.863 1.00 97.19 230 HIS A O 1
ATOM 1687 N N . PHE A 1 231 ? 5.084 -4.852 -7.117 1.00 98.31 231 PHE A N 1
ATOM 1688 C CA . PHE A 1 231 ? 5.767 -4.515 -8.365 1.00 98.31 231 PHE A CA 1
ATOM 1689 C C . PHE A 1 231 ? 6.803 -5.599 -8.653 1.00 98.31 231 PHE A C 1
ATOM 1691 O O . PHE A 1 231 ? 7.646 -5.888 -7.805 1.00 98.31 231 PHE A O 1
ATOM 1698 N N . ALA A 1 232 ? 6.720 -6.213 -9.830 1.00 96.94 232 ALA A N 1
ATOM 1699 C CA . ALA A 1 232 ? 7.551 -7.348 -10.204 1.00 96.94 232 ALA A CA 1
ATOM 1700 C C . ALA A 1 232 ? 8.074 -7.228 -11.630 1.00 96.94 232 ALA A C 1
ATOM 1702 O O . ALA A 1 232 ? 7.383 -6.714 -12.514 1.00 96.94 232 ALA A O 1
ATOM 1703 N N . LEU A 1 233 ? 9.245 -7.814 -11.857 1.00 98.06 233 LEU A N 1
ATOM 1704 C CA . LEU A 1 233 ? 9.654 -8.257 -13.184 1.00 98.06 233 LEU A CA 1
ATOM 1705 C C . LEU A 1 233 ? 8.916 -9.567 -13.494 1.00 98.06 233 LEU A C 1
ATOM 1707 O O . LEU A 1 233 ? 8.576 -10.323 -12.580 1.00 98.06 233 LEU A O 1
ATOM 1711 N N . ILE A 1 234 ? 8.657 -9.832 -14.772 1.00 96.44 234 ILE A N 1
ATOM 1712 C CA . ILE A 1 234 ? 8.077 -11.094 -15.234 1.00 96.44 234 ILE A CA 1
ATOM 1713 C C . ILE A 1 234 ? 9.166 -11.883 -15.958 1.00 96.44 234 ILE A C 1
ATOM 1715 O O . ILE A 1 234 ? 9.525 -11.533 -17.083 1.00 96.44 234 ILE A O 1
ATOM 1719 N N . ILE A 1 235 ? 9.644 -12.952 -15.323 1.00 94.56 235 ILE A N 1
ATOM 1720 C CA . ILE A 1 235 ? 10.674 -13.860 -15.843 1.00 94.56 235 ILE A CA 1
ATOM 1721 C C . ILE A 1 235 ? 10.019 -15.216 -16.079 1.00 94.56 235 ILE A C 1
ATOM 1723 O O . ILE A 1 235 ? 9.332 -15.722 -15.197 1.00 94.56 235 ILE A O 1
ATOM 1727 N N . ASP A 1 236 ? 10.140 -15.753 -17.293 1.00 91.62 236 ASP A N 1
ATOM 1728 C CA . ASP A 1 236 ? 9.536 -17.036 -17.690 1.00 91.62 236 ASP A CA 1
ATOM 1729 C C . ASP A 1 236 ? 8.030 -17.159 -17.372 1.00 91.62 236 ASP A C 1
ATOM 1731 O O . ASP A 1 236 ? 7.491 -18.232 -17.122 1.00 91.62 236 ASP A O 1
ATOM 1735 N N . GLY A 1 237 ? 7.320 -16.025 -17.409 1.00 88.88 237 GLY A N 1
ATOM 1736 C CA . GLY A 1 237 ? 5.886 -15.944 -17.116 1.00 88.88 237 GLY A CA 1
ATOM 1737 C C . GLY A 1 237 ? 5.533 -15.790 -15.632 1.00 88.88 237 GLY A C 1
ATOM 1738 O O . GLY A 1 237 ? 4.360 -15.564 -15.322 1.00 88.88 237 GLY A O 1
ATOM 1739 N N . GLU A 1 238 ? 6.515 -15.819 -14.731 1.00 88.88 238 GLU A N 1
ATOM 1740 C CA . GLU A 1 238 ? 6.330 -15.684 -13.286 1.00 88.88 238 GLU A CA 1
ATOM 1741 C C . GLU A 1 238 ? 6.747 -14.305 -12.766 1.00 88.88 238 GLU A C 1
ATOM 1743 O O . GLU A 1 238 ? 7.688 -13.683 -13.255 1.00 88.88 238 GLU A O 1
ATOM 1748 N N . CYS A 1 239 ? 6.032 -13.806 -11.755 1.00 91.88 239 CYS A N 1
ATOM 1749 C CA . CYS A 1 239 ? 6.402 -12.564 -11.083 1.00 91.88 239 CYS A CA 1
ATOM 1750 C C . CYS A 1 239 ? 7.537 -12.818 -10.087 1.00 91.88 239 CYS A C 1
ATOM 1752 O O . CYS A 1 239 ? 7.389 -13.652 -9.190 1.00 91.88 239 CYS A O 1
ATOM 1754 N N . THR A 1 240 ? 8.600 -12.017 -10.159 1.00 93.25 240 THR A N 1
ATOM 1755 C CA . THR A 1 240 ? 9.648 -12.011 -9.132 1.00 93.25 240 THR A CA 1
ATOM 1756 C C . THR A 1 240 ? 9.078 -11.676 -7.745 1.00 93.25 240 THR A C 1
ATOM 1758 O O . THR A 1 240 ? 8.091 -10.927 -7.637 1.00 93.25 240 THR A O 1
ATOM 1761 N N . PRO A 1 241 ? 9.694 -12.179 -6.657 1.00 90.88 241 PRO A N 1
ATOM 1762 C CA . PRO A 1 241 ? 9.418 -11.672 -5.318 1.00 90.88 241 PRO A CA 1
ATOM 1763 C C . PRO A 1 241 ? 9.793 -10.196 -5.200 1.00 90.88 241 PRO A C 1
ATOM 1765 O O . PRO A 1 241 ? 10.502 -9.649 -6.048 1.00 90.88 241 PRO A O 1
ATOM 1768 N N . ARG A 1 242 ? 9.313 -9.535 -4.139 1.00 90.94 242 ARG A N 1
ATOM 1769 C CA . ARG A 1 242 ? 9.772 -8.173 -3.839 1.00 90.94 242 ARG A CA 1
ATOM 1770 C C . ARG A 1 242 ? 11.225 -8.204 -3.366 1.00 90.94 242 ARG A C 1
ATOM 1772 O O . ARG A 1 242 ? 11.996 -7.315 -3.714 1.00 90.94 242 ARG A O 1
ATOM 1779 N N . GLY A 1 243 ? 11.569 -9.231 -2.588 1.00 86.44 243 GLY A N 1
ATOM 1780 C CA . GLY A 1 243 ? 12.799 -9.284 -1.808 1.00 86.44 243 GLY A CA 1
ATOM 1781 C C . GLY A 1 243 ? 12.752 -8.338 -0.600 1.00 86.44 243 GLY A C 1
ATOM 1782 O O . GLY A 1 243 ? 11.764 -7.611 -0.405 1.00 86.44 243 GLY A O 1
ATOM 1783 N N . PRO A 1 244 ? 13.810 -8.336 0.228 1.00 91.25 244 PRO A N 1
ATOM 1784 C CA . PRO A 1 244 ? 13.920 -7.407 1.338 1.00 91.25 244 PRO A CA 1
ATOM 1785 C C . PRO A 1 244 ? 14.056 -5.969 0.819 1.00 91.25 244 PRO A C 1
ATOM 1787 O O . PRO A 1 244 ? 14.896 -5.661 -0.027 1.00 91.25 244 PRO A O 1
ATOM 1790 N N . ALA A 1 245 ? 13.207 -5.082 1.328 1.00 93.50 245 ALA A N 1
ATOM 1791 C CA . ALA A 1 245 ? 13.278 -3.651 1.102 1.00 93.50 245 ALA A CA 1
ATOM 1792 C C . ALA A 1 245 ? 14.295 -3.025 2.058 1.00 93.50 245 ALA A C 1
ATOM 1794 O O . ALA A 1 245 ? 14.136 -3.099 3.278 1.00 93.50 245 ALA A O 1
ATOM 1795 N N . THR A 1 246 ? 15.302 -2.367 1.497 1.00 95.12 246 THR A N 1
ATOM 1796 C CA . THR A 1 246 ? 16.224 -1.511 2.243 1.00 95.12 246 THR A CA 1
ATOM 1797 C C . THR A 1 246 ? 15.729 -0.068 2.146 1.00 95.12 246 THR A C 1
ATOM 1799 O O . THR A 1 246 ? 15.628 0.450 1.027 1.00 95.12 246 THR A O 1
ATOM 1802 N N . PRO A 1 247 ? 15.412 0.599 3.270 1.00 95.69 247 PRO A N 1
ATOM 1803 C CA . PRO A 1 247 ? 15.084 2.021 3.280 1.00 95.69 247 PRO A CA 1
ATOM 1804 C C . PRO A 1 247 ? 16.154 2.868 2.588 1.00 95.69 247 PRO A C 1
ATOM 1806 O O . PRO A 1 247 ? 17.343 2.657 2.816 1.00 95.69 247 PRO A O 1
ATOM 1809 N N . LEU A 1 248 ? 15.738 3.843 1.776 1.00 95.38 248 LEU A N 1
ATOM 1810 C CA . LEU A 1 248 ? 16.659 4.802 1.155 1.00 95.38 248 LEU A CA 1
ATOM 1811 C C . LEU A 1 248 ? 16.466 6.216 1.690 1.00 95.38 248 LEU A C 1
ATOM 1813 O O . LEU A 1 248 ? 17.421 6.852 2.125 1.00 95.38 248 LEU A O 1
ATOM 1817 N N . ALA A 1 249 ? 15.237 6.724 1.634 1.00 94.50 249 ALA A N 1
ATOM 1818 C CA . ALA A 1 249 ? 14.933 8.095 2.016 1.00 94.50 249 ALA A CA 1
ATOM 1819 C C . ALA A 1 249 ? 13.451 8.256 2.361 1.00 94.50 249 ALA A C 1
ATOM 1821 O O . ALA A 1 249 ? 12.610 7.429 2.008 1.00 94.50 249 ALA A O 1
ATOM 1822 N N . SER A 1 250 ? 13.130 9.352 3.036 1.00 95.62 250 SER A N 1
ATOM 1823 C CA . SER A 1 250 ? 11.756 9.793 3.254 1.00 95.62 250 SER A CA 1
ATOM 1824 C C . SER A 1 250 ? 11.705 11.315 3.310 1.00 95.62 250 SER A C 1
ATOM 1826 O O . SER A 1 250 ? 12.718 11.970 3.565 1.00 95.62 250 SER A O 1
ATOM 1828 N N . GLY A 1 251 ? 10.528 11.875 3.071 1.00 93.81 251 GLY A N 1
ATOM 1829 C CA . GLY A 1 251 ? 10.269 13.305 3.170 1.00 93.81 251 GLY A CA 1
ATOM 1830 C C . GLY A 1 251 ? 8.784 13.562 3.412 1.00 93.81 251 GLY A C 1
ATOM 1831 O O . GLY A 1 251 ? 8.021 12.610 3.567 1.00 93.81 251 GLY A O 1
ATOM 1832 N N . PRO A 1 252 ? 8.343 14.829 3.465 1.00 93.19 252 PRO A N 1
ATOM 1833 C CA . PRO A 1 252 ? 6.947 15.154 3.741 1.00 93.19 252 PRO A CA 1
ATOM 1834 C C . PRO A 1 252 ? 5.998 14.428 2.779 1.00 93.19 252 PRO A C 1
ATOM 1836 O O . PRO A 1 252 ? 6.035 14.654 1.572 1.00 93.19 252 PRO A O 1
ATOM 1839 N N . GLY A 1 253 ? 5.176 13.526 3.317 1.00 96.06 253 GLY A N 1
ATOM 1840 C CA . GLY A 1 253 ? 4.186 12.775 2.547 1.00 96.06 253 GLY A CA 1
ATOM 1841 C C . GLY A 1 253 ? 4.723 11.622 1.691 1.00 96.06 253 GLY A C 1
ATOM 1842 O O . GLY A 1 253 ? 3.945 11.061 0.922 1.00 96.06 253 GLY A O 1
ATOM 1843 N N . TRP A 1 254 ? 6.007 11.245 1.793 1.00 97.88 254 TRP A N 1
ATOM 1844 C CA . TRP A 1 254 ? 6.565 10.154 0.987 1.00 97.88 254 TRP A CA 1
ATOM 1845 C C . TRP A 1 254 ? 7.682 9.349 1.664 1.00 97.88 254 TRP A C 1
ATOM 1847 O O . TRP A 1 254 ? 8.416 9.835 2.525 1.00 97.88 254 TRP A O 1
ATOM 1857 N N . VAL A 1 255 ? 7.830 8.099 1.225 1.00 98.19 255 VAL A N 1
ATOM 1858 C CA . VAL A 1 255 ? 8.886 7.160 1.641 1.00 98.19 255 VAL A CA 1
ATOM 1859 C C . VAL A 1 255 ? 9.436 6.413 0.428 1.00 98.19 255 VAL A C 1
ATOM 1861 O O . VAL A 1 255 ? 8.714 6.205 -0.550 1.00 98.19 255 VAL A O 1
ATOM 1864 N N . ALA A 1 256 ? 10.706 6.015 0.483 1.00 97.88 256 ALA A N 1
ATOM 1865 C CA . ALA A 1 256 ? 11.372 5.281 -0.583 1.00 97.88 256 ALA A CA 1
ATOM 1866 C C . ALA A 1 256 ? 12.302 4.184 -0.056 1.00 97.88 256 ALA A C 1
ATOM 1868 O O . ALA A 1 256 ? 12.937 4.306 0.995 1.00 97.88 256 ALA A O 1
ATOM 1869 N N . SER A 1 257 ? 12.423 3.129 -0.850 1.00 97.50 257 SER A N 1
ATOM 1870 C CA . SER A 1 257 ? 13.277 1.977 -0.590 1.00 97.50 257 SER A CA 1
ATOM 1871 C C . SER A 1 257 ? 13.865 1.433 -1.876 1.00 97.50 257 SER A C 1
ATOM 1873 O O . SER A 1 257 ? 13.438 1.780 -2.978 1.00 97.50 257 SER A O 1
ATOM 1875 N N . VAL A 1 258 ? 14.816 0.524 -1.731 1.00 97.44 258 VAL A N 1
ATOM 1876 C CA . VAL A 1 258 ? 15.344 -0.272 -2.830 1.00 97.44 258 VAL A CA 1
ATOM 1877 C C . VAL A 1 258 ? 15.217 -1.750 -2.524 1.00 97.44 258 VAL A C 1
ATOM 1879 O O . VAL A 1 258 ? 15.392 -2.176 -1.384 1.00 97.44 258 VAL A O 1
ATOM 1882 N N . THR A 1 259 ? 14.944 -2.528 -3.562 1.00 95.44 259 THR A N 1
ATOM 1883 C CA . THR A 1 259 ? 15.001 -3.988 -3.530 1.00 95.44 259 THR A CA 1
ATOM 1884 C C . THR A 1 259 ? 15.946 -4.507 -4.613 1.00 95.44 259 THR A C 1
ATOM 1886 O O . THR A 1 259 ? 16.342 -3.766 -5.521 1.00 95.44 259 THR A O 1
ATOM 1889 N N . ALA A 1 260 ? 16.340 -5.773 -4.494 1.00 95.06 260 ALA A N 1
ATOM 1890 C CA . ALA A 1 260 ? 17.151 -6.491 -5.474 1.00 95.06 260 ALA A CA 1
ATOM 1891 C C . ALA A 1 260 ? 16.493 -7.852 -5.770 1.00 95.06 260 ALA A C 1
ATOM 1893 O O . ALA A 1 260 ? 16.863 -8.854 -5.162 1.00 95.06 260 ALA A O 1
ATOM 1894 N N . PRO A 1 261 ? 15.446 -7.896 -6.617 1.00 92.81 261 PRO A N 1
ATOM 1895 C CA . PRO A 1 261 ? 14.670 -9.118 -6.837 1.00 92.81 261 PRO A CA 1
ATOM 1896 C C . PRO A 1 261 ? 15.394 -10.159 -7.703 1.00 92.81 261 PRO A C 1
ATOM 1898 O O . PRO A 1 261 ? 14.972 -11.311 -7.727 1.00 92.81 261 PRO A O 1
ATOM 1901 N N . LEU A 1 262 ? 16.447 -9.757 -8.424 1.00 93.94 262 LEU A N 1
ATOM 1902 C CA . LEU A 1 262 ? 17.300 -10.608 -9.255 1.00 93.94 262 LEU A CA 1
ATOM 1903 C C . LEU A 1 262 ? 18.763 -10.141 -9.140 1.00 93.94 262 LEU A C 1
ATOM 1905 O O . LEU A 1 262 ? 18.995 -8.955 -8.879 1.00 93.94 262 LEU A O 1
ATOM 1909 N N . PRO A 1 263 ? 19.751 -11.024 -9.381 1.00 94.00 263 PRO A N 1
ATOM 1910 C CA . PRO A 1 263 ? 21.153 -10.625 -9.484 1.00 94.00 263 PRO A CA 1
ATOM 1911 C C . PRO A 1 263 ? 21.350 -9.502 -10.509 1.00 94.00 263 PRO A C 1
ATOM 1913 O O . PRO A 1 263 ? 20.827 -9.574 -11.618 1.00 94.00 263 PRO A O 1
ATOM 1916 N N . GLY A 1 264 ? 22.087 -8.456 -10.132 1.00 94.25 264 GLY A N 1
ATOM 1917 C CA . GLY A 1 264 ? 22.373 -7.308 -11.003 1.00 94.25 264 GLY A CA 1
ATOM 1918 C C . GLY A 1 264 ? 21.201 -6.347 -11.242 1.00 94.25 264 GLY A C 1
ATOM 1919 O O . GLY A 1 264 ? 21.403 -5.307 -11.862 1.00 94.25 264 GLY A O 1
ATOM 1920 N N . VAL A 1 265 ? 19.998 -6.636 -10.728 1.00 96.31 265 VAL A N 1
ATOM 1921 C CA . VAL A 1 265 ? 18.822 -5.774 -10.908 1.00 96.31 265 VAL A CA 1
ATOM 1922 C C . VAL A 1 265 ? 18.429 -5.109 -9.598 1.00 96.31 265 VAL A C 1
ATOM 1924 O O . VAL A 1 265 ? 18.227 -5.765 -8.576 1.00 96.31 265 VAL A O 1
ATOM 1927 N N . ARG A 1 266 ? 18.249 -3.787 -9.638 1.00 97.19 266 ARG A N 1
ATOM 1928 C CA . ARG A 1 266 ? 17.759 -2.984 -8.512 1.00 97.19 266 ARG A CA 1
ATOM 1929 C C . ARG A 1 266 ? 16.446 -2.313 -8.877 1.00 97.19 266 ARG A C 1
ATOM 1931 O O . ARG A 1 266 ? 16.271 -1.846 -9.999 1.00 97.19 266 ARG A O 1
ATOM 1938 N N . ILE A 1 267 ? 15.530 -2.229 -7.915 1.00 97.81 267 ILE A N 1
ATOM 1939 C CA . ILE A 1 267 ? 14.279 -1.481 -8.077 1.00 97.81 267 ILE A CA 1
ATOM 1940 C C . ILE A 1 267 ? 14.187 -0.432 -6.976 1.00 97.81 267 ILE A C 1
ATOM 1942 O O . ILE A 1 267 ? 13.945 -0.763 -5.814 1.00 97.81 267 ILE A O 1
ATOM 1946 N N . VAL A 1 268 ? 14.360 0.841 -7.337 1.00 98.19 268 VAL A N 1
ATOM 1947 C CA . VAL A 1 268 ? 14.087 1.968 -6.434 1.00 98.19 268 VAL A CA 1
ATOM 1948 C C . VAL A 1 268 ? 12.593 2.240 -6.474 1.00 98.19 268 VAL A C 1
ATOM 1950 O O . VAL A 1 268 ? 12.041 2.529 -7.530 1.00 98.19 268 VAL A O 1
ATOM 1953 N N . SER A 1 269 ? 11.928 2.125 -5.332 1.00 98.44 269 SER A N 1
ATOM 1954 C CA . SER A 1 269 ? 10.485 2.314 -5.213 1.00 98.44 269 SER A CA 1
ATOM 1955 C C . SER A 1 269 ? 10.169 3.436 -4.240 1.00 98.44 269 SER A C 1
ATOM 1957 O O . SER A 1 269 ? 10.752 3.484 -3.159 1.00 98.44 269 SER A O 1
ATOM 1959 N N . ALA A 1 270 ? 9.209 4.289 -4.580 1.00 98.50 270 ALA A N 1
ATOM 1960 C CA . ALA A 1 270 ? 8.727 5.347 -3.703 1.00 98.50 270 ALA A CA 1
ATOM 1961 C C . ALA A 1 270 ? 7.202 5.452 -3.743 1.00 98.50 270 ALA A C 1
ATOM 1963 O O . ALA A 1 270 ? 6.588 5.283 -4.799 1.00 98.50 270 ALA A O 1
ATOM 1964 N N . THR A 1 271 ? 6.617 5.776 -2.593 1.00 98.69 271 THR A N 1
ATOM 1965 C CA . THR A 1 271 ? 5.196 6.105 -2.471 1.00 98.69 271 THR A CA 1
ATOM 1966 C C . THR A 1 271 ? 5.055 7.506 -1.901 1.00 98.69 271 THR A C 1
ATOM 1968 O O . THR A 1 271 ? 5.608 7.790 -0.838 1.00 98.69 271 THR A O 1
ATOM 1971 N N . MET A 1 272 ? 4.305 8.363 -2.595 1.00 98.56 272 MET A N 1
ATOM 1972 C CA . MET A 1 272 ? 3.888 9.686 -2.127 1.00 98.56 272 MET A CA 1
ATOM 1973 C C . MET A 1 272 ? 2.363 9.730 -2.059 1.00 98.56 272 MET A C 1
ATOM 1975 O O . MET A 1 272 ? 1.697 9.318 -3.006 1.00 98.56 272 MET A O 1
ATOM 1979 N N . ALA A 1 273 ? 1.803 10.224 -0.959 1.00 98.50 273 ALA A N 1
ATOM 1980 C CA . ALA A 1 273 ? 0.360 10.223 -0.744 1.00 98.50 273 ALA A CA 1
ATOM 1981 C C . ALA A 1 273 ? -0.178 11.613 -0.401 1.00 98.50 273 ALA A C 1
ATOM 1983 O O . ALA A 1 273 ? 0.502 12.407 0.250 1.00 98.50 273 ALA A O 1
ATOM 1984 N N . HIS A 1 274 ? -1.425 11.863 -0.801 1.00 97.50 274 HIS A N 1
ATOM 1985 C CA . HIS A 1 274 ? -2.217 13.022 -0.386 1.00 97.50 274 HIS A CA 1
ATOM 1986 C C . HIS A 1 274 ? -3.712 12.701 -0.481 1.00 97.50 274 HIS A C 1
ATOM 1988 O O . HIS A 1 274 ? -4.159 12.117 -1.470 1.00 97.50 274 HIS A O 1
ATOM 1994 N N . GLY A 1 275 ? -4.491 13.031 0.551 1.00 96.56 275 GLY A N 1
ATOM 1995 C CA . GLY A 1 275 ? -5.887 12.592 0.670 1.00 96.56 275 GLY A CA 1
ATOM 1996 C C . GLY A 1 275 ? -6.032 11.082 0.441 1.00 96.56 275 GLY A C 1
ATOM 1997 O O . GLY A 1 275 ? -5.346 10.287 1.082 1.00 96.56 275 GLY A O 1
ATOM 1998 N N . ARG A 1 276 ? -6.865 10.670 -0.527 1.00 96.56 276 ARG A N 1
ATOM 1999 C CA . ARG A 1 276 ? -7.012 9.262 -0.968 1.00 96.56 276 ARG A CA 1
ATOM 2000 C C . ARG A 1 276 ? -6.113 8.839 -2.139 1.00 96.56 276 ARG A C 1
ATOM 2002 O O . ARG A 1 276 ? -6.289 7.737 -2.667 1.00 96.56 276 ARG A O 1
ATOM 2009 N N . ALA A 1 277 ? -5.233 9.720 -2.602 1.00 98.19 277 ALA A N 1
ATOM 2010 C CA . ALA A 1 277 ? -4.364 9.507 -3.752 1.00 98.19 277 ALA A CA 1
ATOM 2011 C C . ALA A 1 277 ? -3.001 8.952 -3.322 1.00 98.19 277 ALA A C 1
ATOM 2013 O O . ALA A 1 277 ? -2.466 9.313 -2.272 1.00 98.19 277 ALA A O 1
ATOM 2014 N N . GLU A 1 278 ? -2.437 8.078 -4.151 1.00 98.25 278 GLU A N 1
ATOM 2015 C CA . GLU A 1 278 ? -1.152 7.421 -3.928 1.00 98.25 278 GLU A CA 1
ATOM 2016 C C . GLU A 1 278 ? -0.362 7.397 -5.241 1.00 98.25 278 GLU A C 1
ATOM 2018 O O . GLU A 1 278 ? -0.681 6.638 -6.158 1.00 98.25 278 GLU A O 1
ATOM 2023 N N . ILE A 1 279 ? 0.689 8.202 -5.345 1.00 98.56 279 ILE A N 1
ATOM 2024 C CA . ILE A 1 279 ? 1.642 8.110 -6.450 1.00 98.56 279 ILE A CA 1
ATOM 2025 C C . ILE A 1 279 ? 2.635 7.011 -6.109 1.00 98.56 279 ILE A C 1
ATOM 2027 O O . ILE A 1 279 ? 3.342 7.095 -5.103 1.00 98.56 279 ILE A O 1
ATOM 2031 N N . ARG A 1 280 ? 2.690 5.989 -6.962 1.00 98.75 280 ARG A N 1
ATOM 2032 C CA . ARG A 1 280 ? 3.603 4.852 -6.827 1.00 98.75 280 ARG A CA 1
ATOM 2033 C C . ARG A 1 280 ? 4.605 4.892 -7.966 1.00 98.75 280 ARG A C 1
ATOM 2035 O O . ARG A 1 280 ? 4.220 4.912 -9.140 1.00 98.75 280 ARG A O 1
ATOM 2042 N N . VAL A 1 281 ? 5.879 4.930 -7.599 1.00 98.69 281 VAL A N 1
ATOM 2043 C CA . VAL A 1 281 ? 7.001 5.075 -8.523 1.00 98.69 281 VAL A CA 1
ATOM 2044 C C . VAL A 1 281 ? 7.937 3.890 -8.370 1.00 98.69 281 VAL A C 1
ATOM 2046 O O . VAL A 1 281 ? 8.317 3.557 -7.249 1.00 98.69 281 VAL A O 1
ATOM 2049 N N . HIS A 1 282 ? 8.347 3.305 -9.492 1.00 98.62 282 HIS A N 1
ATOM 2050 C CA . HIS A 1 282 ? 9.331 2.231 -9.547 1.00 98.62 282 HIS A CA 1
ATOM 2051 C C . HIS A 1 282 ? 10.344 2.518 -10.658 1.00 98.62 282 HIS A C 1
ATOM 2053 O O . HIS A 1 282 ? 9.981 2.616 -11.827 1.00 98.62 282 HIS A O 1
ATOM 2059 N N . LEU A 1 283 ? 11.614 2.659 -10.296 1.00 98.25 283 LEU A N 1
ATOM 2060 C CA . LEU A 1 283 ? 12.732 2.773 -11.224 1.00 98.25 283 LEU A CA 1
ATOM 2061 C C . LEU A 1 283 ? 13.483 1.446 -11.239 1.00 98.25 283 LEU A C 1
ATOM 2063 O O . LEU A 1 283 ? 14.106 1.071 -10.244 1.00 98.25 283 LEU A O 1
ATOM 2067 N N . VAL A 1 284 ? 13.409 0.747 -12.366 1.00 98.19 284 VAL A N 1
ATOM 2068 C CA . VAL A 1 284 ? 14.148 -0.492 -12.608 1.00 98.19 284 VAL A CA 1
ATOM 2069 C C . VAL A 1 284 ? 15.516 -0.135 -13.173 1.00 98.19 284 VAL A C 1
ATOM 2071 O O . VAL A 1 284 ? 15.593 0.568 -14.178 1.00 98.19 284 VAL A O 1
ATOM 2074 N N . VAL A 1 285 ? 16.576 -0.628 -12.538 1.00 97.06 285 VAL A N 1
ATOM 2075 C CA . VAL A 1 285 ? 17.973 -0.408 -12.925 1.00 97.06 285 VAL A CA 1
ATOM 2076 C C . VAL A 1 285 ? 18.639 -1.760 -13.167 1.00 97.06 285 VAL A C 1
ATOM 2078 O O . VAL A 1 285 ? 18.579 -2.633 -12.300 1.00 97.06 285 VAL A O 1
ATOM 2081 N N . GLY A 1 286 ? 19.271 -1.928 -14.330 1.00 95.69 286 GLY A N 1
ATOM 2082 C CA . GLY A 1 286 ? 20.082 -3.110 -14.658 1.00 95.69 286 GLY A CA 1
ATOM 2083 C C . GLY A 1 286 ? 19.324 -4.299 -15.258 1.00 95.69 286 GLY A C 1
ATOM 2084 O O . GLY A 1 286 ? 19.936 -5.325 -15.526 1.00 95.69 286 GLY A O 1
ATOM 2085 N N . ALA A 1 287 ? 18.014 -4.184 -15.498 1.00 96.75 287 ALA A N 1
ATOM 2086 C CA . ALA A 1 287 ? 17.272 -5.191 -16.259 1.00 96.75 287 ALA A CA 1
ATOM 2087 C C . ALA A 1 287 ? 17.452 -4.982 -17.771 1.00 96.75 287 ALA A C 1
ATOM 2089 O O . ALA A 1 287 ? 17.463 -3.841 -18.241 1.00 96.75 287 ALA A O 1
ATOM 2090 N N . ASP A 1 288 ? 17.506 -6.074 -18.536 1.00 96.12 288 ASP A N 1
ATOM 2091 C CA . ASP A 1 288 ? 17.580 -6.018 -19.998 1.00 96.12 288 ASP A CA 1
ATOM 2092 C C . ASP A 1 288 ? 16.381 -5.265 -20.585 1.00 96.12 288 ASP A C 1
ATOM 2094 O O . ASP A 1 288 ? 15.250 -5.394 -20.100 1.00 96.12 288 ASP A O 1
ATOM 2098 N N . ALA A 1 289 ? 16.603 -4.495 -21.652 1.00 96.44 289 ALA A N 1
ATOM 2099 C CA . ALA A 1 289 ? 15.513 -3.882 -22.406 1.00 96.44 289 ALA A CA 1
ATOM 2100 C C . ALA A 1 289 ? 14.587 -4.972 -22.975 1.00 96.44 289 ALA A C 1
ATOM 2102 O O . ALA A 1 289 ? 15.048 -5.991 -23.485 1.00 96.44 289 ALA A O 1
ATOM 2103 N N . GLY A 1 290 ? 13.273 -4.766 -22.893 1.00 97.00 290 GLY A N 1
ATOM 2104 C CA . GLY A 1 290 ? 12.281 -5.784 -23.242 1.00 97.00 290 GLY A CA 1
ATOM 2105 C C . GLY A 1 290 ? 11.796 -6.623 -22.053 1.00 97.00 290 GLY A C 1
ATOM 2106 O O . GLY A 1 290 ? 10.824 -7.369 -22.199 1.00 97.00 290 GLY A O 1
ATOM 2107 N N . THR A 1 291 ? 12.396 -6.475 -20.866 1.00 98.12 291 THR A N 1
ATOM 2108 C CA . THR A 1 291 ? 11.933 -7.163 -19.653 1.00 98.12 291 THR A CA 1
ATOM 2109 C C . THR A 1 291 ? 10.546 -6.660 -19.266 1.00 98.12 291 THR A C 1
ATOM 2111 O O . THR A 1 291 ? 10.323 -5.469 -19.040 1.00 98.12 291 THR A O 1
ATOM 2114 N N . ARG A 1 292 ? 9.584 -7.579 -19.183 1.00 98.31 292 ARG A N 1
ATOM 2115 C CA . ARG A 1 292 ? 8.206 -7.257 -18.801 1.00 98.31 292 ARG A CA 1
ATOM 2116 C C . ARG A 1 292 ? 8.127 -6.956 -17.309 1.00 98.31 292 ARG A C 1
ATOM 2118 O O . ARG A 1 292 ? 8.755 -7.635 -16.502 1.00 98.31 292 ARG A O 1
ATOM 2125 N N . VAL A 1 293 ? 7.285 -5.997 -16.943 1.00 98.62 293 VAL A N 1
ATOM 2126 C CA . VAL A 1 293 ? 6.986 -5.665 -15.546 1.00 98.62 293 VAL A CA 1
ATOM 2127 C C . VAL A 1 293 ? 5.490 -5.679 -15.284 1.00 98.62 293 VAL A C 1
ATOM 2129 O O . VAL A 1 293 ? 4.681 -5.501 -16.201 1.00 98.62 293 VAL A O 1
ATOM 2132 N N . ARG A 1 294 ? 5.117 -5.850 -14.017 1.00 98.38 294 ARG A N 1
ATOM 2133 C CA . ARG A 1 294 ? 3.739 -5.712 -13.551 1.00 98.38 294 ARG A CA 1
ATOM 2134 C C . ARG A 1 294 ? 3.674 -4.996 -12.217 1.00 98.38 294 ARG A C 1
ATOM 2136 O O . ARG A 1 294 ? 4.325 -5.418 -11.267 1.00 98.38 294 ARG A O 1
ATOM 2143 N N . GLN A 1 295 ? 2.791 -4.005 -12.139 1.00 98.69 295 GLN A N 1
ATOM 2144 C CA . GLN A 1 295 ? 2.351 -3.412 -10.882 1.00 98.69 295 GLN A CA 1
ATOM 2145 C C . GLN A 1 295 ? 0.911 -3.815 -10.590 1.00 98.69 295 GLN A C 1
ATOM 2147 O O . GLN A 1 295 ? 0.062 -3.797 -11.480 1.00 98.69 295 GLN A O 1
ATOM 2152 N N . THR A 1 296 ? 0.613 -4.127 -9.338 1.00 98.25 296 THR A N 1
ATOM 2153 C CA . THR A 1 296 ? -0.740 -4.395 -8.862 1.00 98.25 296 THR A CA 1
ATOM 2154 C C . THR A 1 296 ? -1.192 -3.386 -7.812 1.00 98.25 296 THR A C 1
ATOM 2156 O O . THR A 1 296 ? -0.396 -2.775 -7.096 1.00 98.25 296 THR A O 1
ATOM 2159 N N . GLY A 1 297 ? -2.505 -3.181 -7.751 1.00 97.75 297 GLY A N 1
ATOM 2160 C CA . GLY A 1 297 ? -3.166 -2.317 -6.780 1.00 97.75 297 GLY A CA 1
ATOM 2161 C C . GLY A 1 297 ? -3.731 -3.087 -5.588 1.00 97.75 297 GLY A C 1
ATOM 2162 O O . GLY A 1 297 ? -3.366 -4.232 -5.322 1.00 97.75 297 GLY A O 1
ATOM 2163 N N . TRP A 1 298 ? -4.661 -2.439 -4.897 1.00 97.12 298 TRP A N 1
ATOM 2164 C CA . TRP A 1 298 ? -5.390 -2.988 -3.760 1.00 97.12 298 TRP A CA 1
ATOM 2165 C C . TRP A 1 298 ? -6.270 -4.191 -4.135 1.00 97.12 298 TRP A C 1
ATOM 2167 O O . TRP A 1 298 ? -6.872 -4.226 -5.212 1.00 97.12 298 TRP A O 1
ATOM 2177 N N . ALA A 1 299 ? -6.384 -5.156 -3.218 1.00 93.81 299 ALA A N 1
ATOM 2178 C CA . ALA A 1 299 ? -7.305 -6.282 -3.329 1.00 93.81 299 ALA A CA 1
ATOM 2179 C C . ALA A 1 299 ? -8.684 -5.950 -2.744 1.00 93.81 299 ALA A C 1
ATOM 2181 O O . ALA A 1 299 ? -8.833 -5.786 -1.532 1.00 93.81 299 ALA A O 1
ATOM 2182 N N . CYS A 1 300 ? -9.715 -5.934 -3.589 1.00 90.69 300 CYS A N 1
ATOM 2183 C CA . CYS A 1 300 ? -11.105 -5.732 -3.168 1.00 90.69 300 CYS A CA 1
ATOM 2184 C C . CYS A 1 300 ? -11.936 -6.994 -3.414 1.00 90.69 300 CYS A C 1
ATOM 2186 O O . CYS A 1 300 ? -11.779 -7.666 -4.431 1.00 90.69 300 CYS A O 1
ATOM 2188 N N . THR A 1 301 ? -12.829 -7.341 -2.487 1.00 82.06 301 THR A N 1
ATOM 2189 C CA . THR A 1 301 ? -13.657 -8.558 -2.577 1.00 82.06 301 THR A CA 1
ATOM 2190 C C . THR A 1 301 ? -15.059 -8.184 -3.052 1.00 82.06 301 THR A C 1
ATOM 2192 O O . THR A 1 301 ? -15.797 -7.616 -2.263 1.00 82.06 301 THR A O 1
ATOM 2195 N N . PRO A 1 302 ? -15.504 -8.497 -4.277 1.00 69.94 302 PRO A N 1
ATOM 2196 C CA . PRO A 1 302 ? -16.807 -8.040 -4.766 1.00 69.94 302 PRO A CA 1
ATOM 2197 C C . PRO A 1 302 ? -17.990 -8.425 -3.853 1.00 69.94 302 PRO A C 1
ATOM 2199 O O . PRO A 1 302 ? -18.044 -9.529 -3.315 1.00 69.94 302 PRO A O 1
ATOM 2202 N N . GLY A 1 303 ? -18.964 -7.519 -3.699 1.00 58.41 303 GLY A N 1
ATOM 2203 C CA . GLY A 1 303 ? -20.303 -7.830 -3.175 1.00 58.41 303 GLY A CA 1
ATOM 2204 C C . GLY A 1 303 ? -20.460 -8.020 -1.659 1.00 58.41 303 GLY A C 1
ATOM 2205 O O . GLY A 1 303 ? -21.574 -8.275 -1.203 1.00 58.41 303 GLY A O 1
ATOM 2206 N N . ARG A 1 304 ? -19.408 -7.885 -0.840 1.00 53.56 304 ARG A N 1
ATOM 2207 C CA . ARG A 1 304 ? -19.522 -8.107 0.615 1.00 53.56 304 ARG A CA 1
ATOM 2208 C C . ARG A 1 304 ? -19.664 -6.796 1.385 1.00 53.56 304 ARG A C 1
ATOM 2210 O O . ARG A 1 304 ? -18.738 -6.010 1.396 1.00 53.56 304 ARG A O 1
ATOM 2217 N N . ARG A 1 305 ? -20.745 -6.547 2.121 1.00 49.25 305 ARG A N 1
ATOM 2218 C CA . ARG A 1 305 ? -20.740 -5.421 3.078 1.00 49.25 305 ARG A CA 1
ATOM 2219 C C . ARG A 1 305 ? -19.650 -5.679 4.122 1.00 49.25 305 ARG A C 1
ATOM 2221 O O . ARG A 1 305 ? -19.652 -6.740 4.749 1.00 49.25 305 ARG A O 1
ATOM 2228 N N . THR A 1 306 ? -18.698 -4.761 4.283 1.00 48.19 306 THR A N 1
ATOM 2229 C CA . THR A 1 306 ? -17.800 -4.855 5.438 1.00 48.19 306 THR A CA 1
ATOM 2230 C C . THR A 1 306 ? -18.665 -4.616 6.674 1.00 48.19 306 THR A C 1
ATOM 2232 O O . THR A 1 306 ? -19.572 -3.785 6.653 1.00 48.19 306 THR A O 1
ATOM 2235 N N . HIS A 1 307 ? -18.496 -5.412 7.729 1.00 45.72 307 HIS A N 1
ATOM 2236 C CA . HIS A 1 307 ? -19.219 -5.142 8.969 1.00 45.72 307 HIS A CA 1
ATOM 2237 C C . HIS A 1 307 ? -18.579 -3.902 9.601 1.00 45.72 307 HIS A C 1
ATOM 2239 O O . HIS A 1 307 ? -17.555 -4.000 10.279 1.00 45.72 307 HIS A O 1
ATOM 2245 N N . GLY A 1 308 ? -19.152 -2.733 9.312 1.00 41.75 308 GLY A N 1
ATOM 2246 C CA . GLY A 1 308 ? -18.948 -1.539 10.123 1.00 41.75 308 GLY A CA 1
ATOM 2247 C C . GLY A 1 308 ? -19.430 -1.806 11.546 1.00 41.75 308 GLY A C 1
ATOM 2248 O O . GLY A 1 308 ? -20.260 -2.694 11.753 1.00 41.75 308 GLY A O 1
ATOM 2249 N N . ALA A 1 309 ? -18.886 -1.069 12.511 1.00 38.09 309 ALA A N 1
ATOM 2250 C CA . ALA A 1 309 ? -19.418 -1.058 13.869 1.00 38.09 309 ALA A CA 1
ATOM 2251 C C . ALA A 1 309 ? -20.948 -0.802 13.811 1.00 38.09 309 ALA A C 1
ATOM 2253 O O . ALA A 1 309 ? -21.359 0.173 13.168 1.00 38.09 309 ALA A O 1
ATOM 2254 N N . PRO A 1 310 ? -21.805 -1.660 14.394 1.00 36.09 310 PRO A N 1
ATOM 2255 C CA . PRO A 1 310 ? -23.217 -1.409 14.569 1.00 36.09 310 PRO A CA 1
ATOM 2256 C C . PRO A 1 310 ? -23.423 -0.113 15.351 1.00 36.09 310 PRO A C 1
ATOM 2258 O O . PRO A 1 310 ? -22.724 0.208 16.312 1.00 36.09 310 PRO A O 1
ATOM 2261 N N . GLU A 1 311 ? -24.436 0.627 14.929 1.00 37.59 311 GLU A N 1
ATOM 2262 C CA . GLU A 1 311 ? -25.048 1.687 15.714 1.00 37.59 311 GLU A CA 1
ATOM 2263 C C . GLU A 1 311 ? -25.663 1.136 17.009 1.00 37.59 311 GLU A C 1
ATOM 2265 O O . GLU A 1 311 ? -26.495 0.228 16.957 1.00 37.59 311 GLU A O 1
ATOM 2270 N N . ARG A 1 312 ? -25.313 1.769 18.141 1.00 38.06 312 ARG A N 1
ATOM 2271 C CA . ARG A 1 312 ? -26.155 2.195 19.296 1.00 38.06 312 ARG A CA 1
ATOM 2272 C C . ARG A 1 312 ? -25.214 2.363 20.501 1.00 38.06 312 ARG A C 1
ATOM 2274 O O . ARG A 1 312 ? -24.539 1.428 20.891 1.00 38.06 312 ARG A O 1
ATOM 2281 N N . ARG A 1 313 ? -25.027 3.539 21.112 1.00 35.97 313 ARG A N 1
ATOM 2282 C CA . ARG A 1 313 ? -26.000 4.332 21.890 1.00 35.97 313 ARG A CA 1
ATOM 2283 C C . ARG A 1 313 ? -25.513 5.791 22.044 1.00 35.97 313 ARG A C 1
ATOM 2285 O O . ARG A 1 313 ? -25.522 6.334 23.142 1.00 35.97 313 ARG A O 1
ATOM 2292 N N . THR A 1 314 ? -25.032 6.412 20.966 1.00 37.16 314 THR A N 1
ATOM 2293 C CA . THR A 1 314 ? -24.534 7.804 20.973 1.00 37.16 314 THR A CA 1
ATOM 2294 C C . THR A 1 314 ? -24.903 8.537 19.679 1.00 37.16 314 THR A C 1
ATOM 2296 O O . THR A 1 314 ? -24.020 8.827 18.889 1.00 37.16 314 THR A O 1
ATOM 2299 N N . GLY A 1 315 ? -26.196 8.780 19.430 1.00 29.84 315 GLY A N 1
ATOM 2300 C CA . GLY A 1 315 ? -26.753 9.868 18.591 1.00 29.84 315 GLY A CA 1
ATOM 2301 C C . GLY A 1 315 ? -26.203 10.189 17.184 1.00 29.84 315 GLY A C 1
ATOM 2302 O O . GLY A 1 315 ? -26.680 11.146 16.583 1.00 29.84 315 GLY A O 1
ATOM 2303 N N . ARG A 1 316 ? -25.230 9.457 16.636 1.00 36.50 316 ARG A N 1
ATOM 2304 C CA . ARG A 1 316 ? -24.591 9.726 15.344 1.00 36.50 316 ARG A CA 1
ATOM 2305 C C . ARG A 1 316 ? -24.571 8.435 14.539 1.00 36.50 316 ARG A C 1
ATOM 2307 O O . ARG A 1 316 ? -23.961 7.456 14.964 1.00 36.50 316 ARG A O 1
ATOM 2314 N N . ALA A 1 317 ? -25.256 8.451 13.402 1.00 34.34 317 ALA A N 1
ATOM 2315 C CA . ALA A 1 317 ? -25.395 7.284 12.552 1.00 34.34 317 ALA A CA 1
ATOM 2316 C C . ALA A 1 317 ? -24.061 6.878 11.922 1.00 34.34 317 ALA A C 1
ATOM 2318 O O . ALA A 1 317 ? -23.480 7.635 11.144 1.00 34.34 317 ALA A O 1
ATOM 2319 N N . SER A 1 318 ? -23.567 5.683 12.251 1.00 43.31 318 SER A N 1
ATOM 2320 C CA . SER A 1 318 ? -22.489 5.037 11.506 1.00 43.31 318 SER A CA 1
ATOM 2321 C C . SER A 1 318 ? -23.081 4.393 10.253 1.00 43.31 318 SER A C 1
ATOM 2323 O O . SER A 1 318 ? -23.833 3.423 10.326 1.00 43.31 318 SER A O 1
ATOM 2325 N N . GLN A 1 319 ? -22.752 4.950 9.084 1.00 40.75 319 GLN A N 1
ATOM 2326 C CA . GLN A 1 319 ? -23.142 4.385 7.792 1.00 40.75 319 GLN A CA 1
ATOM 2327 C C . GLN A 1 319 ? -22.691 2.912 7.679 1.00 40.75 319 GLN A C 1
ATOM 2329 O O . GLN A 1 319 ? -21.607 2.562 8.160 1.00 40.75 319 GLN A O 1
ATOM 2334 N N . PRO A 1 320 ? -23.479 2.031 7.027 1.00 45.50 320 PRO A N 1
ATOM 2335 C CA . PRO A 1 320 ? -23.057 0.658 6.769 1.00 45.50 320 PRO A CA 1
ATOM 2336 C C . PRO A 1 320 ? -21.738 0.679 5.995 1.00 45.50 320 PRO A C 1
ATOM 2338 O O . PRO A 1 320 ? -21.626 1.388 4.999 1.00 45.50 320 PRO A O 1
ATOM 2341 N N . ALA A 1 321 ? -20.736 -0.084 6.440 1.00 55.12 321 ALA A N 1
ATOM 2342 C CA . ALA A 1 321 ? -19.406 0.023 5.858 1.00 55.12 321 ALA A CA 1
ATOM 2343 C C . ALA A 1 321 ? -19.391 -0.484 4.403 1.00 55.12 321 ALA A C 1
ATOM 2345 O O . ALA A 1 321 ? -19.421 -1.688 4.109 1.00 55.12 321 ALA A O 1
ATOM 2346 N N . VAL A 1 322 ? -19.371 0.489 3.492 1.00 64.12 322 VAL A N 1
ATOM 2347 C CA . VAL A 1 322 ? -19.243 0.311 2.048 1.00 64.12 322 VAL A CA 1
ATOM 2348 C C . VAL A 1 322 ? -17.896 -0.347 1.755 1.00 64.12 322 VAL A C 1
ATOM 2350 O O . VAL A 1 322 ? -16.896 -0.110 2.440 1.00 64.12 322 VAL A O 1
ATOM 2353 N N . GLN A 1 323 ? -17.900 -1.244 0.773 1.00 77.81 323 GLN A N 1
ATOM 2354 C CA . GLN A 1 323 ? -16.681 -1.847 0.247 1.00 77.81 323 GLN A CA 1
ATOM 2355 C C . GLN A 1 323 ? -15.758 -0.771 -0.297 1.00 77.81 323 GLN A C 1
ATOM 2357 O O . GLN A 1 323 ? -16.234 0.085 -1.041 1.00 77.81 323 GLN A O 1
ATOM 2362 N N . PRO A 1 324 ? -14.456 -0.824 0.012 1.00 90.12 324 PRO A N 1
ATOM 2363 C CA . PRO A 1 324 ? -13.547 0.117 -0.593 1.00 90.12 324 PRO A CA 1
ATOM 2364 C C . PRO A 1 324 ? -13.444 -0.156 -2.102 1.00 90.12 324 PRO A C 1
ATOM 2366 O O . PRO A 1 324 ? -13.357 -1.301 -2.552 1.00 90.12 324 PRO A O 1
ATOM 2369 N N . ILE A 1 325 ? -13.447 0.912 -2.883 1.00 93.38 325 ILE A N 1
ATOM 2370 C CA . ILE A 1 325 ? -13.244 0.937 -4.324 1.00 93.38 325 ILE A CA 1
ATOM 2371 C C . ILE A 1 325 ? -11.764 1.209 -4.566 1.00 93.38 325 ILE A C 1
ATOM 2373 O O . ILE A 1 325 ? -11.235 2.240 -4.151 1.00 93.38 325 ILE A O 1
ATOM 2377 N N . ALA A 1 326 ? -11.099 0.267 -5.231 1.00 96.25 326 ALA A N 1
ATOM 2378 C CA . ALA A 1 326 ? -9.718 0.409 -5.666 1.00 96.25 326 ALA A CA 1
ATOM 2379 C C . ALA A 1 326 ? -9.660 0.958 -7.093 1.00 96.25 326 ALA A C 1
ATOM 2381 O O . ALA A 1 326 ? -10.376 0.494 -7.980 1.00 96.25 326 ALA A O 1
ATOM 2382 N N . GLN A 1 327 ? -8.762 1.908 -7.323 1.00 98.06 327 GLN A N 1
ATOM 2383 C CA . GLN A 1 327 ? -8.444 2.467 -8.631 1.00 98.06 327 GLN A CA 1
ATOM 2384 C C . GLN A 1 327 ? -6.927 2.411 -8.838 1.00 98.06 327 GLN A C 1
ATOM 2386 O O . GLN A 1 327 ? -6.153 2.573 -7.894 1.00 98.06 327 GLN A O 1
ATOM 2391 N N . LEU A 1 328 ? -6.502 2.171 -10.078 1.00 98.56 328 LEU A N 1
ATOM 2392 C CA . LEU A 1 328 ? -5.099 2.172 -10.476 1.00 98.56 328 LEU A CA 1
ATOM 2393 C C . LEU A 1 328 ? -4.995 2.741 -11.890 1.00 98.56 328 LEU A C 1
ATOM 2395 O O . LEU A 1 328 ? -5.563 2.182 -12.827 1.00 98.56 328 LEU A O 1
ATOM 2399 N N . HIS A 1 329 ? -4.300 3.862 -12.031 1.00 98.50 329 HIS A N 1
ATOM 2400 C CA . HIS A 1 329 ? -4.185 4.609 -13.275 1.00 98.50 329 HIS A CA 1
ATOM 2401 C C . HIS A 1 329 ? -2.719 4.654 -13.741 1.00 98.50 329 HIS A C 1
ATOM 2403 O O . HIS A 1 329 ? -1.851 5.031 -12.949 1.00 98.50 329 HIS A O 1
ATOM 2409 N N . PRO A 1 330 ? -2.414 4.252 -14.989 1.00 98.25 330 PRO A N 1
ATOM 2410 C CA . PRO A 1 330 ? -1.065 4.360 -15.535 1.00 98.25 330 PRO A CA 1
ATOM 2411 C C . PRO A 1 330 ? -0.736 5.809 -15.890 1.00 98.25 330 PRO A C 1
ATOM 2413 O O . PRO A 1 330 ? -1.580 6.503 -16.443 1.00 98.25 330 PRO A O 1
ATOM 2416 N N . LEU A 1 331 ? 0.500 6.238 -15.627 1.00 97.12 331 LEU A N 1
ATOM 2417 C CA . LEU A 1 331 ? 0.983 7.575 -15.998 1.00 97.12 331 LEU A CA 1
ATOM 2418 C C . LEU A 1 331 ? 2.217 7.515 -16.899 1.00 97.12 331 LEU A C 1
ATOM 2420 O O . LEU A 1 331 ? 2.271 8.188 -17.922 1.00 97.12 331 LEU A O 1
ATOM 2424 N N . HIS A 1 332 ? 3.212 6.704 -16.531 1.00 97.50 332 HIS A N 1
ATOM 2425 C CA . HIS A 1 332 ? 4.476 6.604 -17.262 1.00 97.50 332 HIS A CA 1
ATOM 2426 C C . HIS A 1 332 ? 5.011 5.168 -17.250 1.00 97.50 332 HIS A C 1
ATOM 2428 O O . HIS A 1 332 ? 4.847 4.460 -16.256 1.00 97.50 332 HIS A O 1
ATOM 2434 N N . GLY A 1 333 ? 5.633 4.737 -18.351 1.00 97.06 333 GLY A N 1
ATOM 2435 C CA . GLY A 1 333 ? 6.266 3.416 -18.511 1.00 97.06 333 GLY A CA 1
ATOM 2436 C C . GLY A 1 333 ? 5.308 2.230 -18.714 1.00 97.06 333 GLY A C 1
ATOM 2437 O O . GLY A 1 333 ? 5.719 1.172 -19.186 1.00 97.06 333 GLY A O 1
ATOM 2438 N N . TYR A 1 334 ? 4.023 2.382 -18.392 1.00 98.06 334 TYR A N 1
ATOM 2439 C CA . TYR A 1 334 ? 3.023 1.325 -18.554 1.00 98.06 334 TYR A CA 1
ATOM 2440 C C . TYR A 1 334 ? 2.399 1.292 -19.951 1.00 98.06 334 TYR A C 1
ATOM 2442 O O . TYR A 1 334 ? 2.277 2.306 -20.635 1.00 98.06 3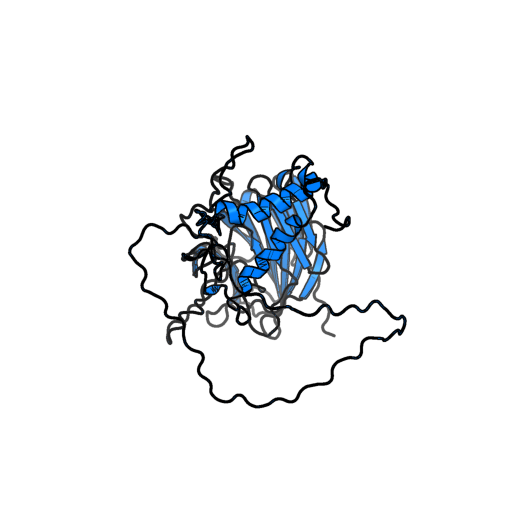34 TYR A O 1
ATOM 2450 N N . THR A 1 335 ? 1.950 0.103 -20.343 1.00 93.50 335 THR A N 1
ATOM 2451 C CA . THR A 1 335 ? 1.234 -0.152 -21.594 1.00 93.50 335 THR A CA 1
ATOM 2452 C C . THR A 1 335 ? -0.261 -0.318 -21.331 1.00 93.50 335 THR A C 1
ATOM 2454 O O . THR A 1 335 ? -0.671 -1.096 -20.470 1.00 93.50 335 THR A O 1
ATOM 2457 N N . GLY A 1 336 ? -1.087 0.396 -22.098 1.00 92.44 336 GLY A N 1
ATOM 2458 C CA . GLY A 1 336 ? -2.545 0.295 -22.010 1.00 92.44 336 GLY A CA 1
ATOM 2459 C C . GLY A 1 336 ? -3.127 0.795 -20.684 1.00 92.44 336 GLY A C 1
ATOM 2460 O O . GLY A 1 336 ? -2.561 1.657 -20.018 1.00 92.44 336 GLY A O 1
ATOM 2461 N N . THR A 1 337 ? -4.299 0.270 -20.325 1.00 94.50 337 THR A N 1
ATOM 2462 C CA . THR A 1 337 ? -5.041 0.621 -19.105 1.00 94.50 337 THR A CA 1
ATOM 2463 C C . THR A 1 337 ? -4.980 -0.497 -18.069 1.00 94.50 337 THR A C 1
ATOM 2465 O O . THR A 1 337 ? -4.679 -1.646 -18.391 1.00 94.50 337 THR A O 1
ATOM 2468 N N . ALA A 1 338 ? -5.341 -0.185 -16.821 1.00 96.56 338 ALA A N 1
ATOM 2469 C CA . ALA A 1 338 ? -5.464 -1.206 -15.790 1.00 96.56 338 ALA A CA 1
ATOM 2470 C C . ALA A 1 338 ? -6.477 -2.285 -16.176 1.00 96.56 338 ALA A C 1
ATOM 2472 O O . ALA A 1 338 ? -7.581 -1.998 -16.641 1.00 96.56 338 ALA A O 1
ATOM 2473 N N . ARG A 1 339 ? -6.098 -3.539 -15.934 1.00 96.25 339 ARG A N 1
ATOM 2474 C CA . ARG A 1 339 ? -6.960 -4.709 -16.105 1.00 96.25 339 ARG A CA 1
ATOM 2475 C C . ARG A 1 339 ? -7.211 -5.381 -14.771 1.00 96.25 339 ARG A C 1
ATOM 2477 O O . ARG A 1 339 ? -6.362 -5.371 -13.883 1.00 96.25 339 ARG A O 1
ATOM 2484 N N . GLN A 1 340 ? -8.372 -6.002 -14.645 1.00 94.38 340 GLN A N 1
ATOM 2485 C CA . GLN A 1 340 ? -8.742 -6.707 -13.430 1.00 94.38 340 GLN A CA 1
ATOM 2486 C C . GLN A 1 340 ? -8.262 -8.160 -13.475 1.00 94.38 340 GLN A C 1
ATOM 2488 O O . GLN A 1 340 ? -8.530 -8.893 -14.426 1.00 94.38 340 GLN A O 1
ATOM 2493 N N . LEU A 1 341 ? -7.592 -8.587 -12.412 1.00 92.56 341 LEU A N 1
ATOM 2494 C CA . LEU A 1 341 ? -7.164 -9.956 -12.170 1.00 92.56 341 LEU A CA 1
ATOM 2495 C C . LEU A 1 341 ? -8.037 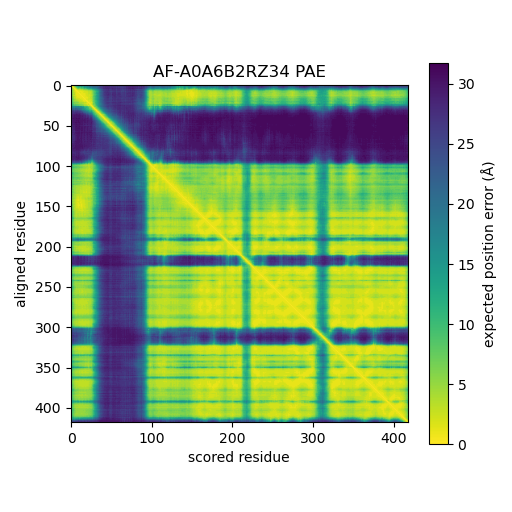-10.615 -11.101 1.00 92.56 341 LEU A C 1
ATOM 2497 O O . LEU A 1 341 ? -8.468 -9.971 -10.141 1.00 92.56 341 LEU A O 1
ATOM 2501 N N . VAL A 1 342 ? -8.273 -11.917 -11.255 1.00 89.31 342 VAL A N 1
ATOM 2502 C CA . VAL A 1 342 ? -8.847 -12.758 -10.199 1.00 89.31 342 VAL A CA 1
ATOM 2503 C C . VAL A 1 342 ? -7.726 -13.128 -9.240 1.00 89.31 342 VAL A C 1
ATOM 2505 O O . VAL A 1 342 ? -6.756 -13.756 -9.654 1.00 89.31 342 VAL A O 1
ATOM 2508 N N . ALA A 1 343 ? -7.860 -12.724 -7.981 1.00 87.06 343 ALA A N 1
ATOM 2509 C CA . ALA A 1 343 ? -6.901 -13.035 -6.934 1.00 87.06 343 ALA A CA 1
ATOM 2510 C C . ALA A 1 343 ? -7.444 -14.098 -5.972 1.00 87.06 343 ALA A C 1
ATOM 2512 O O . ALA A 1 343 ? -8.633 -14.434 -5.997 1.00 87.06 343 ALA A O 1
ATOM 2513 N N . GLY A 1 344 ? -6.545 -14.623 -5.140 1.00 81.00 344 GLY A N 1
ATOM 2514 C CA . GLY A 1 344 ? -6.867 -15.592 -4.100 1.00 81.00 344 GLY A CA 1
ATOM 2515 C C . GLY A 1 344 ? -7.747 -15.018 -2.982 1.00 81.00 344 GLY A C 1
ATOM 2516 O O . GLY A 1 344 ? -8.162 -13.851 -3.027 1.00 81.00 344 GLY A O 1
ATOM 2517 N N . PRO A 1 345 ? -8.043 -15.836 -1.962 1.00 82.56 345 PRO A N 1
ATOM 2518 C CA . PRO A 1 345 ? -8.783 -15.384 -0.800 1.00 82.56 345 PRO A CA 1
ATOM 2519 C C . PRO A 1 345 ? -7.984 -14.345 -0.002 1.00 82.56 345 PRO A C 1
ATOM 2521 O O . PRO A 1 345 ? -6.750 -14.312 0.001 1.00 82.56 345 PRO A O 1
ATOM 2524 N N . THR A 1 346 ? -8.726 -13.511 0.717 1.00 85.56 346 THR A N 1
ATOM 2525 C CA . THR A 1 346 ? -8.209 -12.586 1.729 1.00 85.56 346 THR A CA 1
ATOM 2526 C C . THR A 1 346 ? -8.981 -12.799 3.030 1.00 85.56 346 THR A C 1
ATOM 2528 O O . THR A 1 346 ? -10.051 -13.416 3.047 1.00 85.56 346 THR A O 1
ATOM 2531 N N . MET A 1 347 ? -8.523 -12.186 4.121 1.00 82.88 347 MET A N 1
ATOM 2532 C CA . MET A 1 347 ? -9.281 -12.122 5.382 1.00 82.88 347 MET A CA 1
ATOM 2533 C C . MET A 1 347 ? -10.671 -11.460 5.249 1.00 82.88 347 MET A C 1
ATOM 2535 O O . MET A 1 347 ? -11.517 -11.589 6.138 1.00 82.88 347 MET A O 1
ATOM 2539 N N . PHE A 1 348 ? -10.940 -10.778 4.128 1.00 81.94 348 PHE A N 1
ATOM 2540 C CA . PHE A 1 348 ? -12.228 -10.158 3.822 1.00 81.94 348 PHE A CA 1
ATOM 2541 C C . PHE A 1 348 ? -13.124 -11.012 2.920 1.00 81.94 348 PHE A C 1
ATOM 2543 O O . PHE A 1 348 ? -14.302 -10.681 2.776 1.00 81.94 348 PHE A O 1
ATOM 2550 N N . GLY A 1 349 ? -12.648 -12.139 2.392 1.00 77.81 349 GLY A N 1
ATOM 2551 C CA . GLY A 1 349 ? -13.495 -13.101 1.696 1.00 77.81 349 GLY A CA 1
ATOM 2552 C C . GLY A 1 349 ? -12.757 -13.977 0.683 1.00 77.81 349 GLY A C 1
ATOM 2553 O O . GLY A 1 349 ? -11.583 -13.755 0.393 1.00 77.81 349 GLY A O 1
ATOM 2554 N N . PRO A 1 350 ? -13.456 -14.982 0.130 1.00 74.62 350 PRO A N 1
ATOM 2555 C CA . PRO A 1 350 ? -12.839 -16.052 -0.652 1.00 74.62 350 PRO A CA 1
ATOM 2556 C C . PRO A 1 350 ? -12.426 -15.661 -2.080 1.00 74.62 350 PRO A C 1
ATOM 2558 O O . PRO A 1 350 ? -11.763 -16.447 -2.745 1.00 74.62 350 PRO A O 1
ATOM 2561 N N . GLY A 1 351 ? -12.815 -14.483 -2.579 1.00 76.75 351 GLY A N 1
ATOM 2562 C CA . GLY A 1 351 ? -12.542 -14.084 -3.961 1.00 76.75 351 GLY A CA 1
ATOM 2563 C C . GLY A 1 351 ? -12.250 -12.600 -4.088 1.00 76.75 351 GLY A C 1
ATOM 2564 O O . GLY A 1 351 ? -13.176 -11.799 -4.208 1.00 76.75 351 GLY A O 1
ATOM 2565 N N . ALA A 1 352 ? -10.969 -12.239 -4.101 1.00 87.94 352 ALA A N 1
ATOM 2566 C CA . ALA A 1 352 ? -10.550 -10.870 -4.355 1.00 87.94 352 ALA A CA 1
ATOM 2567 C C . ALA A 1 352 ? -10.378 -10.581 -5.856 1.00 87.94 352 ALA A C 1
ATOM 2569 O O . ALA A 1 352 ? -10.269 -11.468 -6.715 1.00 87.94 352 ALA A O 1
ATOM 2570 N N . ARG A 1 353 ? -10.384 -9.292 -6.174 1.00 91.44 353 ARG A N 1
ATOM 2571 C CA . ARG A 1 353 ? -10.011 -8.716 -7.459 1.00 91.44 353 ARG A CA 1
ATOM 2572 C C . ARG A 1 353 ? -8.920 -7.690 -7.222 1.00 91.44 353 ARG A C 1
ATOM 2574 O O . ARG A 1 353 ? -8.982 -6.936 -6.256 1.00 91.44 353 ARG A O 1
ATOM 2581 N N . VAL A 1 354 ? -7.942 -7.683 -8.114 1.00 95.12 354 VAL A N 1
ATOM 2582 C CA .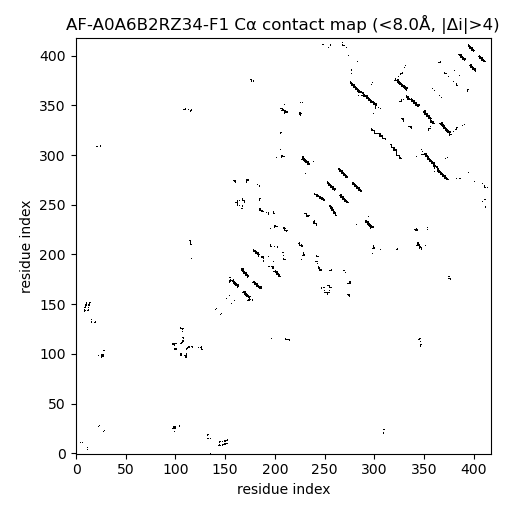 VAL A 1 354 ? -6.793 -6.779 -8.065 1.00 95.12 354 VAL A CA 1
ATOM 2583 C C . VAL A 1 354 ? -6.654 -6.120 -9.428 1.00 95.12 354 VAL A C 1
ATOM 2585 O O . VAL A 1 354 ? -6.752 -6.796 -10.452 1.00 95.12 354 VAL A O 1
ATOM 2588 N N . LEU A 1 355 ? -6.438 -4.808 -9.457 1.00 97.69 355 LEU A N 1
ATOM 2589 C CA . LEU A 1 355 ? -6.083 -4.103 -10.688 1.00 97.69 355 LEU A CA 1
ATOM 2590 C C . LEU A 1 355 ? -4.594 -4.287 -10.978 1.00 97.69 355 LEU A C 1
ATOM 2592 O O . LEU A 1 355 ? -3.782 -4.236 -10.058 1.00 97.69 355 LEU A O 1
ATOM 2596 N N . ALA A 1 356 ? -4.242 -4.478 -12.245 1.00 98.19 356 ALA A N 1
ATOM 2597 C CA . ALA A 1 356 ? -2.868 -4.647 -12.692 1.00 98.19 356 ALA A CA 1
ATOM 2598 C C . ALA A 1 356 ? -2.548 -3.737 -13.879 1.00 98.19 356 ALA A C 1
ATOM 2600 O O . ALA A 1 356 ? -3.361 -3.594 -14.793 1.00 98.19 356 ALA A O 1
ATOM 2601 N N . LEU A 1 357 ? -1.343 -3.176 -13.858 1.00 98.69 357 LEU A N 1
ATOM 2602 C CA . LEU A 1 357 ? -0.692 -2.485 -14.964 1.00 98.69 357 LEU A CA 1
ATOM 2603 C C . LEU A 1 357 ? 0.495 -3.323 -15.426 1.00 98.69 357 LEU A C 1
ATOM 2605 O O . LEU A 1 357 ? 1.247 -3.833 -14.596 1.00 98.69 357 LEU A O 1
ATOM 2609 N N . ASP A 1 358 ? 0.669 -3.452 -16.736 1.00 98.44 358 ASP A N 1
ATOM 2610 C CA . ASP A 1 358 ? 1.811 -4.133 -17.339 1.00 98.44 358 ASP A CA 1
ATOM 2611 C C . ASP A 1 358 ? 2.646 -3.118 -18.129 1.00 98.44 358 ASP A C 1
ATOM 2613 O O . ASP A 1 358 ? 2.109 -2.192 -18.741 1.00 98.44 358 ASP A O 1
ATOM 2617 N N . GLY A 1 359 ? 3.962 -3.280 -18.111 1.00 98.25 359 GLY A N 1
ATOM 2618 C CA . GLY A 1 359 ? 4.909 -2.426 -18.823 1.00 98.25 359 GLY A CA 1
ATOM 2619 C C . GLY A 1 359 ? 6.114 -3.226 -19.302 1.00 98.25 359 GLY A C 1
ATOM 2620 O O . GLY A 1 359 ? 6.184 -4.442 -19.099 1.00 98.25 359 GLY A O 1
ATOM 2621 N N . VAL A 1 360 ? 7.061 -2.544 -19.939 1.00 98.19 360 VAL A N 1
ATOM 2622 C CA . VAL A 1 360 ? 8.293 -3.149 -20.452 1.00 98.19 360 VAL A CA 1
ATOM 2623 C C . VAL A 1 360 ? 9.450 -2.180 -20.226 1.00 98.19 360 VAL A C 1
ATOM 2625 O O . VAL A 1 360 ? 9.285 -0.979 -20.429 1.00 98.19 360 VAL A O 1
ATOM 2628 N N . THR A 1 361 ? 10.605 -2.678 -19.790 1.00 98.12 361 THR A N 1
ATOM 2629 C CA . THR A 1 361 ? 11.828 -1.872 -19.698 1.00 98.12 361 THR A CA 1
ATOM 2630 C C . THR A 1 361 ? 12.308 -1.465 -21.090 1.00 98.12 361 THR A C 1
ATOM 2632 O O . THR A 1 361 ? 12.292 -2.256 -22.031 1.00 98.12 361 THR A O 1
ATOM 2635 N N . THR A 1 362 ? 12.748 -0.221 -21.242 1.00 95.31 362 THR A N 1
ATOM 2636 C CA . THR A 1 362 ? 13.156 0.341 -22.542 1.00 95.31 362 THR A CA 1
ATOM 2637 C C . THR A 1 362 ? 14.609 0.800 -22.568 1.00 95.31 362 THR A C 1
ATOM 2639 O O . THR A 1 362 ? 15.145 1.071 -23.637 1.00 95.31 362 THR A O 1
ATOM 2642 N N . ALA A 1 363 ? 15.238 0.915 -21.401 1.00 91.62 363 ALA A N 1
ATOM 2643 C CA . ALA A 1 363 ? 16.588 1.431 -21.218 1.00 91.62 363 ALA A CA 1
ATOM 2644 C C . ALA A 1 363 ? 17.204 0.864 -19.921 1.00 91.62 363 ALA A C 1
ATOM 2646 O O . ALA A 1 363 ? 16.454 0.330 -19.094 1.00 91.62 363 ALA A O 1
ATOM 2647 N N . PRO A 1 364 ? 18.533 1.009 -19.710 1.00 88.31 364 PRO A N 1
ATOM 2648 C CA . PRO A 1 364 ? 19.212 0.545 -18.493 1.00 88.31 364 PRO A CA 1
ATOM 2649 C C . PRO A 1 364 ? 18.579 1.054 -17.193 1.00 88.31 364 PRO A C 1
ATOM 2651 O O . PRO A 1 364 ? 18.587 0.349 -16.186 1.00 88.31 364 PRO A O 1
ATOM 2654 N N . GLU A 1 365 ? 17.999 2.257 -17.242 1.00 94.81 365 GLU A N 1
ATOM 2655 C CA . GLU A 1 365 ? 17.054 2.764 -16.253 1.00 94.81 365 GLU A CA 1
ATOM 2656 C C . GLU A 1 365 ? 15.669 2.893 -16.900 1.00 94.81 365 GLU A C 1
ATOM 2658 O O . GLU A 1 365 ? 15.505 3.594 -17.899 1.00 94.81 365 GLU A O 1
ATOM 2663 N N . SER A 1 366 ? 14.664 2.224 -16.338 1.00 97.19 366 SER A N 1
ATOM 2664 C CA . SER A 1 366 ? 13.280 2.274 -16.823 1.00 97.19 366 SER A CA 1
ATOM 2665 C C . SER A 1 366 ? 12.338 2.688 -15.696 1.00 97.19 366 SER A C 1
ATOM 2667 O O . SER A 1 366 ? 12.216 1.991 -14.687 1.00 97.19 366 SER A O 1
ATOM 2669 N N . LEU A 1 367 ? 11.690 3.841 -15.866 1.00 98.06 367 LEU A N 1
ATOM 2670 C CA . LEU A 1 367 ? 10.793 4.435 -14.879 1.00 98.06 367 LEU A CA 1
ATOM 2671 C C . LEU A 1 367 ? 9.343 4.008 -15.129 1.00 98.06 367 LEU A C 1
ATOM 2673 O O . LEU A 1 367 ? 8.845 4.066 -16.251 1.00 98.06 367 LEU A O 1
ATOM 2677 N N . PHE A 1 368 ? 8.642 3.667 -14.053 1.00 98.56 368 PHE A N 1
ATOM 2678 C CA . PHE A 1 368 ? 7.220 3.358 -14.053 1.00 98.56 368 PHE A CA 1
ATOM 2679 C C . PHE A 1 368 ? 6.515 4.205 -12.995 1.00 98.56 368 PHE A C 1
ATOM 2681 O O . PHE A 1 368 ? 6.916 4.218 -11.830 1.00 98.56 368 PHE A O 1
ATOM 2688 N N . VAL A 1 369 ? 5.464 4.919 -13.401 1.00 98.69 369 VAL A N 1
ATOM 2689 C CA . VAL A 1 369 ? 4.687 5.806 -12.522 1.00 98.69 369 VAL A CA 1
ATOM 2690 C C . VAL A 1 369 ? 3.208 5.493 -12.679 1.00 98.69 369 VAL A C 1
ATOM 2692 O O . VAL A 1 369 ? 2.692 5.384 -13.796 1.00 98.69 369 VAL A O 1
ATOM 2695 N N . SER A 1 370 ? 2.520 5.350 -11.553 1.00 98.75 370 SER A N 1
ATOM 2696 C CA . SER A 1 370 ? 1.073 5.161 -11.504 1.00 98.75 370 SER A CA 1
ATOM 2697 C C . SER A 1 370 ? 0.443 5.979 -10.385 1.00 98.75 370 SER A C 1
ATOM 2699 O O . SER A 1 370 ? 1.112 6.367 -9.425 1.00 98.75 370 SER A O 1
ATOM 2701 N N . LEU A 1 371 ? -0.861 6.202 -10.512 1.00 98.62 371 LEU A N 1
ATOM 2702 C CA . LEU A 1 371 ? -1.697 6.816 -9.493 1.00 98.62 371 LEU A CA 1
ATOM 2703 C C . LEU A 1 371 ? -2.724 5.794 -9.012 1.00 98.62 371 LEU A C 1
ATOM 2705 O O . LEU A 1 371 ? -3.613 5.380 -9.760 1.00 98.62 371 LEU A O 1
ATOM 2709 N N . ALA A 1 372 ? -2.573 5.353 -7.770 1.00 98.62 372 ALA A N 1
ATOM 2710 C CA . ALA A 1 372 ? -3.517 4.482 -7.095 1.00 98.62 372 ALA A CA 1
ATOM 2711 C C . ALA A 1 372 ? -4.456 5.294 -6.194 1.00 98.62 372 ALA A C 1
ATOM 2713 O O . ALA A 1 372 ? -4.134 6.388 -5.730 1.00 98.62 372 ALA A O 1
ATOM 2714 N N . SER A 1 373 ? -5.641 4.745 -5.952 1.00 98.12 373 SER A N 1
ATOM 2715 C CA . SER A 1 373 ? -6.557 5.231 -4.927 1.00 98.12 373 SER A CA 1
ATOM 2716 C C . SER A 1 373 ? -7.323 4.059 -4.333 1.00 98.12 373 SER A C 1
ATOM 2718 O O . SER A 1 373 ? -7.637 3.083 -5.017 1.00 98.12 373 SER A O 1
ATOM 2720 N N . LEU A 1 374 ? -7.639 4.169 -3.053 1.00 97.50 374 LEU A N 1
ATOM 2721 C CA . LEU A 1 374 ? -8.616 3.337 -2.369 1.00 97.50 374 LEU A CA 1
ATOM 2722 C C . LEU A 1 374 ? -9.575 4.305 -1.681 1.00 97.50 374 LEU A C 1
ATOM 2724 O O . LEU A 1 374 ? -9.112 5.309 -1.153 1.00 97.50 374 LEU A O 1
ATOM 2728 N N . THR A 1 375 ? -10.874 4.053 -1.660 1.00 95.12 375 THR A N 1
ATOM 2729 C CA . THR A 1 375 ? -11.833 4.863 -0.882 1.00 95.12 375 THR A CA 1
ATOM 2730 C C . THR A 1 375 ? -13.099 4.064 -0.640 1.00 95.12 375 THR A C 1
ATOM 2732 O O . THR A 1 375 ? -13.442 3.229 -1.469 1.00 95.12 375 THR A O 1
ATOM 2735 N N . ALA A 1 376 ? -13.785 4.272 0.479 1.00 91.19 376 ALA A N 1
ATOM 2736 C CA . ALA A 1 376 ? -15.132 3.734 0.682 1.00 91.19 376 ALA A CA 1
ATOM 2737 C C . ALA A 1 376 ? -16.238 4.779 0.447 1.00 91.19 376 ALA A C 1
ATOM 2739 O O . ALA A 1 376 ? -17.400 4.516 0.758 1.00 91.19 376 ALA A O 1
ATOM 2740 N N . GLU A 1 377 ? -15.897 5.939 -0.118 1.00 89.81 377 GLU A N 1
ATOM 2741 C CA . GLU A 1 377 ? -16.880 6.890 -0.633 1.00 89.81 377 GLU A CA 1
ATOM 2742 C C . GLU A 1 377 ? -17.688 6.269 -1.788 1.00 89.81 377 GLU A C 1
ATOM 2744 O O . GLU A 1 377 ? -17.130 5.526 -2.604 1.00 89.81 377 GLU A O 1
ATOM 2749 N N . PRO A 1 378 ? -18.999 6.552 -1.874 1.00 85.88 378 PRO A N 1
ATOM 2750 C CA . PRO A 1 378 ? -19.809 6.129 -3.008 1.00 85.88 378 PRO A CA 1
ATOM 2751 C C . PRO A 1 378 ? -19.396 6.889 -4.273 1.00 85.88 378 PRO A C 1
ATOM 2753 O O . PRO A 1 378 ? -19.110 8.082 -4.215 1.00 85.88 378 PRO A O 1
ATOM 2756 N N . ASP A 1 379 ? -19.386 6.188 -5.408 1.00 87.94 379 ASP A N 1
ATOM 2757 C CA . ASP A 1 379 ? -19.149 6.750 -6.747 1.00 87.94 379 ASP A CA 1
ATOM 2758 C C . ASP A 1 379 ? -17.966 7.740 -6.825 1.00 87.94 379 ASP A C 1
ATOM 2760 O O . ASP A 1 379 ? -18.113 8.881 -7.273 1.00 87.94 379 ASP A O 1
ATOM 2764 N N . PRO A 1 380 ? -16.764 7.329 -6.380 1.00 93.50 380 PRO A N 1
ATOM 2765 C CA . PRO A 1 380 ? -15.638 8.232 -6.263 1.00 93.50 380 PRO A CA 1
ATOM 2766 C C . PRO A 1 380 ? -15.143 8.679 -7.639 1.00 93.50 380 PRO A C 1
ATOM 2768 O O . PRO A 1 380 ? -15.058 7.879 -8.577 1.00 93.50 380 PRO A O 1
ATOM 2771 N N . ALA A 1 381 ? -14.707 9.939 -7.735 1.00 94.31 381 ALA A N 1
ATOM 2772 C CA . ALA A 1 381 ? -14.060 10.462 -8.937 1.00 94.31 381 ALA A CA 1
ATOM 2773 C C . ALA A 1 381 ? -12.905 9.541 -9.408 1.00 94.31 381 ALA A C 1
ATOM 2775 O O . ALA A 1 381 ? -12.265 8.882 -8.574 1.00 94.31 381 ALA A O 1
ATOM 2776 N N . PRO A 1 382 ? -12.608 9.470 -10.717 1.00 96.38 382 PRO A N 1
ATOM 2777 C CA . PRO A 1 382 ? -11.494 8.672 -11.221 1.00 96.38 382 PRO A CA 1
ATOM 2778 C C . PRO A 1 382 ? -10.160 9.089 -10.594 1.00 96.38 382 PRO A C 1
ATOM 2780 O O . PRO A 1 382 ? -9.909 10.280 -10.426 1.00 96.38 382 PRO A O 1
ATOM 2783 N N . ALA A 1 383 ? -9.270 8.128 -10.329 1.00 95.69 383 ALA A N 1
ATOM 2784 C CA . ALA A 1 383 ? -7.949 8.408 -9.762 1.00 95.69 383 ALA A CA 1
ATOM 2785 C C . ALA A 1 383 ? -7.162 9.445 -10.580 1.00 95.69 383 ALA A C 1
ATOM 2787 O O . ALA A 1 383 ? -6.508 10.298 -9.998 1.00 95.69 383 ALA A O 1
ATOM 2788 N N . ALA A 1 384 ? -7.292 9.430 -11.910 1.00 96.38 384 ALA A N 1
ATOM 2789 C CA . ALA A 1 384 ? -6.652 10.390 -12.814 1.00 96.38 384 ALA A CA 1
ATOM 2790 C C . ALA A 1 384 ? -7.030 11.863 -12.556 1.00 96.38 384 ALA A C 1
ATOM 2792 O O . ALA A 1 384 ? -6.314 12.754 -12.988 1.00 96.38 384 ALA A O 1
ATOM 2793 N N . ALA A 1 385 ? -8.143 12.129 -11.864 1.00 96.94 385 ALA A N 1
ATOM 2794 C CA . ALA A 1 385 ? -8.562 13.482 -11.502 1.00 96.94 385 ALA A CA 1
ATOM 2795 C C . ALA A 1 385 ? -7.959 13.969 -10.171 1.00 96.94 385 ALA A C 1
ATOM 2797 O O . ALA A 1 385 ? -8.146 15.126 -9.811 1.00 96.94 385 ALA A O 1
ATOM 2798 N N . LEU A 1 386 ? -7.266 13.100 -9.422 1.00 97.38 386 LEU A N 1
ATOM 2799 C CA . LEU A 1 386 ? -6.759 13.423 -8.084 1.00 97.38 386 LEU A CA 1
ATOM 2800 C C . LEU A 1 386 ? -5.449 14.223 -8.107 1.00 97.38 386 LEU A C 1
ATOM 2802 O O . LEU A 1 386 ? -5.100 14.846 -7.102 1.00 97.38 386 LEU A O 1
ATOM 2806 N N . ALA A 1 387 ? -4.711 14.178 -9.217 1.00 97.44 387 ALA A N 1
ATOM 2807 C CA . ALA A 1 387 ? -3.464 14.908 -9.399 1.00 97.44 387 ALA A CA 1
ATOM 2808 C C . ALA A 1 387 ? -3.109 15.055 -10.884 1.00 97.44 387 ALA A C 1
ATOM 2810 O O . ALA A 1 387 ? -3.284 14.112 -11.656 1.00 97.44 387 ALA A O 1
ATOM 2811 N N . ASP A 1 388 ? -2.533 16.199 -11.245 1.00 97.25 388 ASP A N 1
ATOM 2812 C CA . ASP A 1 388 ? -1.720 16.356 -12.449 1.00 97.25 388 ASP A CA 1
ATOM 2813 C C . ASP A 1 388 ? -0.266 15.985 -12.126 1.00 97.25 388 ASP A C 1
ATOM 2815 O O . ASP A 1 388 ? 0.289 16.417 -11.109 1.00 97.25 388 ASP A O 1
ATOM 2819 N N . ILE A 1 389 ? 0.338 15.135 -12.955 1.00 96.94 389 ILE A N 1
ATOM 2820 C CA . ILE A 1 389 ? 1.648 14.535 -12.688 1.00 96.94 389 ILE A CA 1
ATOM 2821 C C . ILE A 1 389 ? 2.525 14.659 -13.926 1.00 96.94 389 ILE A C 1
ATOM 2823 O O . ILE A 1 389 ? 2.215 14.128 -14.991 1.00 96.94 389 ILE A O 1
ATOM 2827 N N . GLN A 1 390 ? 3.673 15.308 -13.752 1.00 97.00 390 GLN A N 1
ATOM 2828 C CA . GLN A 1 390 ? 4.649 15.537 -14.809 1.00 97.00 390 GLN A CA 1
ATOM 2829 C C . GLN A 1 390 ? 5.976 14.866 -14.460 1.00 97.00 390 GLN A C 1
ATOM 2831 O O . GLN A 1 390 ? 6.560 15.090 -13.398 1.00 97.00 390 GLN A O 1
ATOM 2836 N N . VAL A 1 391 ? 6.481 14.044 -15.378 1.00 96.06 391 VAL A N 1
ATOM 2837 C CA . VAL A 1 391 ? 7.788 13.393 -15.245 1.00 96.06 391 VAL A CA 1
ATOM 2838 C C . VAL A 1 391 ? 8.852 14.327 -15.822 1.00 96.06 391 VAL A C 1
ATOM 2840 O O . VAL A 1 391 ? 8.952 14.494 -17.033 1.00 96.06 391 VAL A O 1
ATOM 2843 N N . GLY A 1 392 ? 9.638 14.953 -14.944 1.00 90.31 392 GLY A N 1
ATOM 2844 C CA . GLY A 1 392 ? 10.648 15.965 -15.285 1.00 90.31 392 GLY A CA 1
ATOM 2845 C C . GLY A 1 392 ? 12.041 15.401 -15.592 1.00 90.31 392 GLY A C 1
ATOM 2846 O O . GLY A 1 392 ? 13.024 16.135 -15.547 1.00 90.31 392 GLY A O 1
ATOM 2847 N N . GLY A 1 393 ? 12.156 14.093 -15.821 1.00 87.00 393 GLY A N 1
ATOM 2848 C CA . GLY A 1 393 ? 13.417 13.378 -16.030 1.00 87.00 393 GLY A CA 1
ATOM 2849 C C . GLY A 1 393 ? 13.351 11.948 -15.479 1.00 87.00 393 GLY A C 1
ATOM 2850 O O . GLY A 1 393 ? 12.288 11.520 -15.032 1.00 87.00 393 GLY A O 1
ATOM 2851 N N . PRO A 1 394 ? 14.474 11.208 -15.437 1.00 84.00 394 PRO A N 1
ATOM 2852 C CA . PRO A 1 394 ? 14.470 9.789 -15.058 1.00 84.00 394 PRO A CA 1
ATOM 2853 C C . PRO A 1 394 ? 14.091 9.542 -13.589 1.00 84.00 394 PRO A C 1
ATOM 2855 O O . PRO A 1 394 ? 13.711 8.436 -13.217 1.00 84.00 394 PRO A O 1
ATOM 2858 N N . ARG A 1 395 ? 14.204 10.570 -12.736 1.00 93.06 395 ARG A N 1
ATOM 2859 C CA . ARG A 1 395 ? 14.066 10.450 -11.275 1.00 93.06 395 ARG A CA 1
ATOM 2860 C C . ARG A 1 395 ? 13.234 11.551 -10.621 1.00 93.06 395 ARG A C 1
ATOM 2862 O O . ARG A 1 395 ? 13.129 11.564 -9.400 1.00 93.06 395 ARG A O 1
ATOM 2869 N N . THR A 1 396 ? 12.676 12.489 -11.387 1.00 96.38 396 THR A N 1
ATOM 2870 C CA . THR A 1 396 ? 11.937 13.637 -10.829 1.00 96.38 396 THR A CA 1
ATOM 2871 C C . THR A 1 396 ? 10.483 13.606 -11.278 1.00 96.38 396 THR A C 1
ATOM 2873 O O . THR A 1 396 ? 10.200 13.585 -12.474 1.00 96.38 396 THR A O 1
ATOM 2876 N N . ILE A 1 397 ? 9.570 13.632 -10.311 1.00 97.81 397 ILE A N 1
ATOM 2877 C CA . ILE A 1 397 ? 8.126 13.636 -10.513 1.00 97.81 397 ILE A CA 1
ATOM 2878 C C . ILE A 1 397 ? 7.575 14.910 -9.871 1.00 97.81 397 ILE A C 1
ATOM 2880 O O . ILE A 1 397 ? 7.705 15.111 -8.663 1.00 97.81 397 ILE A O 1
ATOM 2884 N N . HIS A 1 398 ? 6.983 15.773 -10.688 1.00 98.00 398 HIS A N 1
ATOM 2885 C CA . HIS A 1 398 ? 6.265 16.966 -10.256 1.00 98.00 398 HIS A CA 1
ATOM 2886 C C . HIS A 1 398 ? 4.785 16.631 -10.128 1.00 98.00 398 HIS A C 1
ATOM 2888 O O . HIS A 1 398 ? 4.226 15.950 -10.987 1.00 98.00 398 HIS A O 1
ATOM 2894 N N . VAL A 1 399 ? 4.169 17.098 -9.051 1.00 97.94 399 VAL A N 1
ATOM 2895 C CA . VAL A 1 399 ? 2.792 16.765 -8.700 1.00 97.94 399 VAL A CA 1
ATOM 2896 C C . VAL A 1 399 ? 2.055 18.044 -8.359 1.00 97.94 399 VAL A C 1
ATOM 2898 O O . VAL A 1 399 ? 2.518 18.805 -7.509 1.00 97.94 399 VAL A O 1
ATOM 2901 N N . THR A 1 400 ? 0.890 18.232 -8.965 1.00 98.25 400 THR A N 1
ATOM 2902 C CA . THR A 1 400 ? -0.115 19.200 -8.530 1.00 98.25 400 THR A CA 1
ATOM 2903 C C . THR A 1 400 ? -1.370 18.424 -8.173 1.00 98.25 400 THR A C 1
ATOM 2905 O O . THR A 1 400 ? -2.028 17.849 -9.035 1.00 98.25 400 THR A O 1
ATOM 2908 N N . TRP A 1 401 ? -1.686 18.361 -6.888 1.00 97.75 401 TRP A N 1
ATOM 2909 C CA . TRP A 1 401 ? -2.858 17.659 -6.389 1.00 97.75 401 TRP A CA 1
ATOM 2910 C C . TRP A 1 401 ? -4.152 18.399 -6.742 1.00 97.75 401 TRP A C 1
ATOM 2912 O O . TRP A 1 401 ? -4.143 19.595 -7.033 1.00 97.75 401 TRP A O 1
ATOM 2922 N N . GLN A 1 402 ? -5.285 17.699 -6.666 1.00 96.19 402 GLN A N 1
ATOM 2923 C CA . GLN A 1 402 ? -6.610 18.253 -6.978 1.00 96.19 402 GLN A CA 1
ATOM 2924 C C . GLN A 1 402 ? -6.996 19.502 -6.165 1.00 96.19 402 GLN A C 1
ATOM 2926 O O . GLN A 1 402 ? -7.833 20.282 -6.608 1.00 96.19 402 GLN A O 1
ATOM 2931 N N . ASP A 1 403 ? -6.408 19.697 -4.982 1.00 95.06 403 ASP A N 1
ATOM 2932 C CA . ASP A 1 403 ? -6.640 20.870 -4.130 1.00 95.06 403 ASP A CA 1
ATOM 2933 C C . ASP A 1 403 ? -5.683 22.041 -4.431 1.00 95.06 403 ASP A C 1
ATOM 2935 O O . ASP A 1 403 ? -5.718 23.063 -3.749 1.00 95.06 403 ASP A O 1
ATOM 2939 N N . GLY A 1 404 ? -4.831 21.903 -5.452 1.00 96.94 404 GLY A N 1
ATOM 2940 C CA . GLY A 1 404 ? -3.827 22.886 -5.856 1.00 96.94 404 GLY A CA 1
ATOM 2941 C C . GLY A 1 404 ? -2.493 22.774 -5.116 1.00 96.94 404 GLY A C 1
ATOM 2942 O O . GLY A 1 404 ? -1.545 23.469 -5.483 1.00 96.94 404 GLY A O 1
ATOM 2943 N N . THR A 1 405 ? -2.374 21.902 -4.110 1.00 96.25 405 THR A N 1
ATOM 2944 C CA . THR A 1 405 ? -1.100 21.666 -3.419 1.00 96.25 405 THR A CA 1
ATOM 2945 C C . THR A 1 405 ? -0.083 21.080 -4.395 1.00 96.25 405 THR A C 1
ATOM 2947 O O . THR A 1 405 ? -0.397 20.168 -5.157 1.00 96.25 405 THR A O 1
ATOM 2950 N N . THR A 1 406 ? 1.160 21.558 -4.355 1.00 97.25 406 THR A N 1
ATOM 2951 C CA . THR A 1 406 ? 2.231 21.061 -5.228 1.00 97.25 406 THR A CA 1
ATOM 2952 C C . THR A 1 406 ? 3.316 20.340 -4.445 1.00 97.25 406 THR A C 1
ATOM 2954 O O . THR A 1 406 ? 3.705 20.790 -3.366 1.00 97.25 406 THR A O 1
ATOM 2957 N N . ALA A 1 407 ? 3.867 19.272 -5.013 1.00 96.94 407 ALA A N 1
ATOM 2958 C CA . ALA A 1 407 ? 4.999 18.544 -4.456 1.00 96.94 407 ALA A CA 1
ATOM 2959 C C . ALA A 1 407 ? 5.975 18.108 -5.557 1.00 96.94 407 ALA A C 1
ATOM 2961 O O . ALA A 1 407 ? 5.619 17.991 -6.730 1.00 96.94 407 ALA A O 1
ATOM 2962 N N . VAL A 1 408 ? 7.222 17.846 -5.166 1.00 96.94 408 VAL A N 1
ATOM 2963 C CA . VAL A 1 408 ? 8.233 17.256 -6.047 1.00 96.94 408 VAL A CA 1
ATOM 2964 C C . VAL A 1 408 ? 8.814 16.033 -5.356 1.00 96.94 408 VAL A C 1
ATOM 2966 O O . VAL A 1 408 ? 9.400 16.140 -4.278 1.00 96.94 408 VAL A O 1
ATOM 2969 N N . LEU A 1 409 ? 8.673 14.874 -5.992 1.00 96.75 409 LEU A N 1
ATOM 2970 C CA . LEU A 1 409 ? 9.333 13.642 -5.590 1.00 96.75 409 LEU A CA 1
ATOM 2971 C C . LEU A 1 409 ? 10.600 13.469 -6.426 1.00 96.75 409 LEU A C 1
ATOM 2973 O O . LEU A 1 409 ? 10.539 13.369 -7.651 1.00 96.75 409 LEU A O 1
ATOM 2977 N N . ARG A 1 410 ? 11.751 13.414 -5.757 1.00 96.06 410 ARG A N 1
ATOM 2978 C CA . ARG A 1 410 ? 13.029 13.041 -6.370 1.00 96.06 410 ARG A CA 1
ATOM 2979 C C . ARG A 1 410 ? 13.420 11.671 -5.846 1.00 96.06 410 ARG A C 1
ATOM 2981 O O . ARG A 1 410 ? 13.595 11.513 -4.639 1.00 96.06 410 ARG A O 1
ATOM 2988 N N . LEU A 1 411 ? 13.518 10.686 -6.733 1.00 95.12 411 LEU A N 1
ATOM 2989 C CA . LEU A 1 411 ? 13.957 9.354 -6.342 1.00 95.12 411 LEU A CA 1
ATOM 2990 C C . LEU A 1 411 ? 15.406 9.419 -5.844 1.00 95.12 411 LEU A C 1
ATOM 2992 O O . LEU A 1 411 ? 16.244 10.014 -6.528 1.00 95.12 411 LEU A O 1
ATOM 2996 N N . PRO A 1 412 ? 15.708 8.807 -4.687 1.00 92.44 412 PRO A N 1
ATOM 2997 C CA . PRO A 1 412 ? 17.062 8.775 -4.159 1.00 92.44 412 PRO A CA 1
ATOM 2998 C C . PRO A 1 412 ? 18.012 8.057 -5.122 1.00 92.44 412 PRO A C 1
ATOM 3000 O O . PRO A 1 412 ? 17.624 7.140 -5.855 1.00 92.44 412 PRO A O 1
ATOM 3003 N N . GLU A 1 413 ? 19.270 8.484 -5.115 1.00 88.62 413 GLU A N 1
ATOM 3004 C CA . GLU A 1 413 ? 20.337 7.770 -5.806 1.00 88.62 413 GLU A CA 1
ATOM 3005 C C . GLU A 1 413 ? 20.596 6.421 -5.138 1.00 88.62 413 GLU A C 1
ATOM 3007 O O . GLU A 1 413 ? 20.365 6.234 -3.939 1.00 88.62 413 GLU A O 1
ATOM 3012 N N . LEU A 1 414 ? 21.027 5.452 -5.944 1.00 86.38 414 LEU A N 1
ATOM 3013 C CA . LEU A 1 414 ? 21.495 4.193 -5.389 1.00 86.38 414 LEU A CA 1
ATOM 3014 C C . LEU A 1 414 ? 22.858 4.462 -4.744 1.00 86.38 414 LEU A C 1
ATOM 3016 O O . LEU A 1 414 ? 23.690 5.105 -5.382 1.00 86.38 414 LEU A O 1
ATOM 3020 N N . PRO A 1 415 ? 23.102 3.998 -3.510 1.00 75.75 415 PRO A N 1
ATOM 3021 C CA . PRO A 1 415 ? 24.444 4.059 -2.953 1.00 75.75 415 PRO A CA 1
ATOM 3022 C C . PRO A 1 415 ? 25.399 3.264 -3.851 1.00 75.75 415 PRO A C 1
ATOM 3024 O O . PRO A 1 415 ? 25.027 2.190 -4.333 1.00 75.75 415 PRO A O 1
ATOM 3027 N N . GLU A 1 416 ? 26.607 3.790 -4.065 1.00 67.88 416 GLU A N 1
ATOM 3028 C CA . GLU A 1 416 ? 27.681 3.057 -4.741 1.00 67.88 416 GLU A CA 1
ATOM 3029 C C . GLU A 1 416 ? 27.915 1.718 -4.026 1.00 67.88 416 GLU A C 1
ATOM 3031 O O . GLU A 1 416 ? 27.892 1.650 -2.790 1.00 67.88 416 GLU A O 1
ATOM 3036 N N . GLU A 1 417 ? 28.088 0.642 -4.797 1.00 62.78 417 GLU A N 1
ATOM 3037 C CA . GLU A 1 417 ? 28.441 -0.665 -4.242 1.00 62.78 417 GLU A CA 1
ATOM 3038 C C . GLU A 1 417 ? 29.796 -0.535 -3.530 1.00 62.78 417 GLU A C 1
ATOM 3040 O O . GLU A 1 417 ? 30.779 -0.113 -4.137 1.00 62.78 417 GLU A O 1
ATOM 3045 N N . ARG A 1 418 ? 29.820 -0.812 -2.220 1.00 39.69 418 ARG A N 1
ATOM 3046 C CA . ARG A 1 418 ? 31.040 -0.785 -1.401 1.00 39.69 418 ARG A CA 1
ATOM 3047 C C . ARG A 1 418 ? 31.826 -2.075 -1.507 1.00 39.69 418 ARG A C 1
ATOM 3049 O O . ARG A 1 418 ? 31.175 -3.144 -1.489 1.00 39.69 418 ARG A O 1
#

Sequence (418 aa):
MTGHTPLTPGATRRLASGTLRYFLDRDVDLDLGRDEGENEDGGEDGGEVLPNGSGQPKHSGQASPAQPAPVAKEAPGDRATPAIPVGPAGPSSSPRRRATDARGLLTLGWHGPCEPIIQPYSGPASPYWASKGFLGLLMPAGHPVWTAAEEALPAETADAVTVLGPPAMLIQSTAADGLVRLHNHGSNHVGEDDDPGYSRYAYSTRTGFTTTDQAGARPGRPLASPRDNHFALIIDGECTPRGPATPLASGPGWVASVTAPLPGVRIVSATMAHGRAEIRVHLVVGADAGTRVRQTGWACTPGRRTHGAPERRTGRASQPAVQPIAQLHPLHGYTGTARQLVAGPTMFGPGARVLALDGVTTAPESLFVSLASLTAEPDPAPAAALADIQVGGPRTIHVTWQDGTTAVLRLPELPEER

pLDDT: mean 77.09, std 25.04, range [25.31, 98.75]

Foldseek 3Di:
DPVPDPDDLQQLLQQLVVLVLLQVQQCLDPPPDPPPDDDPDDDDDDDDDDDDDDDDDDDDDDDDDDDDDDDDDDDDDDDDDDDDDDDDDDDDDPDQQGCADPVSAGEVARSHHDVLLDDPPDDSCNRVVSCVSVPVVPDDCPDSSNVPHHDDDPLQPAWDWDAPWPQQKIWTGANVQGKIKIAGQHFDDDDFDQDQVTQARMDIPQFFWFGFPPPDPDPPDDDGFDTANDKAWQDPNDGFGQTGWDWDDADVQKGWTWGDSDPQKIWIWMWGDDRQKIKIKIKIARDDFFTKMKGKHTWWDPDDFDQDRDDDDDDDDDDGNATKDKAKAWDFQWDDGWDKDWGAAGSRGGIIIMTMTMGTAHDNIGMTIMMMGIHRDPPDDHSVLQWDWDDPDSFWIWIQGNVRDIDIGGGDDDPDDD

Solvent-accessible surface area (backbone atoms only — not comparable to full-atom values): 25022 Å² total; per-residue (Å²): 137,79,89,74,62,95,58,54,41,16,37,49,28,39,53,45,51,54,56,48,43,61,43,63,68,28,67,48,68,80,78,80,70,77,80,79,72,87,78,92,73,92,75,93,79,85,89,82,87,80,85,85,83,88,82,86,90,86,84,89,80,91,79,80,91,76,81,86,79,89,81,82,88,77,81,88,74,96,69,87,76,83,82,80,85,81,77,85,84,74,88,84,67,91,75,77,58,24,40,31,49,99,83,62,44,66,27,67,43,75,54,16,76,31,72,72,77,61,51,96,88,60,53,90,66,54,51,61,62,58,54,66,66,53,57,67,72,76,54,60,83,84,35,57,45,71,67,42,66,72,37,80,50,72,48,63,75,37,58,46,58,47,67,41,67,94,59,24,32,35,40,36,22,28,31,94,61,62,48,41,34,42,37,44,23,35,55,53,50,94,69,92,64,79,43,61,94,33,52,31,42,50,52,43,80,83,39,38,62,37,27,54,66,78,90,62,81,55,92,91,67,92,68,80,36,53,58,33,24,35,65,26,50,47,57,98,87,39,71,44,55,50,55,63,37,43,61,73,50,68,52,95,37,31,36,25,17,36,23,56,58,45,91,79,26,39,36,44,35,37,45,36,49,54,67,57,38,33,40,42,37,40,37,39,33,56,50,60,62,68,43,37,33,39,39,30,28,58,34,36,49,79,94,50,75,45,86,44,72,72,78,83,92,71,101,63,89,56,69,79,28,55,57,54,50,65,41,58,35,70,75,38,52,53,51,81,68,57,43,81,42,78,26,27,36,30,74,78,37,78,50,22,35,25,40,34,40,40,30,52,30,76,37,59,66,25,50,35,34,33,34,32,28,56,42,42,59,80,89,64,79,62,47,73,68,49,41,53,76,47,76,77,55,91,48,33,38,40,36,36,34,67,88,68,54,71,53,73,51,67,63,78,78,80,77,78,90,127

Nearest PDB structures (foldseek):
  8r70-assembly1_A  TM=5.053E-01  e=1.762E-06  Bacteroides thetaiotaomicron VPI-5482
  8r72-assembly1_B  TM=5.211E-01  e=3.771E-06  Bacteroides thetaiotaomicron VPI-5482
  8r71-assembly1_B  TM=5.453E-01  e=5.225E-06  Bacteroides thetaiotaomicron VPI-5482
  8r75-assembly2_B  TM=5.185E-01  e=5.516E-06  Bacteroides thetaiotaomicron VPI-5482
  8r73-assembly1_A  TM=5.098E-01  e=9.498E-06  Bacteroides cellulosilyticus WH2

Mean predicted aligned error: 12.83 Å

Secondary structure (DSSP, 8-state):
--S--SS-HHHHHHHHHHHHHHHHTTT----S----------------PPPP-----------PPPPPPPPPPPPPP--PPPPPP-PPPPP-S-----SB-TTSPBPSSSSS--GGG--TT--TTGGGGGGGGGGGGGS-TTSHHHHSPP---HHHHS-EEEEETTTTEEEEEETTTTEEEEEESS---SSSS--HHHH-SEEESS--PPPP-TT---TT---PPPPSS-EEEEETTEEPP--PPEEEEEETTEEEEEEEEETTEEEEEEEEEETTEEEEEEEEESPPTT-EEEEEEEEE-TTPPP-PPPP-SSSS-----PPPEEEEEEEESEEEEEEEEE---BTTBS--EEEEEEEE--SSEEEEEEEEEEE-SSSPPPGGGSEEEEE-SSSEEEEEETTS-EEEEEPPPPPPP-

Radius of gyration: 26.49 Å; Cα contacts (8 Å, |Δi|>4): 788; chains: 1; bounding box: 61×63×82 Å